Protein 8HAR (pdb70)

Structure (mmCIF, N/CA/C/O backbone):
data_8HAR
#
_entry.id   8HAR
#
_cell.length_a   74.980
_cell.length_b   91.840
_cell.length_c   125.350
_cell.angle_alpha   90.000
_cell.angle_beta   90.000
_cell.angle_gamma   90.000
#
_symmetry.space_group_name_H-M   'P 21 21 21'
#
loop_
_entity.id
_entity.type
_entity.pdbx_description
1 polymer Fur6
2 non-polymer S-ADENOSYL-L-HOMOCYSTEINE
3 non-polymer 2-AMINO-2-HYDROXYMETHYL-PROPANE-1,3-DIOL
4 water water
#
loop_
_atom_site.group_PDB
_atom_site.id
_atom_site.type_symbol
_atom_site.label_atom_id
_atom_site.label_alt_id
_atom_site.label_comp_id
_atom_site.label_asym_id
_atom_site.label_entity_id
_atom_site.label_seq_id
_atom_site.pdbx_PDB_ins_code
_atom_site.Cartn_x
_atom_site.Cartn_y
_atom_site.Cartn_z
_atom_site.occupancy
_atom_site.B_iso_or_equiv
_atom_site.auth_seq_id
_atom_site.auth_comp_id
_atom_site.auth_asym_id
_atom_site.auth_atom_id
_atom_site.pdbx_PDB_model_num
ATOM 1 N N . MET A 1 1 ? -23.179 15.684 -15.549 1.000 67.827 1 MET A N 1
ATOM 2 C CA . MET A 1 1 ? -23.348 14.560 -16.517 1.000 67.156 1 MET A CA 1
ATOM 3 C C . MET A 1 1 ? -24.233 15.015 -17.687 1.000 62.954 1 MET A C 1
ATOM 4 O O . MET A 1 1 ? -25.301 15.612 -17.436 1.000 58.414 1 MET A O 1
ATOM 9 N N . THR A 1 2 ? -23.801 14.713 -18.915 1.000 59.286 2 THR A N 1
ATOM 10 C CA . THR A 1 2 ? -24.365 15.240 -20.187 1.000 59.010 2 THR A CA 1
ATOM 11 C C . THR A 1 2 ? -25.699 14.555 -20.514 1.000 55.745 2 THR A C 1
ATOM 12 O O . THR A 1 2 ? -25.962 13.452 -19.982 1.000 49.280 2 THR A O 1
ATOM 16 N N . SER A 1 3 ? -26.506 15.190 -21.367 1.000 51.325 3 SER A N 1
ATOM 17 C CA . SER A 1 3 ? -27.767 14.631 -21.914 1.000 53.565 3 SER A CA 1
ATOM 18 C C . SER A 1 3 ? -27.435 13.497 -22.893 1.000 50.431 3 SER A C 1
ATOM 19 O O . SER A 1 3 ? -28.172 12.504 -22.905 1.000 50.852 3 SER A O 1
ATOM 22 N N . GLU A 1 4 ? -26.356 13.633 -23.666 1.000 49.113 4 GLU A N 1
ATOM 23 C CA . GLU A 1 4 ? -25.949 12.649 -24.705 1.000 52.228 4 GLU A CA 1
ATOM 24 C C . GLU A 1 4 ? -25.295 11.428 -24.037 1.000 46.620 4 GLU A C 1
ATOM 25 O O . GLU A 1 4 ? -25.483 10.308 -24.551 1.000 42.081 4 GLU A O 1
ATOM 31 N N . ALA A 1 5 ? -24.571 11.618 -22.929 1.000 43.157 5 ALA A N 1
ATOM 32 C CA . ALA A 1 5 ? -24.038 10.511 -22.096 1.000 41.257 5 ALA A CA 1
ATOM 33 C C . ALA A 1 5 ? -25.206 9.759 -21.433 1.000 37.086 5 ALA A C 1
ATOM 34 O O . ALA A 1 5 ? -25.142 8.530 -21.338 1.000 33.800 5 ALA A O 1
ATOM 36 N N . THR A 1 6 ? -26.258 10.466 -21.020 1.000 35.371 6 THR A N 1
ATOM 37 C CA . THR A 1 6 ? -27.461 9.858 -20.395 1.000 36.573 6 THR A CA 1
ATOM 38 C C . THR A 1 6 ? -28.145 8.965 -21.432 1.000 36.485 6 THR A C 1
ATOM 39 O O . THR A 1 6 ? -28.424 7.810 -21.097 1.000 36.547 6 THR A O 1
ATOM 43 N N . LEU A 1 7 ? -28.362 9.467 -22.651 1.000 37.713 7 LEU A N 1
ATOM 44 C CA . LEU A 1 7 ? -29.062 8.719 -23.727 1.000 37.548 7 LEU A CA 1
ATOM 45 C C . LEU A 1 7 ? -28.216 7.508 -24.148 1.000 36.072 7 LEU A C 1
ATOM 46 O O . LEU A 1 7 ? -28.820 6.450 -24.410 1.000 35.219 7 LEU A O 1
ATOM 51 N N . ALA A 1 8 ? -26.884 7.636 -24.157 1.000 34.270 8 ALA A N 1
ATOM 52 C CA . ALA A 1 8 ? -25.923 6.535 -24.420 1.000 34.742 8 ALA A CA 1
ATOM 53 C C . ALA A 1 8 ? -26.082 5.430 -23.362 1.000 35.455 8 ALA A C 1
ATOM 54 O O . ALA A 1 8 ? -26.138 4.244 -23.750 1.000 33.101 8 ALA A O 1
ATOM 56 N N . ARG A 1 9 ? -26.176 5.800 -22.080 1.000 34.501 9 ARG A N 1
ATOM 57 C CA . ARG A 1 9 ? -26.315 4.837 -20.956 1.000 36.072 9 ARG A CA 1
ATOM 58 C C . ARG A 1 9 ? -27.676 4.125 -21.046 1.000 35.294 9 ARG A C 1
ATOM 59 O O . ARG A 1 9 ? -27.741 2.951 -20.653 1.000 33.970 9 ARG A O 1
ATOM 67 N N . PHE A 1 10 ? -28.720 4.796 -21.537 1.000 34.925 10 PHE A N 1
ATOM 68 C CA . PHE A 1 10 ? -30.059 4.194 -21.784 1.000 37.692 10 PHE A CA 1
ATOM 69 C C . PHE A 1 10 ? -29.934 3.004 -22.748 1.000 37.352 10 PHE A C 1
ATOM 70 O O . PHE A 1 10 ? -30.562 1.953 -22.513 1.000 38.037 10 PHE A O 1
ATOM 78 N N . ARG A 1 11 ? -29.134 3.156 -23.807 1.000 36.076 11 ARG A N 1
ATOM 79 C CA . ARG A 1 11 ? -28.927 2.098 -24.829 1.000 36.469 11 ARG A CA 1
ATOM 80 C C . ARG A 1 11 ? -28.254 0.888 -24.173 1.000 34.373 11 ARG A C 1
ATOM 81 O O . ARG A 1 11 ? -28.687 -0.242 -24.460 1.000 32.246 11 ARG A O 1
ATOM 89 N N . GLU A 1 12 ? -27.222 1.115 -23.350 1.000 35.025 12 GLU A N 1
ATOM 90 C CA . GLU A 1 12 ? -26.545 0.050 -22.558 1.000 35.282 12 GLU A CA 1
ATOM 91 C C . GLU A 1 12 ? -27.601 -0.706 -21.734 1.000 34.629 12 GLU A C 1
ATOM 92 O O . GLU A 1 12 ? -27.550 -1.947 -21.700 1.000 32.712 12 GLU A O 1
ATOM 98 N N . TYR A 1 13 ? -28.536 0.022 -21.114 1.000 32.584 13 TYR A N 1
ATOM 99 C CA . TYR A 1 13 ? -29.643 -0.543 -20.292 1.000 32.456 13 TYR A CA 1
ATOM 100 C C . TYR A 1 13 ? -30.584 -1.368 -21.172 1.000 30.459 13 TYR A C 1
ATOM 101 O O . TYR A 1 13 ? -31.017 -2.432 -20.715 1.000 32.287 13 TYR A O 1
ATOM 110 N N . MET A 1 14 ? -30.893 -0.888 -22.379 1.000 33.793 14 MET A N 1
ATOM 111 C CA . MET A 1 14 ? -31.904 -1.500 -23.288 1.000 34.830 14 MET A CA 1
ATOM 112 C C . MET A 1 14 ? -31.469 -2.899 -23.742 1.000 33.462 14 MET A C 1
ATOM 113 O O . MET A 1 14 ? -32.355 -3.740 -23.953 1.000 30.801 14 MET A O 1
ATOM 118 N N . VAL A 1 15 ? -30.166 -3.140 -23.910 1.000 31.905 15 VAL A N 1
ATOM 119 C CA . VAL A 1 15 ? -29.641 -4.443 -24.427 1.000 30.793 15 VAL A CA 1
ATOM 120 C C . VAL A 1 15 ? -29.364 -5.422 -23.275 1.000 28.895 15 VAL A C 1
ATOM 121 O O . VAL A 1 15 ? -28.854 -6.509 -23.556 1.000 28.099 15 VAL A O 1
ATOM 125 N N . GLY A 1 16 ? -29.688 -5.070 -22.026 1.000 29.485 16 GLY A N 1
ATOM 126 C CA . GLY A 1 16 ? -29.488 -5.953 -20.859 1.000 31.179 16 GLY A CA 1
ATOM 127 C C . GLY A 1 16 ? -30.188 -7.303 -21.021 1.000 30.552 16 GLY A C 1
ATOM 128 O O . GLY A 1 16 ? -29.553 -8.353 -20.913 1.000 30.194 16 GLY A O 1
ATOM 129 N N . PRO A 1 17 ? -31.525 -7.332 -21.242 1.000 29.644 17 PRO A N 1
ATOM 130 C CA . PRO A 1 17 ? -32.245 -8.597 -21.426 1.000 29.676 17 PRO A CA 1
ATOM 131 C C . PRO A 1 17 ? -31.649 -9.478 -22.533 1.000 28.710 17 PRO A C 1
ATOM 132 O O . PRO A 1 17 ? -31.300 -10.613 -22.247 1.000 29.002 17 PRO A O 1
ATOM 136 N N . SER A 1 18 ? -31.498 -8.941 -23.743 1.000 30.375 18 SER A N 1
ATOM 137 C CA . SER A 1 18 ? -31.002 -9.698 -24.923 1.000 29.973 18 SER A CA 1
ATOM 138 C C . SER A 1 18 ? -29.564 -10.191 -24.679 1.000 31.569 18 SER A C 1
ATOM 139 O O . SER A 1 18 ? -29.274 -11.358 -25.037 1.000 32.184 18 SER A O 1
ATOM 142 N N . ARG A 1 19 ? -28.687 -9.376 -24.083 1.000 30.242 19 ARG A N 1
ATOM 143 C CA . ARG A 1 19 ? -27.295 -9.808 -23.752 1.000 28.789 19 ARG A CA 1
ATOM 144 C C . ARG A 1 19 ? -27.348 -11.002 -22.791 1.000 29.180 19 ARG A C 1
ATOM 145 O O . ARG A 1 19 ? -26.622 -12.008 -23.018 1.000 28.074 19 ARG A O 1
ATOM 153 N N . PHE A 1 20 ? -28.157 -10.888 -21.734 1.000 29.558 20 PHE A N 1
ATOM 154 C CA . PHE A 1 20 ? -28.204 -11.859 -20.613 1.000 29.485 20 PHE A CA 1
ATOM 155 C C . PHE A 1 20 ? -28.589 -13.232 -21.173 1.000 29.331 20 PHE A C 1
ATOM 156 O O . PHE A 1 20 ? -27.851 -14.209 -20.943 1.000 27.064 20 PHE A O 1
ATOM 164 N N . MET A 1 21 ? -29.680 -13.291 -21.938 1.000 29.044 21 MET A N 1
ATOM 165 C CA . MET A 1 21 ? -30.203 -14.571 -22.485 1.000 29.465 21 MET A CA 1
ATOM 166 C C . MET A 1 21 ? -29.376 -15.028 -23.698 1.000 29.102 21 MET A C 1
ATOM 167 O O . MET A 1 21 ? -29.257 -16.251 -23.871 1.000 31.982 21 MET A O 1
ATOM 172 N N . THR A 1 22 ? -28.785 -14.138 -24.497 1.000 27.276 22 THR A N 1
ATOM 173 C CA . THR A 1 22 ? -27.907 -14.599 -25.609 1.000 29.816 22 THR A CA 1
ATOM 174 C C . THR A 1 22 ? -26.778 -15.435 -24.988 1.000 28.354 22 THR A C 1
ATOM 175 O O . THR A 1 22 ? -26.555 -16.553 -25.459 1.000 28.744 22 THR A O 1
ATOM 179 N N . LEU A 1 23 ? -26.137 -14.940 -23.934 1.000 29.334 23 LEU A N 1
ATOM 180 C CA . LEU A 1 23 ? -25.001 -15.643 -23.281 1.000 30.493 23 LEU A CA 1
ATOM 181 C C . LEU A 1 23 ? -25.514 -16.927 -22.614 1.000 30.701 23 LEU A C 1
ATOM 182 O O . LEU A 1 23 ? -24.883 -17.985 -22.823 1.000 28.814 23 LEU A O 1
ATOM 187 N N . LEU A 1 24 ? -26.602 -16.856 -21.838 1.000 31.263 24 LEU A N 1
ATOM 188 C CA . LEU A 1 24 ? -27.093 -18.027 -21.060 1.000 31.042 24 LEU A CA 1
ATOM 189 C C . LEU A 1 24 ? -27.543 -19.121 -22.037 1.000 31.630 24 LEU A C 1
ATOM 190 O O . LEU A 1 24 ? -27.230 -20.292 -21.774 1.000 30.034 24 LEU A O 1
ATOM 195 N N . SER A 1 25 ? -28.233 -18.763 -23.127 1.000 33.749 25 SER A N 1
ATOM 196 C CA . SER A 1 25 ? -28.753 -19.741 -24.124 1.000 34.530 25 SER A CA 1
ATOM 197 C C . SER A 1 25 ? -27.583 -20.455 -24.817 1.000 35.090 25 SER A C 1
ATOM 198 O O . SER A 1 25 ? -27.705 -21.657 -25.068 1.000 34.010 25 SER A O 1
ATOM 201 N N . CYS A 1 26 ? -26.467 -19.765 -25.060 1.000 33.028 26 CYS A N 1
ATOM 202 C CA . CYS A 1 26 ? -25.231 -20.384 -25.618 1.000 34.303 26 CYS A CA 1
ATOM 203 C C . CYS A 1 26 ? -24.705 -21.487 -24.691 1.000 35.438 26 CYS A C 1
ATOM 204 O O . CYS A 1 26 ? -24.144 -22.459 -25.212 1.000 40.339 26 CYS A O 1
ATOM 207 N N . PHE A 1 27 ? -24.867 -21.352 -23.371 1.000 35.711 27 PHE A N 1
ATOM 208 C CA . PHE A 1 27 ? -24.527 -22.418 -22.394 1.000 33.974 27 PHE A CA 1
ATOM 209 C C . PHE A 1 27 ? -25.642 -23.474 -22.381 1.000 34.916 27 PHE A C 1
ATOM 210 O O . PHE A 1 27 ? -25.307 -24.668 -22.473 1.000 35.159 27 PHE A O 1
ATOM 218 N N . GLU A 1 28 ? -26.911 -23.057 -22.300 1.000 34.705 28 GLU A N 1
ATOM 219 C CA . GLU A 1 28 ? -28.083 -23.979 -22.221 1.000 37.622 28 GLU A CA 1
ATOM 220 C C . GLU A 1 28 ? -28.160 -24.861 -23.479 1.000 37.628 28 GLU A C 1
ATOM 221 O O . GLU A 1 28 ? -28.513 -26.045 -23.339 1.000 37.020 28 GLU A O 1
ATOM 227 N N . LEU A 1 29 ? -27.866 -24.294 -24.658 1.000 37.740 29 LEU A N 1
ATOM 228 C CA . LEU A 1 29 ? -27.920 -24.986 -25.976 1.000 36.741 29 LEU A CA 1
ATOM 229 C C . LEU A 1 29 ? -26.820 -26.051 -26.071 1.000 36.671 29 LEU A C 1
ATOM 230 O O . LEU A 1 29 ? -26.966 -26.960 -26.905 1.000 34.777 29 LEU A O 1
ATOM 235 N N . GLY A 1 30 ? -25.747 -25.908 -25.286 1.000 37.048 30 GLY A N 1
ATOM 236 C CA . GLY A 1 30 ? -24.597 -26.831 -25.274 1.000 36.931 30 GLY A CA 1
ATOM 237 C C . GLY A 1 30 ? -23.495 -26.375 -26.215 1.000 37.383 30 GLY A C 1
ATOM 238 O O . GLY A 1 30 ? -22.548 -27.161 -26.438 1.000 39.438 30 GLY A O 1
ATOM 239 N N . LEU A 1 31 ? -23.595 -25.154 -26.751 1.000 35.752 31 LEU A N 1
ATOM 240 C CA . LEU A 1 31 ? -22.641 -24.636 -27.766 1.000 34.901 31 LEU A CA 1
ATOM 241 C C . LEU A 1 31 ? -21.250 -24.508 -27.136 1.000 36.449 31 LEU A C 1
ATOM 242 O O . LEU A 1 31 ? -20.278 -24.923 -27.786 1.000 35.029 31 LEU A O 1
ATOM 247 N N . VAL A 1 32 ? -21.159 -23.956 -25.926 1.000 35.948 32 VAL A N 1
ATOM 248 C CA . VAL A 1 32 ? -19.856 -23.691 -25.247 1.000 38.926 32 VAL A CA 1
ATOM 249 C C . VAL A 1 32 ? -19.156 -25.024 -24.964 1.000 41.758 32 VAL A C 1
ATOM 250 O O . VAL A 1 32 ? -17.923 -25.094 -25.169 1.000 41.441 32 VAL A O 1
ATOM 254 N N . ASP A 1 33 ? -19.912 -26.020 -24.497 1.000 44.034 33 ASP A N 1
ATOM 255 C CA . ASP A 1 33 ? -19.407 -27.385 -24.192 1.000 46.597 33 ASP A CA 1
ATOM 256 C C . ASP A 1 33 ? -18.846 -27.998 -25.480 1.000 46.067 33 ASP A C 1
ATOM 257 O O . ASP A 1 33 ? -17.670 -28.400 -25.468 1.000 42.959 33 ASP A O 1
ATOM 262 N N . GLN A 1 34 ? -19.652 -28.023 -26.548 1.000 45.960 34 GLN A N 1
ATOM 263 C CA . GLN A 1 34 ? -19.260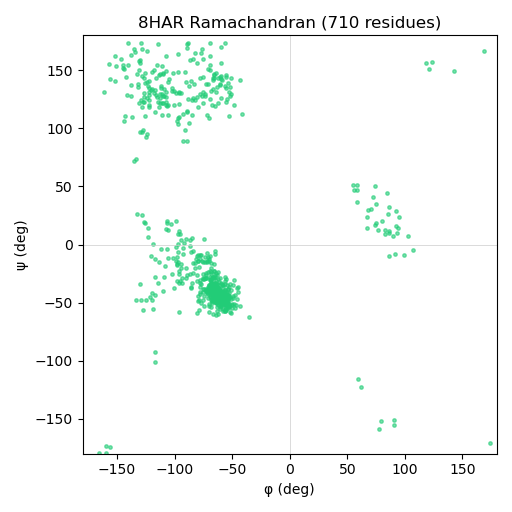 -28.502 -27.904 1.000 44.472 34 GLN A CA 1
ATOM 264 C C . GLN A 1 34 ? -17.965 -27.817 -28.367 1.000 44.296 34 GLN A C 1
ATOM 265 O O . GLN A 1 34 ? -17.076 -28.536 -28.867 1.000 43.493 34 GLN A O 1
ATOM 271 N N . ILE A 1 35 ? -17.860 -26.489 -28.225 1.000 41.815 35 ILE A N 1
ATOM 272 C CA . ILE A 1 35 ? -16.687 -25.696 -28.705 1.000 41.239 35 ILE A CA 1
ATOM 273 C C . ILE A 1 35 ? -15.459 -26.020 -27.842 1.000 43.467 35 ILE A C 1
ATOM 274 O O . ILE A 1 35 ? -14.345 -26.101 -28.414 1.000 43.245 35 ILE A O 1
ATOM 279 N N . ARG A 1 36 ? -15.642 -26.177 -26.526 1.000 43.444 36 ARG A N 1
ATOM 280 C CA . ARG A 1 36 ? -14.553 -26.549 -25.582 1.000 45.580 36 ARG A CA 1
ATOM 281 C C . ARG A 1 36 ? -14.071 -27.966 -25.903 1.000 45.951 36 ARG A C 1
ATOM 282 O O . ARG A 1 36 ? -12.847 -28.165 -25.993 1.000 44.611 36 ARG A O 1
ATOM 290 N N . ASP A 1 37 ? -15.013 -28.901 -26.054 1.000 46.413 37 ASP A N 1
ATOM 291 C CA . ASP A 1 37 ? -14.745 -30.357 -26.198 1.000 47.045 37 ASP A CA 1
ATOM 292 C C . ASP A 1 37 ? -14.219 -30.663 -27.607 1.000 47.496 37 ASP A C 1
ATOM 293 O O . ASP A 1 37 ? -13.476 -31.644 -27.736 1.000 50.013 37 ASP A O 1
ATOM 298 N N . ASN A 1 38 ? -14.606 -29.880 -28.622 1.000 48.898 38 ASN A N 1
ATOM 299 C CA . ASN A 1 38 ? -14.254 -30.128 -30.049 1.000 51.380 38 ASN A CA 1
ATOM 300 C C . ASN A 1 38 ? -13.783 -28.827 -30.694 1.000 50.644 38 ASN A C 1
ATOM 301 O O . ASN A 1 38 ? -14.494 -28.246 -31.511 1.000 47.302 38 ASN A O 1
ATOM 306 N N . PRO A 1 39 ? -12.561 -28.342 -30.377 1.000 50.154 39 PRO A N 1
ATOM 307 C CA . PRO A 1 39 ? -12.073 -27.092 -30.951 1.000 49.941 39 PRO A CA 1
ATOM 308 C C . PRO A 1 39 ? -12.115 -27.130 -32.489 1.000 49.983 39 PRO A C 1
ATOM 309 O O . PRO A 1 39 ? -11.723 -28.128 -33.050 1.000 49.582 39 PRO A O 1
ATOM 313 N N . GLY A 1 40 ? -12.616 -26.060 -33.118 1.000 49.341 40 GLY A N 1
ATOM 314 C CA . GLY A 1 40 ? -12.461 -25.787 -34.562 1.000 48.062 40 GLY A CA 1
ATOM 315 C C . GLY A 1 40 ? -13.628 -26.283 -35.403 1.000 48.432 40 GLY A C 1
ATOM 316 O O . GLY A 1 40 ? -13.421 -26.481 -36.615 1.000 48.784 40 GLY A O 1
ATOM 317 N N . LEU A 1 41 ? -14.817 -26.447 -34.814 1.000 45.082 41 LEU A N 1
ATOM 318 C CA . LEU A 1 41 ? -16.054 -26.811 -35.561 1.000 45.428 41 LEU A CA 1
ATOM 319 C C . LEU A 1 41 ? -16.642 -25.557 -36.222 1.000 43.308 41 LEU A C 1
ATOM 320 O O . LEU A 1 41 ? -16.376 -24.444 -35.741 1.000 44.432 41 LEU A O 1
ATOM 325 N N . THR A 1 42 ? -17.416 -25.750 -37.291 1.000 41.643 42 THR A N 1
ATOM 326 C CA . THR A 1 42 ? -18.189 -24.699 -38.000 1.000 41.145 42 THR A CA 1
ATOM 327 C C . THR A 1 42 ? -19.577 -24.592 -37.361 1.000 38.900 42 THR A C 1
ATOM 328 O O . THR A 1 42 ? -19.911 -25.459 -36.539 1.000 39.035 42 THR A O 1
ATOM 332 N N . ALA A 1 43 ? -20.357 -23.590 -37.768 1.000 37.111 43 ALA A N 1
ATOM 333 C CA . ALA A 1 43 ? -21.767 -23.379 -37.362 1.000 38.546 43 ALA A CA 1
ATOM 334 C C . ALA A 1 43 ? -22.610 -24.591 -37.782 1.000 39.164 43 ALA A C 1
ATOM 335 O O . ALA A 1 43 ? -23.480 -25.012 -36.990 1.000 36.712 43 ALA A O 1
ATOM 337 N N . ALA A 1 44 ? -22.346 -25.137 -38.976 1.000 39.799 44 ALA A N 1
ATOM 338 C CA . ALA A 1 44 ? -23.012 -26.341 -39.535 1.000 42.506 44 ALA A CA 1
ATOM 339 C C . ALA A 1 44 ? -22.779 -27.546 -38.614 1.000 41.110 44 ALA A C 1
ATOM 340 O O . ALA A 1 44 ? -23.774 -28.215 -38.252 1.000 40.292 44 ALA A O 1
ATOM 342 N N . GLU A 1 45 ? -21.518 -27.800 -38.249 1.000 41.532 45 GLU A N 1
ATOM 343 C CA . GLU A 1 45 ? -21.096 -28.919 -37.357 1.000 42.521 45 GLU A CA 1
ATOM 344 C C . GLU A 1 45 ? -21.706 -28.709 -35.959 1.000 42.523 45 GLU A C 1
ATOM 345 O O . GLU A 1 45 ? -22.297 -29.661 -35.421 1.000 43.996 45 GLU A O 1
ATOM 351 N N . LEU A 1 46 ? -21.598 -27.504 -35.395 1.000 40.669 46 LEU A N 1
ATOM 352 C CA . LEU A 1 46 ? -22.187 -27.177 -34.071 1.000 39.539 46 LEU A CA 1
ATOM 353 C C . LEU A 1 46 ? -23.713 -27.326 -34.144 1.000 38.210 46 LEU A C 1
ATOM 354 O O . LEU A 1 46 ? -24.291 -27.922 -33.218 1.000 37.840 46 LEU A O 1
ATOM 359 N N . GLY A 1 47 ? -24.335 -26.827 -35.213 1.000 40.391 47 GLY A N 1
ATOM 360 C CA . GLY A 1 47 ? -25.797 -26.882 -35.421 1.000 42.113 47 GLY A CA 1
ATOM 361 C C . GLY A 1 47 ? -26.318 -28.311 -35.401 1.000 43.482 47 GLY A C 1
ATOM 362 O O . GLY A 1 47 ? -27.364 -28.547 -34.767 1.000 43.023 47 GLY A O 1
ATOM 363 N N . GLU A 1 48 ? -25.623 -29.227 -36.085 1.000 45.096 48 GLU A N 1
ATOM 364 C CA . GLU A 1 48 ? -25.983 -30.669 -36.182 1.000 48.215 48 GLU A CA 1
ATOM 365 C C . GLU A 1 48 ? -25.847 -31.314 -34.796 1.000 47.300 48 GLU A C 1
ATOM 366 O O . GLU A 1 48 ? -26.737 -32.099 -34.426 1.000 50.298 48 GLU A O 1
ATOM 368 N N . ALA A 1 49 ? -24.791 -30.958 -34.056 1.000 45.535 49 ALA A N 1
ATOM 369 C CA . ALA A 1 49 ? -24.445 -31.490 -32.715 1.000 44.866 49 ALA A CA 1
ATOM 370 C C . ALA A 1 49 ? -25.501 -31.112 -31.659 1.000 43.581 49 ALA A C 1
ATOM 371 O O . ALA A 1 49 ? -25.797 -31.974 -30.818 1.000 45.031 49 ALA A O 1
ATOM 373 N N . ILE A 1 50 ? -26.056 -29.892 -31.689 1.000 43.234 50 ILE A N 1
ATOM 374 C CA . ILE A 1 50 ? -26.949 -29.356 -30.610 1.000 43.165 50 ILE A CA 1
ATOM 375 C C . ILE A 1 50 ? -28.417 -29.326 -31.069 1.000 44.565 50 ILE A C 1
ATOM 376 O O . ILE A 1 50 ? -29.268 -28.932 -30.251 1.000 45.656 50 ILE A O 1
ATOM 381 N N . GLY A 1 51 ? -28.707 -29.688 -32.325 1.000 43.863 51 GLY A N 1
ATOM 382 C CA . GLY A 1 51 ? -30.078 -29.761 -32.870 1.000 42.682 51 GLY A CA 1
ATOM 383 C C . GLY A 1 51 ? -30.667 -28.386 -33.132 1.000 44.631 51 GLY A C 1
ATOM 384 O O . GLY A 1 51 ? -31.800 -28.127 -32.679 1.000 41.879 51 GLY A O 1
ATOM 385 N N . ALA A 1 52 ? -29.927 -27.528 -33.838 1.000 45.751 52 ALA A N 1
ATOM 386 C CA . ALA A 1 52 ? -30.348 -26.155 -34.211 1.000 44.191 52 ALA A CA 1
ATOM 387 C C . ALA A 1 52 ? -29.799 -25.813 -35.598 1.000 42.011 52 ALA A C 1
ATOM 388 O O . ALA A 1 52 ? -28.732 -26.340 -35.959 1.000 39.591 52 ALA A O 1
ATOM 390 N N . LYS A 1 53 ? -30.495 -24.943 -36.331 1.000 43.188 53 LYS A N 1
ATOM 391 C CA . LYS A 1 53 ? -30.051 -24.457 -37.664 1.000 45.019 53 LYS A CA 1
ATOM 392 C C . LYS A 1 53 ? -28.699 -23.744 -37.490 1.000 43.461 53 LYS A C 1
ATOM 393 O O . LYS A 1 53 ? -28.544 -23.002 -36.499 1.000 39.674 53 LYS A O 1
ATOM 399 N N . ALA A 1 54 ? -27.752 -23.994 -38.401 1.000 41.174 54 ALA A N 1
ATOM 400 C CA . ALA A 1 54 ? -26.392 -23.401 -38.424 1.000 41.198 54 ALA A CA 1
ATOM 401 C C . ALA A 1 54 ? -26.493 -21.873 -38.351 1.000 38.436 54 ALA A C 1
ATOM 402 O O . ALA A 1 54 ? -25.627 -21.243 -37.714 1.000 34.804 54 ALA A O 1
ATOM 404 N N . ASP A 1 55 ? -27.521 -21.316 -38.994 1.000 39.317 55 ASP A N 1
ATOM 405 C CA . ASP A 1 55 ? -27.739 -19.856 -39.156 1.000 39.430 55 ASP A CA 1
ATOM 406 C C . ASP A 1 55 ? -28.090 -19.260 -37.784 1.000 38.486 55 ASP A C 1
ATOM 407 O O . ASP A 1 55 ? -27.604 -18.150 -37.486 1.000 35.899 55 ASP A O 1
ATOM 412 N N . ALA A 1 56 ? -28.904 -19.968 -36.988 1.000 35.511 56 ALA A N 1
ATOM 413 C CA . ALA A 1 56 ? -29.240 -19.626 -35.584 1.000 32.831 56 ALA A CA 1
ATOM 414 C C . ALA A 1 56 ? -27.968 -19.649 -34.731 1.000 31.186 56 ALA A C 1
ATOM 415 O O . ALA A 1 56 ? -27.762 -18.692 -33.979 1.000 29.256 56 ALA A O 1
ATOM 417 N N . VAL A 1 57 ? -27.147 -20.693 -34.867 1.000 31.874 57 VAL A N 1
ATOM 418 C CA . VAL A 1 57 ? -25.872 -20.875 -34.109 1.000 33.593 57 VAL A CA 1
ATOM 419 C C . VAL A 1 57 ? -24.935 -19.698 -34.414 1.000 35.190 57 VAL A C 1
ATOM 420 O O . VAL A 1 57 ? -24.405 -19.086 -33.454 1.000 34.094 57 VAL A O 1
ATOM 424 N N . GLU A 1 58 ? -24.737 -19.405 -35.700 1.000 37.061 58 GLU A N 1
ATOM 425 C CA . GLU A 1 58 ? -23.885 -18.292 -36.193 1.000 39.069 58 GLU A CA 1
ATOM 426 C C . GLU A 1 58 ? -24.270 -17.001 -35.457 1.000 36.041 58 GLU A C 1
ATOM 427 O O . GLU A 1 58 ? -23.370 -16.373 -34.866 1.000 34.239 58 GLU A O 1
ATOM 433 N N . GLN A 1 59 ? -25.557 -16.634 -35.487 1.000 33.267 59 GLN A N 1
ATOM 434 C CA . GLN A 1 59 ? -26.084 -15.352 -34.941 1.000 32.284 59 GLN A CA 1
ATOM 435 C C . GLN A 1 59 ? -25.810 -15.250 -33.439 1.000 32.525 59 GLN A C 1
ATOM 436 O O . GLN A 1 59 ? -25.318 -14.199 -32.997 1.000 30.866 59 GLN A O 1
ATOM 442 N N . LEU A 1 60 ? -26.156 -16.293 -32.686 1.000 31.964 60 LEU A N 1
ATOM 443 C CA . LEU A 1 60 ? -26.092 -16.296 -31.206 1.000 32.235 60 LEU A CA 1
ATOM 444 C C . LEU A 1 60 ? -24.633 -16.251 -30.738 1.000 31.652 60 LEU A C 1
ATOM 445 O O . LEU A 1 60 ? -24.365 -15.696 -29.653 1.000 30.590 60 LEU A O 1
ATOM 450 N N . LEU A 1 61 ? -23.717 -16.816 -31.513 1.000 31.295 61 LEU A N 1
ATOM 451 C CA . LEU A 1 61 ? -22.280 -16.858 -31.135 1.000 31.917 61 LEU A CA 1
ATOM 452 C C . LEU A 1 61 ? -21.617 -15.507 -31.439 1.000 31.955 61 LEU A C 1
ATOM 453 O O . LEU A 1 61 ? -20.514 -15.282 -30.906 1.000 32.069 61 LEU A O 1
ATOM 458 N N . LEU A 1 62 ? -22.260 -14.632 -32.229 1.000 31.345 62 LEU A N 1
ATOM 459 C CA . LEU A 1 62 ? -21.662 -13.339 -32.671 1.000 33.436 62 LEU A CA 1
ATOM 460 C C . LEU A 1 62 ? -21.318 -12.496 -31.441 1.000 31.385 62 LEU A C 1
ATOM 461 O O . LEU A 1 62 ? -20.206 -11.954 -31.393 1.000 30.325 62 LEU A O 1
ATOM 466 N N . LEU A 1 63 ? -22.236 -12.398 -30.481 1.000 30.608 63 LEU A N 1
ATOM 467 C CA . LEU A 1 63 ? -22.030 -11.583 -29.262 1.000 30.855 63 LEU A CA 1
ATOM 468 C C . LEU A 1 63 ? -20.839 -12.146 -28.476 1.000 30.549 63 LEU A C 1
ATOM 469 O O . LEU A 1 63 ? -20.062 -11.333 -27.950 1.000 31.030 63 LEU A O 1
ATOM 474 N N . LEU A 1 64 ? -20.689 -13.472 -28.401 1.000 31.246 64 LEU A N 1
ATOM 475 C CA . LEU A 1 64 ? -19.578 -14.104 -27.636 1.000 32.935 64 LEU A CA 1
ATOM 476 C C . LEU A 1 64 ? -18.241 -13.804 -28.338 1.000 32.488 64 LEU A C 1
ATOM 477 O O . LEU A 1 64 ? -17.240 -13.659 -27.624 1.000 31.663 64 LEU A O 1
ATOM 482 N N . VAL A 1 65 ? -18.222 -13.695 -29.674 1.000 32.362 65 VAL A N 1
ATOM 483 C CA . VAL A 1 65 ? -17.013 -13.269 -30.444 1.000 33.513 65 VAL A CA 1
ATOM 484 C C . VAL A 1 65 ? -16.756 -11.782 -30.161 1.000 33.098 65 VAL A C 1
ATOM 485 O O . VAL A 1 65 ? -15.598 -11.425 -29.887 1.000 32.311 65 VAL A O 1
ATOM 489 N N . LYS A 1 66 ? -17.797 -10.947 -30.188 1.000 32.214 66 LYS A N 1
ATOM 490 C CA . LYS A 1 66 ? -17.677 -9.486 -29.940 1.000 33.312 66 LYS A CA 1
ATOM 491 C C . LYS A 1 66 ? -17.010 -9.236 -28.580 1.000 36.535 66 LYS A C 1
ATOM 492 O O . LYS A 1 66 ? -16.158 -8.329 -28.509 1.000 36.232 66 LYS A O 1
ATOM 498 N N . GLU A 1 67 ? -17.399 -10.003 -27.554 1.000 34.715 67 GLU A N 1
ATOM 499 C CA . GLU A 1 67 ? -16.935 -9.853 -26.147 1.000 34.499 67 GLU A CA 1
ATOM 500 C C . GLU A 1 67 ? -15.566 -10.516 -25.937 1.000 34.836 67 GLU A C 1
ATOM 501 O O . GLU A 1 67 ? -14.977 -10.292 -24.867 1.000 34.518 67 GLU A O 1
ATOM 507 N N . GLY A 1 68 ? -15.099 -11.331 -26.887 1.000 36.277 68 GLY A N 1
ATOM 508 C CA . GLY A 1 68 ? -13.794 -12.016 -26.816 1.000 36.823 68 GLY A CA 1
ATOM 509 C C . GLY A 1 68 ? -13.845 -13.296 -25.989 1.000 38.276 68 GLY A C 1
ATOM 510 O O . GLY A 1 68 ? -12.764 -13.826 -25.678 1.000 39.722 68 GLY A O 1
ATOM 511 N N . PHE A 1 69 ? -15.042 -13.800 -25.654 1.000 36.017 69 PHE A N 1
ATOM 512 C CA . PHE A 1 69 ? -15.233 -15.108 -24.971 1.000 35.321 69 PHE A CA 1
ATOM 513 C C . PHE A 1 69 ? -14.899 -16.244 -25.937 1.000 34.686 69 PHE A C 1
ATOM 514 O O . PHE A 1 69 ? -14.413 -17.283 -25.486 1.000 34.795 69 PHE A O 1
ATOM 522 N N . VAL A 1 70 ? -15.212 -16.055 -27.223 1.000 38.199 70 VAL A N 1
ATOM 523 C CA . VAL A 1 70 ? -15.060 -17.074 -28.304 1.000 37.673 70 VAL A CA 1
ATOM 524 C C . VAL A 1 70 ? -14.363 -16.403 -29.489 1.000 37.827 70 VAL A C 1
ATOM 525 O O . VAL A 1 70 ? -14.582 -15.196 -29.693 1.000 37.131 70 VAL A O 1
ATOM 529 N N . ALA A 1 71 ? -13.543 -17.163 -30.222 1.000 38.881 71 ALA A N 1
ATOM 530 C CA . ALA A 1 71 ? -12.843 -16.722 -31.451 1.000 38.027 71 ALA A CA 1
ATOM 531 C C . ALA A 1 71 ? -13.399 -17.495 -32.655 1.000 39.713 71 ALA A C 1
ATOM 532 O O . ALA A 1 71 ? -13.785 -18.671 -32.507 1.000 36.653 71 ALA A O 1
ATOM 534 N N . HIS A 1 72 ? -13.447 -16.820 -33.801 1.000 41.324 72 HIS A N 1
ATOM 535 C CA . HIS A 1 72 ? -14.001 -17.311 -35.087 1.000 44.128 72 HIS A CA 1
ATOM 536 C C . HIS A 1 72 ? -12.928 -17.100 -36.151 1.000 43.337 72 HIS A C 1
ATOM 537 O O . HIS A 1 72 ? -12.460 -15.959 -36.270 1.000 39.548 72 HIS A O 1
ATOM 544 N N . ASP A 1 73 ? -12.517 -18.163 -36.841 1.000 47.526 73 ASP A N 1
ATOM 545 C CA . ASP A 1 73 ? -11.549 -18.073 -37.964 1.000 49.916 73 ASP A CA 1
ATOM 546 C C . ASP A 1 73 ? -12.336 -17.738 -39.236 1.000 50.567 73 ASP A C 1
ATOM 547 O O . ASP A 1 73 ? -13.109 -18.599 -39.696 1.000 48.388 73 ASP A O 1
ATOM 552 N N . GLU A 1 74 ? -12.143 -16.522 -39.759 1.000 56.337 74 GLU A N 1
ATOM 553 C CA . GLU A 1 74 ? -12.843 -15.967 -40.950 1.000 59.583 74 GLU A CA 1
ATOM 554 C C . GLU A 1 74 ? -12.700 -16.933 -42.136 1.000 58.161 74 GLU A C 1
ATOM 555 O O . GLU A 1 74 ? -13.714 -17.177 -42.820 1.000 57.433 74 GLU A O 1
ATOM 561 N N . ALA A 1 75 ? -11.495 -17.467 -42.355 1.000 56.613 75 ALA A N 1
ATOM 562 C CA . ALA A 1 75 ? -11.154 -18.358 -43.491 1.000 58.029 75 ALA A CA 1
ATOM 563 C C . ALA A 1 75 ? -11.959 -19.665 -43.413 1.000 55.859 75 ALA A C 1
ATOM 564 O O . ALA A 1 75 ? -12.675 -19.971 -44.380 1.000 54.494 75 ALA A O 1
ATOM 566 N N . SER A 1 76 ? -11.844 -20.407 -42.308 1.000 52.926 76 SER A N 1
ATOM 567 C CA . SER A 1 76 ? -12.366 -21.794 -42.163 1.000 52.098 76 SER A CA 1
ATOM 568 C C . SER A 1 76 ? -13.812 -21.804 -41.641 1.000 49.438 76 SER A C 1
ATOM 569 O O . SER A 1 76 ? -14.514 -22.784 -41.915 1.000 49.238 76 SER A O 1
ATOM 572 N N . GLY A 1 77 ? -14.232 -20.771 -40.902 1.000 49.118 77 GLY A N 1
ATOM 573 C CA . GLY A 1 77 ? -15.535 -20.723 -40.204 1.000 47.021 77 GLY A CA 1
ATOM 574 C C . GLY A 1 77 ? -15.467 -21.368 -38.824 1.000 44.324 77 GLY A C 1
ATOM 575 O O . GLY A 1 77 ? -16.537 -21.543 -38.198 1.000 45.422 77 GLY A O 1
ATOM 576 N N . ALA A 1 78 ? -14.254 -21.659 -38.345 1.000 40.420 78 ALA A N 1
ATOM 577 C CA . ALA A 1 78 ? -13.967 -22.485 -37.149 1.000 40.382 78 ALA A CA 1
ATOM 578 C C . ALA A 1 78 ? -14.080 -21.648 -35.866 1.000 38.198 78 ALA A C 1
ATOM 579 O O . ALA A 1 78 ? -13.600 -20.513 -35.853 1.000 38.563 78 ALA A O 1
ATOM 581 N N . TYR A 1 79 ? -14.686 -22.209 -34.819 1.000 39.829 79 TYR A N 1
ATOM 582 C CA . TYR A 1 79 ? -14.851 -21.563 -33.490 1.000 40.369 79 TYR A CA 1
ATOM 583 C C . TYR A 1 79 ? -13.938 -22.257 -32.475 1.000 39.371 79 TYR A C 1
ATOM 584 O O . TYR A 1 79 ? -13.902 -23.488 -32.449 1.000 40.027 79 TYR A O 1
ATOM 593 N N . VAL A 1 80 ? -13.220 -21.477 -31.668 1.000 41.903 80 VAL A N 1
ATOM 594 C CA . VAL A 1 80 ? -12.480 -21.965 -30.465 1.000 41.140 80 VAL A CA 1
ATOM 595 C C . VAL A 1 80 ? -12.866 -21.058 -29.295 1.000 40.378 80 VAL A C 1
ATOM 596 O O . VAL A 1 80 ? -13.251 -19.897 -29.550 1.000 38.132 80 VAL A O 1
ATOM 600 N N . LEU A 1 81 ? -12.746 -21.551 -28.062 1.000 41.391 81 LEU A N 1
ATOM 601 C CA . LEU A 1 81 ? -12.856 -20.703 -26.846 1.000 42.554 81 LEU A CA 1
ATOM 602 C C . LEU A 1 81 ? -11.667 -19.738 -26.810 1.000 44.385 81 LEU A C 1
ATOM 603 O O . LEU A 1 81 ? -10.561 -20.154 -27.200 1.000 46.080 81 LEU A O 1
ATOM 608 N N . ASP A 1 82 ? -11.906 -18.492 -26.385 1.000 45.260 82 ASP A N 1
ATOM 609 C CA . ASP A 1 82 ? -10.880 -17.427 -26.240 1.000 45.430 82 ASP A CA 1
ATOM 610 C C . ASP A 1 82 ? -10.815 -17.046 -24.751 1.000 44.686 82 ASP A C 1
ATOM 611 O O . ASP A 1 82 ? -10.091 -17.728 -24.005 1.000 42.159 82 ASP A O 1
ATOM 616 N N . GLY A 1 83 ? -11.574 -16.035 -24.318 1.000 43.330 83 GLY A N 1
ATOM 617 C CA . GLY A 1 83 ? -11.690 -15.662 -22.894 1.000 42.636 83 GLY A CA 1
ATOM 618 C C . GLY A 1 83 ? -12.093 -16.839 -22.018 1.000 40.917 83 GLY A C 1
ATOM 619 O O . GLY A 1 83 ? -11.491 -16.994 -20.951 1.000 46.396 83 GLY A O 1
ATOM 620 N N . LEU A 1 84 ? -13.072 -17.641 -22.452 1.000 38.484 84 LEU A N 1
ATOM 621 C CA . LEU A 1 84 ? -13.643 -18.778 -21.677 1.000 38.305 84 LEU A CA 1
ATOM 622 C C . LEU A 1 84 ? -12.644 -19.938 -21.556 1.000 42.798 84 LEU A C 1
ATOM 623 O O . LEU A 1 84 ? -12.915 -20.838 -20.737 1.000 42.091 84 LEU A O 1
ATOM 628 N N . ALA A 1 85 ? -11.565 -19.943 -22.352 1.000 44.125 85 ALA A N 1
ATOM 629 C CA . ALA A 1 85 ? -10.518 -20.996 -22.366 1.000 46.178 85 ALA A CA 1
ATOM 630 C C . ALA A 1 85 ? -9.979 -21.239 -20.951 1.000 44.472 85 ALA A C 1
ATOM 631 O O . ALA A 1 85 ? -9.976 -22.399 -20.520 1.000 42.093 85 ALA A O 1
ATOM 633 N N . ASP A 1 86 ? -9.546 -20.176 -20.268 1.000 45.436 86 ASP A N 1
ATOM 634 C CA . ASP A 1 86 ? -8.796 -20.246 -18.983 1.000 48.362 86 ASP A CA 1
ATOM 635 C C . ASP A 1 86 ? -9.739 -20.054 -17.784 1.000 47.265 86 ASP A C 1
ATOM 636 O O . ASP A 1 86 ? -9.220 -19.929 -16.658 1.000 48.816 86 ASP A O 1
ATOM 638 N N . VAL A 1 87 ? -11.060 -20.047 -17.987 1.000 46.084 87 VAL A N 1
ATOM 639 C CA . VAL A 1 87 ? -12.041 -20.011 -16.860 1.000 44.078 87 VAL A CA 1
ATOM 640 C C . VAL A 1 87 ? -12.162 -21.434 -16.306 1.000 42.603 87 VAL A C 1
ATOM 641 O O . VAL A 1 87 ? -12.577 -22.335 -17.065 1.000 40.887 87 VAL A O 1
ATOM 645 N N . ALA A 1 88 ? -11.803 -21.625 -15.035 1.000 44.037 88 ALA A N 1
ATOM 646 C CA . ALA A 1 88 ? -11.911 -22.918 -14.318 1.000 44.137 88 ALA A CA 1
ATOM 647 C C . ALA A 1 88 ? -13.380 -23.354 -14.305 1.000 45.048 88 ALA A C 1
ATOM 648 O O . ALA A 1 88 ? -14.276 -22.461 -14.231 1.000 40.754 88 ALA A O 1
ATOM 650 N N . ALA A 1 89 ? -13.607 -24.669 -14.390 1.000 42.704 89 ALA A N 1
ATOM 651 C CA . ALA A 1 89 ? -14.941 -25.314 -14.405 1.000 44.744 89 ALA A CA 1
ATOM 652 C C . ALA A 1 89 ? -15.727 -24.900 -13.153 1.000 43.921 89 ALA A C 1
ATOM 653 O O . ALA A 1 89 ? -16.947 -24.659 -13.275 1.000 42.300 89 ALA A O 1
ATOM 655 N N . GLY A 1 90 ? -15.048 -24.804 -12.002 1.000 43.843 90 GLY A N 1
ATOM 656 C CA . GLY A 1 90 ? -15.638 -24.370 -10.720 1.000 42.439 90 GLY A CA 1
ATOM 657 C C . GLY A 1 90 ? -16.179 -22.951 -10.801 1.000 42.074 90 GLY A C 1
ATOM 658 O O . GLY A 1 90 ? -17.326 -22.723 -10.351 1.000 38.477 90 GLY A O 1
ATOM 659 N N . ASP A 1 91 ? -15.391 -22.026 -11.358 1.000 37.700 91 ASP A N 1
ATOM 660 C CA . ASP A 1 91 ? -15.770 -20.594 -11.510 1.000 38.839 91 ASP A CA 1
ATOM 661 C C . ASP A 1 91 ? -16.991 -20.476 -12.439 1.000 39.538 91 ASP A C 1
ATOM 662 O O . ASP A 1 91 ? -17.882 -19.660 -12.153 1.000 37.583 91 ASP A O 1
ATOM 667 N N . LEU A 1 92 ? -17.035 -21.269 -13.510 1.000 39.060 92 LEU A N 1
ATOM 668 C CA . LEU A 1 92 ? -18.095 -21.200 -14.551 1.000 41.127 92 LEU A CA 1
ATOM 669 C C . LEU A 1 92 ? -19.408 -21.761 -13.981 1.000 39.477 92 LEU A C 1
ATOM 670 O O . LEU A 1 92 ? -20.473 -21.154 -14.227 1.000 36.780 92 LEU A O 1
ATOM 675 N N . LYS A 1 93 ? -19.333 -22.862 -13.228 1.000 40.584 93 LYS A N 1
ATOM 676 C CA . LYS A 1 93 ? -20.480 -23.484 -12.508 1.000 42.460 93 LYS A CA 1
ATOM 677 C C . LYS A 1 93 ? -21.099 -22.482 -11.519 1.000 39.774 93 LYS A C 1
ATOM 678 O O . LYS A 1 93 ? -22.340 -22.422 -11.438 1.000 36.115 93 LYS A O 1
ATOM 684 N N . ARG A 1 94 ? -20.271 -21.747 -10.768 1.000 38.623 94 ARG A N 1
ATOM 685 C CA . ARG A 1 94 ? -20.723 -20.692 -9.822 1.000 38.376 94 ARG A CA 1
ATOM 686 C C . ARG A 1 94 ? -21.535 -19.637 -10.588 1.000 36.646 94 ARG A C 1
ATOM 687 O O . ARG A 1 94 ? -22.686 -19.360 -10.190 1.000 35.319 94 ARG A O 1
ATOM 695 N N . ALA A 1 95 ? -20.948 -19.059 -11.638 1.000 33.997 95 ALA A N 1
ATOM 696 C CA . ALA A 1 95 ? -21.555 -17.980 -12.449 1.000 34.610 95 ALA A CA 1
ATOM 697 C C . ALA A 1 95 ? -22.859 -18.477 -13.091 1.000 33.567 95 ALA A C 1
ATOM 698 O O . ALA A 1 95 ? -23.859 -17.753 -13.006 1.000 30.854 95 ALA A O 1
ATOM 700 N N . LEU A 1 96 ? -22.846 -19.670 -13.695 1.000 33.082 96 LEU A N 1
ATOM 701 C CA . LEU A 1 96 ? -24.021 -20.238 -14.407 1.000 35.904 96 LEU A CA 1
ATOM 702 C C . LEU A 1 96 ? -25.154 -20.528 -13.416 1.000 36.233 96 LEU A C 1
ATOM 703 O O . LEU A 1 96 ? -26.331 -20.330 -13.807 1.000 31.865 96 LEU A O 1
ATOM 708 N N . ALA A 1 97 ? -24.822 -20.925 -12.182 1.000 34.904 97 ALA A N 1
ATOM 709 C CA . ALA A 1 97 ? -25.808 -21.180 -11.107 1.000 36.344 97 ALA A CA 1
ATOM 710 C C . ALA A 1 97 ? -26.516 -19.869 -10.736 1.000 36.813 97 ALA A C 1
ATOM 711 O O . ALA A 1 97 ? -27.754 -19.922 -10.541 1.000 34.129 97 ALA A O 1
ATOM 713 N N . TYR A 1 98 ? -25.783 -18.745 -10.664 1.000 32.800 98 TYR A N 1
ATOM 714 C CA . TYR A 1 98 ? -26.357 -17.399 -10.382 1.000 32.117 98 TYR A CA 1
ATOM 715 C C . TYR A 1 98 ? -27.222 -16.967 -11.577 1.000 32.249 98 TYR A C 1
ATOM 716 O O . TYR A 1 98 ? -28.381 -16.524 -11.356 1.000 32.704 98 TYR A O 1
ATOM 725 N N . MET A 1 99 ? -26.703 -17.101 -12.802 1.000 30.017 99 MET A N 1
ATOM 726 C CA . MET A 1 99 ? -27.437 -16.735 -14.040 1.000 33.118 99 MET A CA 1
ATOM 727 C C . MET A 1 99 ? -28.731 -17.557 -14.131 1.000 33.342 99 MET A C 1
ATOM 728 O O . MET A 1 99 ? -29.773 -16.999 -14.532 1.000 28.704 99 MET A O 1
ATOM 733 N N . ASN A 1 100 ? -28.672 -18.843 -13.786 1.000 31.084 100 ASN A N 1
ATOM 734 C CA . ASN A 1 100 ? -29.865 -19.722 -13.856 1.000 30.127 100 ASN A CA 1
ATOM 735 C C . ASN A 1 100 ? -30.907 -19.208 -12.853 1.000 30.599 100 ASN A C 1
ATOM 736 O O . ASN A 1 100 ? -32.115 -19.187 -13.195 1.000 29.546 100 ASN A O 1
ATOM 741 N N . MET A 1 101 ? -30.457 -18.801 -11.666 1.000 31.620 101 MET A N 1
ATOM 742 C CA . MET A 1 101 ? -31.331 -18.303 -10.576 1.000 30.800 101 MET A CA 1
ATOM 743 C C . MET A 1 101 ? -32.030 -17.032 -11.056 1.000 29.928 101 MET A C 1
ATOM 744 O O . MET A 1 101 ? -33.253 -16.920 -10.856 1.000 27.877 101 MET A O 1
ATOM 749 N N . ILE A 1 102 ? -31.296 -16.118 -11.689 1.000 28.508 102 ILE A N 1
ATOM 750 C CA . ILE A 1 102 ? -31.890 -14.859 -12.226 1.000 28.441 102 ILE A CA 1
ATOM 751 C C . ILE A 1 102 ? -32.939 -15.210 -13.288 1.000 29.139 102 ILE A C 1
ATOM 752 O O . ILE A 1 102 ? -34.008 -14.577 -13.268 1.000 28.158 102 ILE A O 1
ATOM 757 N N . LYS A 1 103 ? -32.628 -16.131 -14.207 1.000 29.130 103 LYS A N 1
ATOM 758 C CA . LYS A 1 103 ? -33.547 -16.514 -15.311 1.000 30.564 103 LYS A CA 1
ATOM 759 C C . LYS A 1 103 ? -34.884 -16.977 -14.718 1.000 30.236 103 LYS A C 1
ATOM 760 O O . LYS A 1 103 ? -35.930 -16.505 -15.182 1.000 28.729 103 LYS A O 1
ATOM 766 N N . VAL A 1 104 ? -34.827 -17.869 -13.727 1.000 32.145 104 VAL A N 1
ATOM 767 C CA . VAL A 1 104 ? -36.006 -18.567 -13.134 1.000 33.390 104 VAL A CA 1
ATOM 768 C C . VAL A 1 104 ? -36.725 -17.642 -12.142 1.000 32.608 104 VAL A C 1
ATOM 769 O O . VAL A 1 104 ? -37.962 -17.570 -12.220 1.000 29.548 104 VAL A O 1
ATOM 773 N N . VAL A 1 105 ? -35.997 -16.933 -11.273 1.000 32.176 105 VAL A N 1
ATOM 774 C CA . VAL A 1 105 ? -36.590 -16.158 -10.133 1.000 33.806 105 VAL A CA 1
ATOM 775 C C . VAL A 1 105 ? -36.928 -14.713 -10.545 1.000 33.626 105 VAL A C 1
ATOM 776 O O . VAL A 1 105 ? -37.889 -14.149 -9.955 1.000 30.370 105 VAL A O 1
ATOM 780 N N . ALA A 1 106 ? -36.208 -14.115 -11.503 1.000 32.623 106 ALA A N 1
ATOM 781 C CA . ALA A 1 106 ? -36.298 -12.657 -11.773 1.000 32.370 106 ALA A CA 1
ATOM 782 C C . ALA A 1 106 ? -36.768 -12.329 -13.200 1.000 30.921 106 ALA A C 1
ATOM 783 O O . ALA A 1 106 ? -37.631 -11.440 -13.309 1.000 32.183 106 ALA A O 1
ATOM 785 N N . LEU A 1 107 ? -36.210 -12.953 -14.245 1.000 30.087 107 LEU A N 1
ATOM 786 C CA . LEU A 1 107 ? -36.305 -12.432 -15.645 1.000 29.849 107 LEU A CA 1
ATOM 787 C C . LEU A 1 107 ? -37.768 -12.115 -16.018 1.000 30.547 107 LEU A C 1
ATOM 788 O O . LEU A 1 107 ? -38.049 -10.952 -16.388 1.000 28.926 107 LEU A O 1
ATOM 793 N N . ARG A 1 108 ? -38.674 -13.097 -15.968 1.000 29.190 108 ARG A N 1
ATOM 794 C CA . ARG A 1 108 ? -40.084 -12.885 -16.412 1.000 31.419 108 ARG A CA 1
ATOM 795 C C . ARG A 1 108 ? -40.815 -12.012 -15.381 1.000 30.407 108 ARG A C 1
ATOM 796 O O . ARG A 1 108 ? -41.562 -11.116 -15.797 1.000 30.000 108 ARG A O 1
ATOM 804 N N . GLN A 1 109 ? -40.560 -12.243 -14.091 1.000 29.815 109 GLN A N 1
ATOM 805 C CA . GLN A 1 109 ? -41.246 -11.584 -12.946 1.000 30.196 109 GLN A CA 1
ATOM 806 C C . GLN A 1 109 ? -41.009 -10.070 -12.985 1.000 30.638 109 GLN A C 1
ATOM 807 O O . GLN A 1 109 ? -41.928 -9.330 -12.576 1.000 28.146 109 GLN A O 1
ATOM 813 N N . LEU A 1 110 ? -39.840 -9.635 -13.482 1.000 29.819 110 LEU A N 1
ATOM 814 C CA . LEU A 1 110 ? -39.398 -8.211 -13.516 1.000 30.008 110 LEU A CA 1
ATOM 815 C C . LEU A 1 110 ? -40.325 -7.387 -14.405 1.000 28.496 110 LEU A C 1
ATOM 816 O O . LEU A 1 110 ? -40.379 -6.165 -14.201 1.000 29.569 110 LEU A O 1
ATOM 821 N N . PHE A 1 111 ? -41.009 -8.022 -15.359 1.000 29.658 111 PHE A N 1
ATOM 822 C CA . PHE A 1 111 ? -42.039 -7.383 -16.224 1.000 29.443 111 PHE A CA 1
ATOM 823 C C . PHE A 1 111 ? -43.033 -6.592 -15.366 1.000 30.242 111 PHE A C 1
ATOM 824 O O . PHE A 1 111 ? -43.506 -5.532 -15.805 1.000 30.034 111 PHE A O 1
ATOM 832 N N . HIS A 1 112 ? -43.330 -7.094 -14.167 1.000 30.688 112 HIS A N 1
ATOM 833 C CA . HIS A 1 112 ? -44.410 -6.578 -13.292 1.000 32.306 112 HIS A CA 1
ATOM 834 C C . HIS A 1 112 ? -43.830 -5.802 -12.095 1.000 33.513 112 HIS A C 1
ATOM 835 O O . HIS A 1 112 ? -44.589 -5.581 -11.128 1.000 34.872 112 HIS A O 1
ATOM 842 N N . LEU A 1 113 ? -42.567 -5.356 -12.162 1.000 32.854 113 LEU A N 1
ATOM 843 C CA . LEU A 1 113 ? -41.909 -4.579 -11.069 1.000 32.299 113 LEU A CA 1
ATOM 844 C C . LEU A 1 113 ? -42.791 -3.383 -10.687 1.000 31.751 113 LEU A C 1
ATOM 845 O O . LEU A 1 113 ? -42.954 -3.133 -9.484 1.000 29.143 113 LEU A O 1
ATOM 850 N N . THR A 1 114 ? -43.309 -2.651 -11.674 1.000 32.413 114 THR A N 1
ATOM 851 C CA . THR A 1 114 ? -44.111 -1.419 -11.440 1.000 33.353 114 THR A CA 1
ATOM 852 C C . THR A 1 114 ? -45.293 -1.773 -10.534 1.000 34.355 114 THR A C 1
ATOM 853 O O . THR A 1 114 ? -45.462 -1.110 -9.494 1.000 37.621 114 THR A O 1
ATOM 857 N N . GLU A 1 115 ? -46.051 -2.797 -10.919 1.000 34.721 115 GLU A N 1
ATOM 858 C CA . GLU A 1 115 ? -47.301 -3.227 -10.244 1.000 37.165 115 GLU A CA 1
ATOM 859 C C . GLU A 1 115 ? -46.935 -3.767 -8.857 1.000 35.973 115 GLU A C 1
ATOM 860 O O . GLU A 1 115 ? -47.701 -3.533 -7.912 1.000 34.020 115 GLU A O 1
ATOM 866 N N . SER A 1 116 ? -45.788 -4.449 -8.743 1.000 34.777 116 SER A N 1
ATOM 867 C CA . SER A 1 116 ? -45.271 -4.995 -7.466 1.000 32.241 116 SER A CA 1
ATOM 868 C C . SER A 1 116 ? -44.969 -3.838 -6.509 1.000 33.195 116 SER A C 1
ATOM 869 O O . SER A 1 116 ? -45.400 -3.917 -5.346 1.000 31.224 116 SER A O 1
ATOM 872 N N . ALA A 1 117 ? -44.253 -2.814 -6.993 1.000 32.923 117 ALA A N 1
ATOM 873 C CA . ALA A 1 117 ? -43.889 -1.592 -6.236 1.000 35.052 117 ALA A CA 1
ATOM 874 C C . ALA A 1 117 ? -45.149 -0.810 -5.835 1.000 35.589 117 ALA A C 1
ATOM 875 O O . ALA A 1 117 ? -45.128 -0.200 -4.765 1.000 35.139 117 ALA A O 1
ATOM 877 N N . GLN A 1 118 ? -46.197 -0.822 -6.661 1.000 36.507 118 GLN A N 1
ATOM 878 C CA . GLN A 1 118 ? -47.474 -0.110 -6.382 1.000 39.494 118 GLN A CA 1
ATOM 879 C C . GLN A 1 118 ? -48.295 -0.834 -5.307 1.000 41.495 118 GLN A C 1
ATOM 880 O O . GLN A 1 118 ? -48.935 -0.126 -4.518 1.000 45.476 118 GLN A O 1
ATOM 886 N N . THR A 1 119 ? -48.318 -2.173 -5.296 1.000 40.728 119 THR A N 1
ATOM 887 C CA . THR A 1 119 ? -49.221 -2.984 -4.426 1.000 39.672 119 THR A CA 1
ATOM 888 C C . THR A 1 119 ? -48.493 -3.465 -3.160 1.000 39.781 119 THR A C 1
ATOM 889 O O . THR A 1 119 ? -49.187 -3.887 -2.222 1.000 38.949 119 THR A O 1
ATOM 893 N N . GLY A 1 120 ? -47.154 -3.439 -3.143 1.000 37.686 120 GLY A N 1
ATOM 894 C CA . GLY A 1 120 ? -46.341 -4.132 -2.122 1.000 37.990 120 GLY A CA 1
ATOM 895 C C . GLY A 1 120 ? -46.617 -5.630 -2.108 1.000 36.411 120 GLY A C 1
ATOM 896 O O . GLY A 1 120 ? -46.651 -6.210 -1.020 1.000 34.979 120 GLY A O 1
ATOM 897 N N . THR A 1 121 ? -46.855 -6.222 -3.283 1.000 36.588 121 THR A N 1
ATOM 898 C CA . THR A 1 121 ? -47.124 -7.668 -3.492 1.000 35.688 121 THR A CA 1
ATOM 899 C C . THR A 1 121 ? -46.351 -8.127 -4.727 1.000 35.600 121 THR A C 1
ATOM 900 O O . THR A 1 121 ? -45.998 -7.269 -5.538 1.000 33.069 121 THR A O 1
ATOM 904 N N . LEU A 1 122 ? -46.171 -9.440 -4.885 1.000 34.914 122 LEU A N 1
ATOM 905 C CA . LEU A 1 122 ? -45.407 -10.046 -6.000 1.000 34.602 122 LEU A CA 1
ATOM 906 C C . LEU A 1 122 ? -46.362 -10.387 -7.153 1.000 33.424 122 LEU A C 1
ATOM 907 O O . LEU A 1 122 ? -46.872 -11.505 -7.183 1.000 32.229 122 LEU A O 1
ATOM 912 N N . VAL A 1 123 ? -46.579 -9.444 -8.071 1.000 34.320 123 VAL A N 1
ATOM 913 C CA . VAL A 1 123 ? -47.465 -9.626 -9.262 1.000 36.337 123 VAL A CA 1
ATOM 914 C C . VAL A 1 123 ? -46.809 -10.628 -10.231 1.000 35.962 123 VAL A C 1
ATOM 915 O O . VAL A 1 123 ? -47.537 -11.446 -10.828 1.000 34.504 123 VAL A O 1
ATOM 919 N N . GLY A 1 124 ? -45.475 -10.634 -10.332 1.000 34.613 124 GLY A N 1
ATOM 920 C CA . GLY A 1 124 ? -44.740 -11.621 -11.143 1.000 34.750 124 GLY A CA 1
ATOM 921 C C . GLY A 1 124 ? -45.162 -13.040 -10.804 1.000 34.468 124 GLY A C 1
ATOM 922 O O . GLY A 1 124 ? -45.618 -13.763 -11.727 1.000 34.891 124 GLY A O 1
ATOM 923 N N . LEU A 1 125 ? -45.024 -13.425 -9.532 1.000 34.246 125 LEU A N 1
ATOM 924 C CA . LEU A 1 125 ? -45.395 -14.773 -9.022 1.000 38.238 125 LEU A CA 1
ATOM 925 C C . LEU A 1 125 ? -46.900 -15.010 -9.215 1.000 37.718 125 LEU A C 1
ATOM 926 O O . LEU A 1 125 ? -47.275 -16.153 -9.521 1.000 35.645 125 LEU A O 1
ATOM 931 N N . LYS A 1 126 ? -47.723 -13.979 -9.013 1.000 39.456 126 LYS A N 1
ATOM 932 C CA . LYS A 1 126 ? -49.200 -14.045 -9.202 1.000 42.374 126 LYS A CA 1
ATOM 933 C C . LYS A 1 126 ? -49.486 -14.505 -10.637 1.000 41.793 126 LYS A C 1
ATOM 934 O O . LYS A 1 126 ? -50.154 -15.542 -10.806 1.000 39.951 126 LYS A O 1
ATOM 940 N N . GLU A 1 127 ? -48.943 -13.791 -11.625 1.000 43.148 127 GLU A N 1
ATOM 941 C CA . GLU A 1 127 ? -49.248 -13.989 -13.068 1.000 46.133 127 GLU A CA 1
ATOM 942 C C . GLU A 1 127 ? -48.722 -15.356 -13.534 1.000 44.338 127 GLU A C 1
ATOM 943 O O . GLU A 1 127 ? -49.457 -16.042 -14.275 1.000 40.673 127 GLU A O 1
ATOM 949 N N . LEU A 1 128 ? -47.522 -15.757 -13.089 1.000 41.464 128 LEU A N 1
ATOM 950 C CA . LEU A 1 128 ? -46.806 -16.965 -13.590 1.000 40.907 128 LEU A CA 1
ATOM 951 C C . LEU A 1 128 ? -47.239 -18.233 -12.841 1.000 37.964 128 LEU A C 1
ATOM 952 O O . LEU A 1 128 ? -47.297 -19.291 -13.492 1.000 37.231 128 LEU A O 1
ATOM 957 N N . TYR A 1 129 ? -47.482 -18.153 -11.529 1.000 36.597 129 TYR A N 1
ATOM 958 C CA . TYR A 1 129 ? -47.674 -19.335 -10.645 1.000 38.731 129 TYR A CA 1
ATOM 959 C C . TYR A 1 129 ? -49.054 -19.330 -9.963 1.000 39.417 129 TYR A C 1
ATOM 960 O O . TYR A 1 129 ? -49.397 -20.361 -9.362 1.000 42.009 129 TYR A O 1
ATOM 969 N N . GLY A 1 130 ? -49.817 -18.236 -10.044 1.000 39.928 130 GLY A N 1
ATOM 970 C CA . GLY A 1 130 ? -51.131 -18.112 -9.379 1.000 41.919 130 GLY A CA 1
ATOM 971 C C . GLY A 1 130 ? -51.014 -18.070 -7.857 1.000 43.462 130 GLY A C 1
ATOM 972 O O . GLY A 1 130 ? -51.964 -18.527 -7.183 1.000 40.292 130 GLY A O 1
ATOM 973 N N . VAL A 1 131 ? -49.893 -17.555 -7.333 1.000 43.092 131 VAL A N 1
ATOM 974 C CA . VAL A 1 131 ? -49.689 -17.238 -5.886 1.000 43.592 131 VAL A CA 1
ATOM 975 C C . VAL A 1 131 ? -50.270 -15.839 -5.633 1.000 42.157 131 VAL A C 1
ATOM 976 O O . VAL A 1 131 ? -49.871 -14.888 -6.341 1.000 38.573 131 VAL A O 1
ATOM 978 N N . THR A 1 132 ? -51.190 -15.717 -4.673 1.000 41.558 132 THR A N 1
ATOM 979 C CA . THR A 1 132 ? -52.001 -14.491 -4.430 1.000 45.888 132 THR A CA 1
ATOM 980 C C . THR A 1 132 ? -51.528 -13.738 -3.177 1.000 44.466 132 THR A C 1
ATOM 981 O O . THR A 1 132 ? -51.981 -12.591 -2.992 1.000 44.473 132 THR A O 1
ATOM 985 N N . GLU A 1 133 ? -50.663 -14.339 -2.353 1.000 42.675 133 GLU A N 1
ATOM 986 C CA . GLU A 1 133 ? -50.230 -13.754 -1.052 1.000 42.424 133 GLU A CA 1
ATOM 987 C C . GLU A 1 133 ? -48.776 -14.143 -0.751 1.000 39.204 133 GLU A C 1
ATOM 988 O O . GLU A 1 133 ? -48.286 -15.130 -1.328 1.000 37.757 133 GLU A O 1
ATOM 990 N N . GLY A 1 134 ? -48.122 -13.385 0.130 1.000 37.686 134 GLY A N 1
ATOM 991 C CA . GLY A 1 134 ? -46.835 -13.758 0.750 1.000 38.586 134 GLY A CA 1
ATOM 992 C C . GLY A 1 134 ? -45.651 -13.557 -0.186 1.000 36.197 134 GLY A C 1
ATOM 993 O O . GLY A 1 134 ? -45.768 -12.779 -1.155 1.000 35.033 134 GLY A O 1
ATOM 994 N N . THR A 1 135 ? -44.550 -14.250 0.095 1.000 34.277 135 THR A N 1
ATOM 995 C CA . THR A 1 135 ? -43.205 -13.996 -0.487 1.000 33.090 135 THR A CA 1
ATOM 996 C C . THR A 1 135 ? -42.790 -15.184 -1.358 1.000 33.021 135 THR A C 1
ATOM 997 O O . THR A 1 135 ? -43.506 -16.203 -1.345 1.000 29.730 135 THR A O 1
ATOM 1001 N N . LEU A 1 136 ? -41.669 -15.078 -2.085 1.000 32.808 136 LEU A N 1
ATOM 1002 C CA . LEU A 1 136 ? -41.106 -16.242 -2.818 1.000 31.786 136 LEU A CA 1
ATOM 1003 C C . LEU A 1 136 ? -40.845 -17.352 -1.798 1.000 29.354 136 LEU A C 1
ATOM 1004 O O . LEU A 1 136 ? -41.087 -18.529 -2.121 1.000 27.488 136 LEU A O 1
ATOM 1009 N N . TYR A 1 137 ? -40.412 -16.977 -0.592 1.000 30.698 137 TYR A N 1
ATOM 1010 C CA . TYR A 1 137 ? -39.940 -17.918 0.456 1.000 32.298 137 TYR A CA 1
ATOM 1011 C C . TYR A 1 137 ? -41.144 -18.752 0.916 1.000 31.063 137 TYR A C 1
ATOM 1012 O O . TYR A 1 137 ? -40.970 -19.946 1.134 1.000 28.746 137 TYR A O 1
ATOM 1021 N N . GLY A 1 138 ? -42.336 -18.152 0.965 1.000 34.101 138 GLY A N 1
ATOM 1022 C CA . GLY A 1 138 ? -43.606 -18.837 1.291 1.000 38.196 138 GLY A CA 1
ATOM 1023 C C . GLY A 1 138 ? -44.065 -19.804 0.202 1.000 39.608 138 GLY A C 1
ATOM 1024 O O . GLY A 1 138 ? -44.734 -20.796 0.547 1.000 41.356 138 GLY A O 1
ATOM 1025 N N . ALA A 1 139 ? -43.705 -19.554 -1.065 1.000 39.911 139 ALA A N 1
ATOM 1026 C CA . ALA A 1 139 ? -44.240 -20.257 -2.257 1.000 37.683 139 ALA A CA 1
ATOM 1027 C C . ALA A 1 139 ? -43.353 -21.433 -2.697 1.000 38.799 139 ALA A C 1
ATOM 1028 O O . ALA A 1 139 ? -43.875 -22.285 -3.432 1.000 36.415 139 ALA A O 1
ATOM 1030 N N . VAL A 1 140 ? -42.070 -21.491 -2.304 1.000 34.864 140 VAL A N 1
ATOM 1031 C CA . VAL A 1 140 ? -41.107 -22.501 -2.846 1.000 36.263 140 VAL A CA 1
ATOM 1032 C C . VAL A 1 140 ? -41.471 -23.913 -2.355 1.000 38.467 140 VAL A C 1
ATOM 1033 O O . VAL A 1 140 ? -41.063 -24.885 -3.016 1.000 37.614 140 VAL A O 1
ATOM 1037 N N . ALA A 1 141 ? -42.194 -24.032 -1.242 1.000 40.275 141 ALA A N 1
ATOM 1038 C CA . ALA A 1 141 ? -42.720 -25.318 -0.727 1.000 46.115 141 ALA A CA 1
ATOM 1039 C C . ALA A 1 141 ? -43.531 -26.010 -1.832 1.000 46.741 141 ALA A C 1
ATOM 1040 O O . ALA A 1 141 ? -43.336 -27.223 -2.019 1.000 46.621 141 ALA A O 1
ATOM 1042 N N . GLU A 1 142 ? -44.348 -25.243 -2.569 1.000 48.572 142 GLU A N 1
ATOM 1043 C CA . GLU A 1 142 ? -45.327 -25.750 -3.574 1.000 51.272 142 GLU A CA 1
ATOM 1044 C C . GLU A 1 142 ? -44.734 -25.756 -4.992 1.000 49.245 142 GLU A C 1
ATOM 1045 O O . GLU A 1 142 ? -45.314 -26.437 -5.847 1.000 45.991 142 GLU A O 1
ATOM 1051 N N . HIS A 1 143 ? -43.635 -25.040 -5.255 1.000 47.790 143 HIS A N 1
ATOM 1052 C CA . HIS A 1 143 ? -43.145 -24.787 -6.639 1.000 44.550 143 HIS A CA 1
ATOM 1053 C C . HIS A 1 143 ? -41.691 -25.249 -6.803 1.000 42.433 143 HIS A C 1
ATOM 1054 O O . HIS A 1 143 ? -40.771 -24.457 -6.512 1.000 42.337 143 HIS A O 1
ATOM 1061 N N . ARG A 1 144 ? -41.529 -26.478 -7.303 1.000 41.133 144 ARG A N 1
ATOM 1062 C CA . ARG A 1 144 ? -40.256 -27.234 -7.462 1.000 42.964 144 ARG A CA 1
ATOM 1063 C C . ARG A 1 144 ? -39.221 -26.432 -8.263 1.000 43.286 144 ARG A C 1
ATOM 1064 O O . ARG A 1 144 ? -38.051 -26.386 -7.833 1.000 47.202 144 ARG A O 1
ATOM 1066 N N . ASP A 1 145 ? -39.627 -25.863 -9.400 1.000 42.669 145 ASP A N 1
ATOM 1067 C CA . ASP A 1 145 ? -38.736 -25.106 -10.319 1.000 42.545 145 ASP A CA 1
ATOM 1068 C C . ASP A 1 145 ? -38.163 -23.895 -9.568 1.000 39.877 145 ASP A C 1
ATOM 1069 O O . ASP A 1 145 ? -36.924 -23.680 -9.653 1.000 37.191 145 ASP A O 1
ATOM 1074 N N . LEU A 1 146 ? -39.007 -23.157 -8.835 1.000 37.785 146 LEU A N 1
ATOM 1075 C CA . LEU A 1 146 ? -38.578 -21.960 -8.062 1.000 38.589 146 LEU A CA 1
ATOM 1076 C C . LEU A 1 146 ? -37.621 -22.397 -6.954 1.000 38.400 146 LEU A C 1
ATOM 1077 O O . LEU A 1 146 ? -36.526 -21.799 -6.867 1.000 37.877 146 LEU A O 1
ATOM 1082 N N . ARG A 1 147 ? -38.002 -23.413 -6.172 1.000 37.273 147 ARG A N 1
ATOM 1083 C CA . ARG A 1 147 ? -37.243 -23.875 -4.979 1.000 38.528 147 ARG A CA 1
ATOM 1084 C C . ARG A 1 147 ? -35.819 -24.287 -5.386 1.000 38.584 147 ARG A C 1
ATOM 1085 O O . ARG A 1 147 ? -34.864 -23.829 -4.723 1.000 34.359 147 ARG A O 1
ATOM 1093 N N . ASP A 1 148 ? -35.676 -25.113 -6.427 1.000 38.829 148 ASP A N 1
ATOM 1094 C CA . ASP A 1 148 ? -34.367 -25.658 -6.884 1.000 41.817 148 ASP A CA 1
ATOM 1095 C C . ASP A 1 148 ? -33.480 -24.501 -7.377 1.000 40.537 148 ASP A C 1
ATOM 1096 O O . ASP A 1 148 ? -32.325 -24.409 -6.916 1.000 41.531 148 ASP A O 1
ATOM 1101 N N . ALA A 1 149 ? -33.994 -23.626 -8.244 1.000 37.046 149 ALA A N 1
ATOM 1102 C CA . ALA A 1 149 ? -33.230 -22.479 -8.797 1.000 38.602 149 ALA A CA 1
ATOM 1103 C C . ALA A 1 149 ? -32.722 -21.588 -7.654 1.000 35.895 149 ALA A C 1
ATOM 1104 O O . ALA A 1 149 ? -31.520 -21.265 -7.647 1.000 35.888 149 ALA A O 1
ATOM 1106 N N . TRP A 1 150 ? -33.586 -21.232 -6.702 1.000 35.696 150 TRP A N 1
ATOM 1107 C CA . TRP A 1 150 ? -33.242 -20.301 -5.592 1.000 38.384 150 TRP A CA 1
ATOM 1108 C C . TRP A 1 150 ? -32.376 -21.001 -4.533 1.000 38.020 150 TRP A C 1
ATOM 1109 O O . TRP A 1 150 ? -31.357 -20.397 -4.133 1.000 35.823 150 TRP A O 1
ATOM 1120 N N . SER A 1 151 ? -32.778 -22.202 -4.098 1.000 36.044 151 SER A N 1
ATOM 1121 C CA . SER A 1 151 ? -32.177 -22.981 -2.982 1.000 39.034 151 SER A CA 1
ATOM 1122 C C . SER A 1 151 ? -30.724 -23.354 -3.294 1.000 41.327 151 SER A C 1
ATOM 1123 O O . SER A 1 151 ? -29.878 -23.167 -2.393 1.000 42.210 151 SER A O 1
ATOM 1125 N N . ASN A 1 152 ? -30.477 -23.922 -4.481 1.000 40.898 152 ASN A N 1
ATOM 1126 C CA . ASN A 1 152 ? -29.137 -24.362 -4.962 1.000 44.661 152 ASN A CA 1
ATOM 1127 C C . ASN A 1 152 ? -28.195 -23.160 -4.930 1.000 42.961 152 ASN A C 1
ATOM 1128 O O . ASN A 1 152 ? -27.046 -23.329 -4.499 1.000 41.996 152 ASN A O 1
ATOM 1133 N N . LEU A 1 153 ? -28.662 -21.999 -5.393 1.000 41.050 153 LEU A N 1
ATOM 1134 C CA . LEU A 1 153 ? -27.821 -20.781 -5.443 1.000 40.227 153 LEU A CA 1
ATOM 1135 C C . LEU A 1 153 ? -27.495 -20.345 -4.014 1.000 39.979 153 LEU A C 1
ATOM 1136 O O . LEU A 1 153 ? -26.298 -20.278 -3.691 1.000 41.493 153 LEU A O 1
ATOM 1141 N N . MET A 1 154 ? -28.527 -20.050 -3.216 1.000 37.850 154 MET A N 1
ATOM 1142 C CA . MET A 1 154 ? -28.383 -19.534 -1.830 1.000 40.012 154 MET A CA 1
ATOM 1143 C C . MET A 1 154 ? -27.365 -20.410 -1.091 1.000 39.864 154 MET A C 1
ATOM 1144 O O . MET A 1 154 ? -26.494 -19.845 -0.412 1.000 38.271 154 MET A O 1
ATOM 1149 N N . ASN A 1 155 ? -27.460 -21.731 -1.262 1.000 39.364 155 ASN A N 1
ATOM 1150 C CA . ASN A 1 155 ? -26.546 -22.723 -0.635 1.000 43.143 155 ASN A CA 1
ATOM 1151 C C . ASN A 1 155 ? -25.129 -22.638 -1.233 1.000 42.627 155 ASN A C 1
ATOM 1152 O O . ASN A 1 155 ? -24.181 -22.944 -0.489 1.000 48.848 155 ASN A O 1
ATOM 1157 N N . THR A 1 156 ? -24.959 -22.268 -2.504 1.000 42.346 156 THR A N 1
ATOM 1158 C CA . THR A 1 156 ? -23.613 -22.082 -3.118 1.000 42.297 156 THR A CA 1
ATOM 1159 C C . THR A 1 156 ? -23.024 -20.772 -2.588 1.000 43.186 156 THR A C 1
ATOM 1160 O O . THR A 1 156 ? -21.831 -20.762 -2.218 1.000 45.748 156 THR A O 1
ATOM 1164 N N . VAL A 1 157 ? -23.838 -19.714 -2.543 1.000 42.159 157 VAL A N 1
ATOM 1165 C CA . VAL A 1 157 ? -23.417 -18.375 -2.035 1.000 44.843 157 VAL A CA 1
ATOM 1166 C C . VAL A 1 157 ? -22.926 -18.559 -0.597 1.000 43.677 157 VAL A C 1
ATOM 1167 O O . VAL A 1 157 ? -21.843 -18.045 -0.278 1.000 41.670 157 VAL A O 1
ATOM 1171 N N . THR A 1 158 ? -23.668 -19.326 0.207 1.000 42.001 158 THR A N 1
ATOM 1172 C CA . THR A 1 158 ? -23.415 -19.538 1.655 1.000 42.149 158 THR A CA 1
ATOM 1173 C C . THR A 1 158 ? -22.165 -20.402 1.866 1.000 42.273 158 THR A C 1
ATOM 1174 O O . THR A 1 158 ? -21.399 -20.073 2.788 1.000 40.716 158 THR A O 1
ATOM 1178 N N . ALA A 1 159 ? -21.979 -21.470 1.079 1.000 40.609 159 ALA A N 1
ATOM 1179 C CA . ALA A 1 159 ? -20.802 -22.370 1.158 1.000 42.513 159 ALA A CA 1
ATOM 1180 C C . ALA A 1 159 ? -19.515 -21.569 0.914 1.000 42.219 159 ALA A C 1
ATOM 1181 O O . ALA A 1 159 ? -18.497 -21.887 1.552 1.000 40.273 159 ALA A O 1
ATOM 1183 N N . ASN A 1 160 ? -19.580 -20.547 0.055 1.000 43.291 160 ASN A N 1
ATOM 1184 C CA . ASN A 1 160 ? -18.410 -19.763 -0.416 1.000 47.047 160 ASN A CA 1
ATOM 1185 C C . ASN A 1 160 ? -18.071 -18.642 0.573 1.000 46.272 160 ASN A C 1
ATOM 1186 O O . ASN A 1 160 ? -16.872 -18.321 0.679 1.000 41.451 160 ASN A O 1
ATOM 1191 N N . ILE A 1 161 ? -19.067 -18.061 1.253 1.000 43.343 161 ILE A N 1
ATOM 1192 C CA . ILE A 1 161 ? -18.855 -16.844 2.095 1.000 42.427 161 ILE A CA 1
ATOM 1193 C C . ILE A 1 161 ? -18.646 -17.234 3.567 1.000 41.476 161 ILE A C 1
ATOM 1194 O O . ILE A 1 161 ? -17.963 -16.462 4.267 1.000 38.880 161 ILE A O 1
ATOM 1199 N N . ASP A 1 162 ? -19.155 -18.388 4.023 1.000 39.111 162 ASP A N 1
ATOM 1200 C CA . ASP A 1 162 ? -19.215 -18.715 5.474 1.000 37.083 162 ASP A CA 1
ATOM 1201 C C . ASP A 1 162 ? -17.817 -18.934 6.072 1.000 37.519 162 ASP A C 1
ATOM 1202 O O . ASP A 1 162 ? -17.617 -18.622 7.239 1.000 35.356 162 ASP A O 1
ATOM 1207 N N . PRO A 1 163 ? -16.803 -19.493 5.369 1.000 38.103 163 PRO A N 1
ATOM 1208 C CA . PRO A 1 163 ? -15.447 -19.530 5.930 1.000 38.022 163 PRO A CA 1
ATOM 1209 C C . PRO A 1 163 ? -15.004 -18.145 6.436 1.000 35.306 163 PRO A C 1
ATOM 1210 O O . PRO A 1 163 ? -14.622 -18.037 7.582 1.000 37.302 163 PRO A O 1
ATOM 1214 N N . TRP A 1 164 ? -15.134 -17.113 5.604 1.000 33.948 164 TRP A N 1
ATOM 1215 C CA . TRP A 1 164 ? -14.907 -15.693 5.984 1.000 34.450 164 TRP A CA 1
ATOM 1216 C C . TRP A 1 164 ? -15.743 -15.322 7.218 1.000 36.499 164 TRP A C 1
ATOM 1217 O O . TRP A 1 164 ? -15.178 -14.704 8.152 1.000 39.435 164 TRP A O 1
ATOM 1228 N N . PHE A 1 165 ? -17.029 -15.687 7.241 1.000 34.398 165 PHE A N 1
ATOM 1229 C CA . PHE A 1 165 ? -17.972 -15.344 8.338 1.000 33.314 165 PHE A CA 1
ATOM 1230 C C . PHE A 1 165 ? -17.439 -15.888 9.669 1.000 33.276 165 PHE A C 1
ATOM 1231 O O . PHE A 1 165 ? -17.230 -15.095 10.597 1.000 32.531 165 PHE A O 1
ATOM 1239 N N . PHE A 1 166 ? -17.206 -17.198 9.748 1.000 33.554 166 PHE A N 1
ATOM 1240 C CA . PHE A 1 166 ? -16.823 -17.912 10.996 1.000 35.663 166 PHE A CA 1
ATOM 1241 C C . PHE A 1 166 ? -15.389 -17.548 11.415 1.000 38.195 166 PHE A C 1
ATOM 1242 O O . PHE A 1 166 ? -15.090 -17.650 12.617 1.000 40.966 166 PHE A O 1
ATOM 1250 N N . GLY A 1 167 ? -14.554 -17.102 10.476 1.000 41.399 167 GLY A N 1
ATOM 1251 C CA . GLY A 1 167 ? -13.210 -16.565 10.757 1.000 44.431 167 GLY A CA 1
ATOM 1252 C C . GLY A 1 167 ? -13.278 -15.197 11.423 1.000 46.234 167 GLY A C 1
ATOM 1253 O O . GLY A 1 167 ? -12.243 -14.758 11.951 1.000 44.098 167 GLY A O 1
ATOM 1254 N N . ASN A 1 168 ? -14.440 -14.528 11.397 1.000 43.442 168 ASN A N 1
ATOM 1255 C CA . ASN A 1 168 ? -14.590 -13.134 11.900 1.000 42.198 168 ASN A CA 1
ATOM 1256 C C . ASN A 1 168 ? -15.669 -13.053 12.982 1.000 40.488 168 ASN A C 1
ATOM 1257 O O . ASN A 1 168 ? -16.079 -11.933 13.301 1.000 44.345 168 ASN A O 1
ATOM 1262 N N . VAL A 1 169 ? -16.105 -14.186 13.528 1.000 40.768 169 VAL A N 1
ATOM 1263 C CA . VAL A 1 169 ? -17.193 -14.250 14.545 1.000 42.881 169 VAL A CA 1
ATOM 1264 C C . VAL A 1 169 ? -16.722 -15.139 15.699 1.000 42.564 169 VAL A C 1
ATOM 1265 O O . VAL A 1 169 ? -16.138 -16.200 15.425 1.000 41.416 169 VAL A O 1
ATOM 1269 N N . ASP A 1 170 ? -16.996 -14.731 16.943 1.000 43.518 170 ASP A N 1
ATOM 1270 C CA . ASP A 1 170 ? -16.569 -15.477 18.154 1.000 45.197 170 ASP A CA 1
ATOM 1271 C C . ASP A 1 170 ? -17.719 -16.365 18.631 1.000 45.354 170 ASP A C 1
ATOM 1272 O O . ASP A 1 170 ? -18.832 -15.848 18.897 1.000 44.999 170 ASP A O 1
ATOM 1277 N N . VAL A 1 171 ? -17.456 -17.668 18.682 1.000 42.660 171 VAL A N 1
ATOM 1278 C CA . VAL A 1 171 ? -18.380 -18.699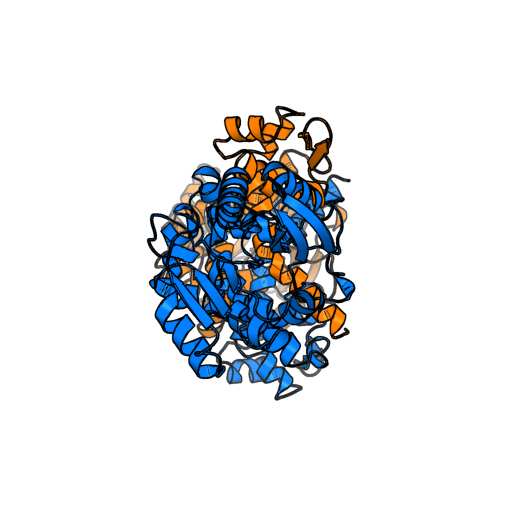 19.231 1.000 46.107 171 VAL A CA 1
ATOM 1279 C C . VAL A 1 171 ? -17.571 -19.501 20.242 1.000 46.808 171 VAL A C 1
ATOM 1280 O O . VAL A 1 171 ? -16.823 -20.396 19.857 1.000 44.139 171 VAL A O 1
ATOM 1284 N N . PRO A 1 172 ? -17.668 -19.180 21.552 1.000 50.056 172 PRO A N 1
ATOM 1285 C CA . PRO A 1 172 ? -16.897 -19.885 22.573 1.000 52.088 172 PRO A CA 1
ATOM 1286 C C . PRO A 1 172 ? -17.459 -21.276 22.897 1.000 52.793 172 PRO A C 1
ATOM 1287 O O . PRO A 1 172 ? -18.577 -21.595 22.485 1.000 49.992 172 PRO A O 1
ATOM 1291 N N . ALA A 1 173 ? -16.666 -22.053 23.640 1.000 49.693 173 ALA A N 1
ATOM 1292 C CA . ALA A 1 173 ? -16.940 -23.451 24.037 1.000 47.809 173 ALA A CA 1
ATOM 1293 C C . ALA A 1 173 ? -18.322 -23.535 24.692 1.000 44.690 173 ALA A C 1
ATOM 1294 O O . ALA A 1 173 ? -18.614 -22.698 25.555 1.000 45.104 173 ALA A O 1
ATOM 1296 N N . GLY A 1 174 ? -19.145 -24.491 24.253 1.000 43.861 174 GLY A N 1
ATOM 1297 C CA . GLY A 1 174 ? -20.438 -24.838 24.875 1.000 45.032 174 GLY A CA 1
ATOM 1298 C C . GLY A 1 174 ? -21.538 -23.820 24.609 1.000 42.196 174 GLY A C 1
ATOM 1299 O O . GLY A 1 174 ? -22.556 -23.871 25.318 1.000 43.623 174 GLY A O 1
ATOM 1300 N N . ALA A 1 175 ? -21.376 -22.942 23.618 1.000 41.441 175 ALA A N 1
ATOM 1301 C CA . ALA A 1 175 ? -22.365 -21.886 23.286 1.000 40.908 175 ALA A CA 1
ATOM 1302 C C . ALA A 1 175 ? -23.669 -22.523 22.784 1.000 39.171 175 ALA A C 1
ATOM 1303 O O . ALA A 1 175 ? -23.614 -23.592 22.146 1.000 35.215 175 ALA A O 1
ATOM 1305 N N . ARG A 1 176 ? -24.804 -21.887 23.078 1.000 42.166 176 ARG A N 1
ATOM 1306 C CA . ARG A 1 176 ? -26.117 -22.167 22.443 1.000 40.775 176 ARG A CA 1
ATOM 1307 C C . ARG A 1 176 ? -26.301 -21.147 21.311 1.000 37.877 176 ARG A C 1
ATOM 1308 O O . ARG A 1 176 ? -26.459 -19.944 21.617 1.000 36.974 176 ARG A O 1
ATOM 1316 N N . VAL A 1 177 ? -26.244 -21.602 20.057 1.000 35.034 177 VAL A N 1
ATOM 1317 C CA . VAL A 1 177 ? -26.244 -20.729 18.848 1.000 35.122 177 VAL A CA 1
ATOM 1318 C C . VAL A 1 177 ? -27.554 -20.956 18.086 1.000 34.397 177 VAL A C 1
ATOM 1319 O O . VAL A 1 177 ? -27.900 -22.115 17.852 1.000 34.168 177 VAL A O 1
ATOM 1323 N N . LEU A 1 178 ? -28.252 -19.876 17.739 1.000 33.419 178 LEU A N 1
ATOM 1324 C CA . LEU A 1 178 ? -29.460 -19.894 16.877 1.000 32.546 178 LEU A CA 1
ATOM 1325 C C . LEU A 1 178 ? -29.079 -19.315 15.513 1.000 32.283 178 LEU A C 1
ATOM 1326 O O . LEU A 1 178 ? -28.658 -18.153 15.476 1.000 34.870 178 LEU A O 1
ATOM 1331 N N . ASP A 1 179 ? -29.221 -20.093 14.439 1.000 30.491 179 ASP A N 1
ATOM 1332 C CA . ASP A 1 179 ? -29.122 -19.585 13.048 1.000 31.911 179 ASP A CA 1
ATOM 1333 C C . ASP A 1 179 ? -30.531 -19.185 12.594 1.000 32.331 179 ASP A C 1
ATOM 1334 O O . ASP A 1 179 ? -31.314 -20.082 12.191 1.000 31.954 179 ASP A O 1
ATOM 1339 N N . LEU A 1 180 ? -30.839 -17.889 12.674 1.000 31.258 180 LEU A N 1
ATOM 1340 C CA . LEU A 1 180 ? -32.164 -17.318 12.319 1.000 33.271 180 LEU A CA 1
ATOM 1341 C C . LEU A 1 180 ? -32.310 -17.280 10.792 1.000 33.984 180 LEU A C 1
ATOM 1342 O O . LEU A 1 180 ? -31.387 -16.778 10.115 1.000 32.159 180 LEU A O 1
ATOM 1347 N N . ALA A 1 181 ? -33.444 -17.767 10.271 1.000 32.634 181 ALA A N 1
ATOM 1348 C CA . ALA A 1 181 ? -33.703 -17.936 8.824 1.000 32.395 181 ALA A CA 1
ATOM 1349 C C . ALA A 1 181 ? -32.576 -18.781 8.220 1.000 31.789 181 ALA A C 1
ATOM 1350 O O . ALA A 1 181 ? -32.000 -18.359 7.211 1.000 34.051 181 ALA A O 1
ATOM 1352 N N . GLY A 1 182 ? -32.297 -19.937 8.831 1.000 31.342 182 GLY A N 1
ATOM 1353 C CA . GLY A 1 182 ? -31.167 -20.821 8.488 1.000 33.184 182 GLY A CA 1
ATOM 1354 C C . GLY A 1 182 ? -31.481 -21.785 7.352 1.000 34.671 182 GLY A C 1
ATOM 1355 O O . GLY A 1 182 ? -30.619 -22.633 7.062 1.000 32.830 182 GLY A O 1
ATOM 1356 N N . ASN A 1 183 ? -32.661 -21.674 6.722 1.000 32.938 183 ASN A N 1
ATOM 1357 C CA . ASN A 1 183 ? -33.033 -22.457 5.512 1.000 32.177 183 ASN A CA 1
ATOM 1358 C C . ASN A 1 183 ? -33.034 -23.946 5.893 1.000 31.242 183 ASN A C 1
ATOM 1359 O O . ASN A 1 183 ? -33.754 -24.297 6.856 1.000 33.079 183 ASN A O 1
ATOM 1364 N N . THR A 1 184 ? -32.251 -24.789 5.211 1.000 30.994 184 THR A N 1
ATOM 1365 C CA . THR A 1 184 ? -32.251 -26.269 5.404 1.000 33.648 184 THR A CA 1
ATOM 1366 C C . THR A 1 184 ? -31.024 -26.702 6.220 1.000 33.621 184 THR A C 1
ATOM 1367 O O . THR A 1 184 ? -30.698 -27.901 6.178 1.000 35.080 184 THR A O 1
ATOM 1371 N N . GLY A 1 185 ? -30.366 -25.769 6.920 1.000 34.284 185 GLY A N 1
ATOM 1372 C CA . GLY A 1 185 ? -29.428 -26.075 8.015 1.000 34.618 185 GLY A CA 1
ATOM 1373 C C . GLY A 1 185 ? -27.953 -25.965 7.645 1.000 35.245 185 GLY A C 1
ATOM 1374 O O . GLY A 1 185 ? -27.134 -26.310 8.506 1.000 37.168 185 GLY A O 1
ATOM 1375 N N . LEU A 1 186 ? -27.590 -25.475 6.457 1.000 35.685 186 LEU A N 1
ATOM 1376 C CA . LEU A 1 186 ? -26.160 -25.416 6.047 1.000 35.968 186 LEU A CA 1
ATOM 1377 C C . LEU A 1 186 ? -25.390 -24.441 6.958 1.000 38.241 186 LEU A C 1
ATOM 1378 O O . LEU A 1 186 ? -24.204 -24.715 7.249 1.000 37.809 186 LEU A O 1
ATOM 1383 N N . GLY A 1 187 ? -26.031 -23.353 7.397 1.000 35.622 187 GLY A N 1
ATOM 1384 C CA . GLY A 1 187 ? -25.467 -22.385 8.357 1.000 36.589 187 GLY A CA 1
ATOM 1385 C C . GLY A 1 187 ? -25.136 -23.022 9.699 1.000 36.720 187 GLY A C 1
ATOM 1386 O O . GLY A 1 187 ? -24.039 -22.760 10.223 1.000 37.002 187 GLY A O 1
ATOM 1387 N N . ALA A 1 188 ? -26.039 -23.843 10.239 1.000 35.995 188 ALA A N 1
ATOM 1388 C CA . ALA A 1 188 ? -25.833 -24.604 11.494 1.000 35.247 188 ALA A CA 1
ATOM 1389 C C . ALA A 1 188 ? -24.673 -25.601 11.321 1.000 37.541 188 ALA A C 1
ATOM 1390 O O . ALA A 1 188 ? -23.825 -25.699 12.237 1.000 35.238 188 ALA A O 1
ATOM 1392 N N . ILE A 1 189 ? -24.646 -26.321 10.195 1.000 36.004 189 ILE A N 1
ATOM 1393 C CA . ILE A 1 189 ? -23.614 -27.345 9.851 1.000 39.396 189 ILE A CA 1
ATOM 1394 C C . ILE A 1 189 ? -22.232 -26.672 9.834 1.000 38.239 189 ILE A C 1
ATOM 1395 O O . ILE A 1 189 ? -21.313 -27.218 10.445 1.000 39.078 189 ILE A O 1
ATOM 1400 N N . HIS A 1 190 ? -22.123 -25.518 9.166 1.000 39.988 190 HIS A N 1
ATOM 1401 C CA . HIS A 1 190 ? -20.906 -24.669 9.085 1.000 39.246 190 HIS A CA 1
ATOM 1402 C C . HIS A 1 190 ? -20.456 -24.231 10.480 1.000 41.075 190 HIS A C 1
ATOM 1403 O O . HIS A 1 190 ? -19.226 -24.206 10.710 1.000 42.734 190 HIS A O 1
ATOM 1410 N N . THR A 1 191 ? -21.404 -23.871 11.355 1.000 38.909 191 THR A N 1
ATOM 1411 C CA . THR A 1 191 ? -21.132 -23.488 12.764 1.000 37.818 191 THR A CA 1
ATOM 1412 C C . THR A 1 191 ? -20.424 -24.656 13.462 1.000 39.513 191 THR A C 1
ATOM 1413 O O . THR A 1 191 ? -19.381 -24.406 14.098 1.000 37.539 191 THR A O 1
ATOM 1417 N N . VAL A 1 192 ? -20.970 -25.872 13.356 1.000 40.444 192 VAL A N 1
ATOM 1418 C CA . VAL A 1 192 ? -20.411 -27.101 14.001 1.000 41.388 192 VAL A CA 1
ATOM 1419 C C . VAL A 1 192 ? -19.021 -27.396 13.422 1.000 43.430 192 VAL A C 1
ATOM 1420 O O . VAL A 1 192 ? -18.123 -27.704 14.213 1.000 45.978 192 VAL A O 1
ATOM 1424 N N . ALA A 1 193 ? -18.858 -27.312 12.100 1.000 42.159 193 ALA A N 1
ATOM 1425 C CA . ALA A 1 193 ? -17.585 -27.575 11.389 1.000 45.031 193 ALA A CA 1
ATOM 1426 C C . ALA A 1 193 ? -16.478 -26.667 11.943 1.000 47.172 193 ALA A C 1
ATOM 1427 O O . ALA A 1 193 ? -15.402 -27.192 12.297 1.000 47.147 193 ALA A O 1
ATOM 1429 N N . HIS A 1 194 ? -16.740 -25.359 12.019 1.000 47.878 194 HIS A N 1
ATOM 1430 C CA . HIS A 1 194 ? -15.731 -24.313 12.339 1.000 49.187 194 HIS A CA 1
ATOM 1431 C C . HIS A 1 194 ? -15.568 -24.110 13.852 1.000 47.925 194 HIS A C 1
ATOM 1432 O O . HIS A 1 194 ? -14.480 -23.652 14.239 1.000 48.080 194 HIS A O 1
ATOM 1439 N N . LYS A 1 195 ? -16.582 -24.424 14.670 1.000 45.735 195 LYS A N 1
ATOM 1440 C CA . LYS A 1 195 ? -16.603 -24.077 16.121 1.000 45.500 195 LYS A CA 1
ATOM 1441 C C . LYS A 1 195 ? -16.839 -25.320 16.987 1.000 48.343 195 LYS A C 1
ATOM 1442 O O . LYS A 1 195 ? -17.186 -25.150 18.180 1.000 47.687 195 LYS A O 1
ATOM 1448 N N . ALA A 1 196 ? -16.625 -26.520 16.442 1.000 50.476 196 ALA A N 1
ATOM 1449 C CA . ALA A 1 196 ? -16.762 -27.800 17.181 1.000 55.979 196 ALA A CA 1
ATOM 1450 C C . ALA A 1 196 ? -16.168 -27.646 18.594 1.000 57.639 196 ALA A C 1
ATOM 1451 O O . ALA A 1 196 ? -14.937 -27.463 18.707 1.000 57.352 196 ALA A O 1
ATOM 1453 N N . SER A 1 197 ? -17.028 -27.685 19.618 1.000 58.325 197 SER A N 1
ATOM 1454 C CA . SER A 1 197 ? -16.685 -27.616 21.064 1.000 59.757 197 SER A CA 1
ATOM 1455 C C . SER A 1 197 ? -17.629 -28.527 21.837 1.000 62.472 197 SER A C 1
ATOM 1456 O O . SER A 1 197 ? -18.770 -28.720 21.422 1.000 64.458 197 SER A O 1
ATOM 1459 N N . PRO A 1 198 ? -17.204 -29.099 22.987 1.000 62.877 198 PRO A N 1
ATOM 1460 C CA . PRO A 1 198 ? -18.086 -29.956 23.778 1.000 61.862 198 PRO A CA 1
ATOM 1461 C C . PRO A 1 198 ? -19.218 -29.132 24.408 1.000 58.671 198 PRO A C 1
ATOM 1462 O O . PRO A 1 198 ? -18.950 -28.080 24.956 1.000 57.514 198 PRO A O 1
ATOM 1466 N N . GLY A 1 199 ? -20.455 -29.615 24.273 1.000 57.404 199 GLY A N 1
ATOM 1467 C CA . GLY A 1 199 ? -21.673 -28.907 24.708 1.000 54.922 199 GLY A CA 1
ATOM 1468 C C . GLY A 1 199 ? -22.208 -27.938 23.658 1.000 50.957 199 GLY A C 1
ATOM 1469 O O . GLY A 1 199 ? -23.322 -27.424 23.886 1.000 50.056 199 GLY A O 1
ATOM 1470 N N . LEU A 1 200 ? -21.468 -27.668 22.569 1.000 48.407 200 LEU A N 1
ATOM 1471 C CA . LEU A 1 200 ? -21.930 -26.765 21.472 1.000 48.965 200 LEU A CA 1
ATOM 1472 C C . LEU A 1 200 ? -23.275 -27.281 20.954 1.000 47.918 200 LEU A C 1
ATOM 1473 O O . LEU A 1 200 ? -23.328 -28.459 20.543 1.000 48.370 200 LEU A O 1
ATOM 1478 N N . GLN A 1 201 ? -24.309 -26.434 20.999 1.000 45.410 201 GLN A N 1
ATOM 1479 C CA . GLN A 1 201 ? -25.669 -26.714 20.461 1.000 44.625 201 GLN A CA 1
ATOM 1480 C C . GLN A 1 201 ? -26.019 -25.607 19.459 1.000 40.691 201 GLN A C 1
ATOM 1481 O O . GLN A 1 201 ? -25.889 -24.425 19.832 1.000 40.965 201 GLN A O 1
ATOM 1484 N N . VAL A 1 202 ? -26.399 -25.970 18.230 1.000 35.767 202 VAL A N 1
ATOM 1485 C CA . VAL A 1 202 ? -26.815 -25.008 17.166 1.000 36.197 202 VAL A CA 1
ATOM 1486 C C . VAL A 1 202 ? -28.239 -25.375 16.722 1.000 37.550 202 VAL A C 1
ATOM 1487 O O . VAL A 1 202 ? -28.514 -26.578 16.539 1.000 37.573 202 VAL A O 1
ATOM 1491 N N . THR A 1 203 ? -29.123 -24.385 16.582 1.000 35.522 203 THR A N 1
ATOM 1492 C CA . THR A 1 203 ? -30.517 -24.589 16.102 1.000 35.197 203 THR A CA 1
ATOM 1493 C C . THR A 1 203 ? -30.766 -23.729 14.860 1.000 34.670 203 THR A C 1
ATOM 1494 O O . THR A 1 203 ? -30.471 -22.520 14.893 1.000 32.973 203 THR A O 1
ATOM 1498 N N . THR A 1 204 ? -31.276 -24.352 13.798 1.000 33.922 204 THR A N 1
ATOM 1499 C CA . THR A 1 204 ? -31.810 -23.666 12.596 1.000 33.798 204 THR A CA 1
ATOM 1500 C C . THR A 1 204 ? -33.256 -23.227 12.878 1.000 32.765 204 THR A C 1
ATOM 1501 O O . THR A 1 204 ? -34.068 -24.086 13.243 1.000 34.238 204 THR A O 1
ATOM 1505 N N . PHE A 1 205 ? -33.561 -21.935 12.731 1.000 32.661 205 PHE A N 1
ATOM 1506 C CA . PHE A 1 205 ? -34.945 -21.384 12.719 1.000 32.745 205 PHE A CA 1
ATOM 1507 C C . PHE A 1 205 ? -35.314 -20.965 11.296 1.000 33.336 205 PHE A C 1
ATOM 1508 O O . PHE A 1 205 ? -34.608 -20.111 10.713 1.000 30.684 205 PHE A O 1
ATOM 1516 N N . ASP A 1 206 ? -36.397 -21.533 10.760 1.000 31.077 206 ASP A N 1
ATOM 1517 C CA . ASP A 1 206 ? -36.942 -21.159 9.428 1.000 33.647 206 ASP A CA 1
ATOM 1518 C C . ASP A 1 206 ? -38.407 -21.598 9.338 1.000 34.362 206 ASP A C 1
ATOM 1519 O O . ASP A 1 206 ? -38.930 -22.051 10.364 1.000 35.669 206 ASP A O 1
ATOM 1524 N N . LEU A 1 207 ? -39.020 -21.470 8.153 1.000 35.696 207 LEU A N 1
ATOM 1525 C CA . LEU A 1 207 ? -40.442 -21.833 7.881 1.000 37.570 207 LEU A CA 1
ATOM 1526 C C . LEU A 1 207 ? -40.625 -23.324 8.166 1.000 36.387 207 LEU A C 1
ATOM 1527 O O . LEU A 1 207 ? -39.755 -24.116 7.803 1.000 33.817 207 LEU A O 1
ATOM 1532 N N . PRO A 1 208 ? -41.739 -23.750 8.821 1.000 35.953 208 PRO A N 1
ATOM 1533 C CA . PRO A 1 208 ? -41.927 -25.148 9.230 1.000 36.966 208 PRO A CA 1
ATOM 1534 C C . PRO A 1 208 ? -41.655 -26.206 8.143 1.000 36.190 208 PRO A C 1
ATOM 1535 O O . PRO A 1 208 ? -41.218 -27.302 8.481 1.000 35.447 208 PRO A O 1
ATOM 1539 N N . GLU A 1 209 ? -41.894 -25.847 6.880 1.000 35.227 209 GLU A N 1
ATOM 1540 C CA . GLU A 1 209 ? -41.792 -26.735 5.694 1.000 40.428 209 GLU A CA 1
ATOM 1541 C C . GLU A 1 209 ? -40.339 -27.185 5.452 1.000 39.708 209 GLU A C 1
ATOM 1542 O O . GLU A 1 209 ? -40.173 -28.182 4.713 1.000 38.129 209 GLU A O 1
ATOM 1548 N N . LYS A 1 210 ? -39.335 -26.514 6.044 1.000 35.373 210 LYS A N 1
ATOM 1549 C CA . LYS A 1 210 ? -37.887 -26.807 5.807 1.000 37.621 210 LYS A CA 1
ATOM 1550 C C . LYS A 1 210 ? -37.383 -27.955 6.690 1.000 38.431 210 LYS A C 1
ATOM 1551 O O . LYS A 1 210 ? -36.197 -28.339 6.522 1.000 36.777 210 LYS A O 1
ATOM 1557 N N . GLU A 1 211 ? -38.215 -28.459 7.608 1.000 39.436 211 GLU A N 1
ATOM 1558 C CA . GLU A 1 211 ? -37.794 -29.345 8.731 1.000 42.328 211 GLU A CA 1
ATOM 1559 C C . GLU A 1 211 ? -37.167 -30.645 8.199 1.000 43.604 211 GLU A C 1
ATOM 1560 O O . GLU A 1 211 ? -36.022 -30.948 8.591 1.000 42.391 211 GLU A O 1
ATOM 1566 N N . GLN A 1 212 ? -37.886 -31.384 7.349 1.000 41.428 212 GLN A N 1
ATOM 1567 C CA . GLN A 1 212 ? -37.476 -32.726 6.857 1.000 43.441 212 GLN A CA 1
ATOM 1568 C C . GLN A 1 212 ? -36.134 -32.613 6.120 1.000 41.043 212 GLN A C 1
ATOM 1569 O O . GLN A 1 212 ? -35.301 -33.517 6.301 1.000 38.155 212 GLN A O 1
ATOM 1571 N N . GLU A 1 213 ? -35.944 -31.544 5.335 1.000 38.739 213 GLU A N 1
ATOM 1572 C CA . GLU A 1 213 ? -34.720 -31.292 4.530 1.000 41.034 213 GLU A CA 1
ATOM 1573 C C . GLU A 1 213 ? -33.572 -30.910 5.476 1.000 39.727 213 GLU A C 1
ATOM 1574 O O . GLU A 1 213 ? -32.441 -31.374 5.252 1.000 39.009 213 GLU A O 1
ATOM 1580 N N . ALA A 1 214 ? -33.865 -30.102 6.496 1.000 39.260 214 ALA A N 1
ATOM 1581 C CA . ALA A 1 214 ? -32.911 -29.682 7.551 1.000 40.840 214 ALA A CA 1
ATOM 1582 C C . ALA A 1 214 ? -32.385 -30.921 8.292 1.000 40.655 214 ALA A C 1
ATOM 1583 O O . ALA A 1 214 ? -31.140 -31.097 8.347 1.000 39.407 214 ALA A O 1
ATOM 1585 N N . LEU A 1 215 ? -33.287 -31.770 8.795 1.000 39.459 215 LEU A N 1
ATOM 1586 C CA . LEU A 1 215 ? -32.918 -32.986 9.573 1.000 42.365 215 LEU A CA 1
ATOM 1587 C C . LEU A 1 215 ? -32.053 -33.902 8.701 1.000 42.135 215 LEU A C 1
ATOM 1588 O O . LEU A 1 215 ? -31.026 -34.376 9.214 1.000 39.818 215 LEU A O 1
ATOM 1593 N N . ALA A 1 216 ? -32.416 -34.103 7.426 1.000 41.651 216 ALA A N 1
ATOM 1594 C CA . ALA A 1 216 ? -31.652 -34.947 6.475 1.000 41.163 216 ALA A CA 1
ATOM 1595 C C . ALA A 1 216 ? -30.271 -34.319 6.213 1.000 40.470 216 ALA A C 1
ATOM 1596 O O . ALA A 1 216 ? -29.286 -35.073 6.048 1.000 40.742 216 ALA A O 1
ATOM 1598 N N . ASN A 1 217 ? -30.191 -32.986 6.175 1.000 37.384 217 ASN A N 1
ATOM 1599 C CA . ASN A 1 217 ? -28.914 -32.252 5.976 1.000 38.207 217 ASN A CA 1
ATOM 1600 C C . ASN A 1 217 ? -27.991 -32.569 7.163 1.000 39.485 217 ASN A C 1
ATOM 1601 O O . ASN A 1 217 ? -26.790 -32.852 6.919 1.000 41.189 217 ASN A O 1
ATOM 1606 N N . PHE A 1 218 ? -28.531 -32.566 8.388 1.000 39.158 218 PHE A N 1
ATOM 1607 C CA . PHE A 1 218 ? -27.760 -32.802 9.640 1.000 40.386 218 PHE A CA 1
ATOM 1608 C C . PHE A 1 218 ? -27.206 -34.234 9.598 1.000 43.973 218 PHE A C 1
ATOM 1609 O O . PHE A 1 218 ? -25.984 -34.409 9.795 1.000 40.425 218 PHE A O 1
ATOM 1617 N N . LYS A 1 219 ? -28.068 -35.208 9.281 1.000 43.626 219 LYS A N 1
ATOM 1618 C CA . LYS A 1 219 ? -27.724 -36.652 9.147 1.000 44.028 219 LYS A CA 1
ATOM 1619 C C . LYS A 1 219 ? -26.576 -36.834 8.142 1.000 44.205 219 LYS A C 1
ATOM 1620 O O . LYS A 1 219 ? -25.612 -37.538 8.481 1.000 44.231 219 LYS A O 1
ATOM 1622 N N . ALA A 1 220 ? -26.674 -36.211 6.962 1.000 47.251 220 ALA A N 1
ATOM 1623 C CA . ALA A 1 220 ? -25.725 -36.347 5.829 1.000 46.827 220 ALA A CA 1
ATOM 1624 C C . ALA A 1 220 ? -24.351 -35.748 6.174 1.000 48.880 220 ALA A C 1
ATOM 1625 O O . ALA A 1 220 ? -23.345 -36.217 5.607 1.000 47.428 220 ALA A O 1
ATOM 1627 N N . HIS A 1 221 ? -24.302 -34.748 7.058 1.000 50.273 221 HIS A N 1
ATOM 1628 C CA . HIS A 1 221 ? -23.049 -34.061 7.474 1.000 49.868 221 HIS A CA 1
ATOM 1629 C C . HIS A 1 221 ? -22.521 -34.657 8.787 1.000 48.558 221 HIS A C 1
ATOM 1630 O O . HIS A 1 221 ? -21.405 -34.283 9.188 1.000 45.326 221 HIS A O 1
ATOM 1637 N N . GLY A 1 222 ? -23.284 -35.557 9.415 1.000 49.097 222 GLY A N 1
ATOM 1638 C CA . GLY A 1 222 ? -22.886 -36.287 10.636 1.000 50.722 222 GLY A CA 1
ATOM 1639 C C . GLY A 1 222 ? -22.874 -35.388 11.862 1.000 53.198 222 GLY A C 1
ATOM 1640 O O . GLY A 1 222 ? -21.965 -35.549 12.703 1.000 51.307 222 GLY A O 1
ATOM 1641 N N . VAL A 1 223 ? -23.869 -34.501 11.982 1.000 50.970 223 VAL A N 1
ATOM 1642 C CA . VAL A 1 223 ? -23.946 -33.460 13.048 1.000 48.620 223 VAL A CA 1
ATOM 1643 C C . VAL A 1 223 ? -25.346 -33.461 13.677 1.000 45.564 223 VAL A C 1
ATOM 1644 O O . VAL A 1 223 ? -25.736 -32.416 14.210 1.000 42.266 223 VAL A O 1
ATOM 1646 N N . ALA A 1 224 ? -26.062 -34.590 13.647 1.000 44.123 224 ALA A N 1
ATOM 1647 C CA . ALA A 1 224 ? -27.466 -34.710 14.122 1.000 45.950 224 ALA A CA 1
ATOM 1648 C C . ALA A 1 224 ? -27.557 -34.566 15.651 1.000 47.146 224 ALA A C 1
ATOM 1649 O O . ALA A 1 224 ? -28.639 -34.164 16.142 1.000 42.496 224 ALA A O 1
ATOM 1651 N N . GLU A 1 225 ? -26.476 -34.875 16.382 1.000 49.718 225 GLU A N 1
ATOM 1652 C CA . GLU A 1 225 ? -26.407 -34.789 17.871 1.000 51.019 225 GLU A CA 1
ATOM 1653 C C . GLU A 1 225 ? -26.278 -33.329 18.344 1.000 51.655 225 GLU A C 1
ATOM 1654 O O . GLU A 1 225 ? -26.730 -33.043 19.476 1.000 51.875 225 GLU A O 1
ATOM 1656 N N . SER A 1 226 ? -25.674 -32.444 17.542 1.000 51.143 226 SER A N 1
ATOM 1657 C CA . SER A 1 226 ? -25.310 -31.058 17.946 1.000 52.354 226 SER A CA 1
ATOM 1658 C C . SER A 1 226 ? -26.147 -30.002 17.202 1.000 52.243 226 SER A C 1
ATOM 1659 O O . SER A 1 226 ? -26.001 -28.809 17.532 1.000 48.953 226 SER A O 1
ATOM 1662 N N . CYS A 1 227 ? -27.006 -30.408 16.260 1.000 50.334 227 CYS A N 1
ATOM 1663 C CA . CYS A 1 227 ? -27.854 -29.499 15.440 1.000 47.231 227 CYS A CA 1
ATOM 1664 C C . CYS A 1 227 ? -29.328 -29.901 15.535 1.000 46.834 227 CYS A C 1
ATOM 1665 O O . CYS A 1 227 ? -29.624 -31.112 15.470 1.000 45.873 227 CYS A O 1
ATOM 1668 N N . SER A 1 228 ? -30.219 -28.915 15.642 1.000 44.205 228 SER A N 1
ATOM 1669 C CA . SER A 1 228 ? -31.690 -29.119 15.687 1.000 42.707 228 SER A CA 1
ATOM 1670 C C . SER A 1 228 ? -32.400 -28.030 14.873 1.000 40.848 228 SER A C 1
ATOM 1671 O O . SER A 1 228 ? -31.717 -27.111 14.368 1.000 35.409 228 SER A O 1
ATOM 1674 N N . PHE A 1 229 ? -33.718 -28.174 14.713 1.000 39.263 229 PHE A N 1
ATOM 1675 C CA . PHE A 1 229 ? -34.582 -27.297 13.889 1.000 39.559 229 PHE A CA 1
ATOM 1676 C C . PHE A 1 229 ? -35.811 -26.887 14.698 1.000 39.895 229 PHE A C 1
ATOM 1677 O O . PHE A 1 229 ? -36.394 -27.738 15.390 1.000 42.123 229 PHE A O 1
ATOM 1685 N N . ILE A 1 230 ? -36.159 -25.603 14.625 1.000 40.061 230 ILE A N 1
ATOM 1686 C CA . ILE A 1 230 ? -37.455 -25.035 15.094 1.000 40.387 230 ILE A CA 1
ATOM 1687 C C . ILE A 1 230 ? -38.099 -24.344 13.890 1.000 40.708 230 ILE A C 1
ATOM 1688 O O . ILE A 1 230 ? -37.456 -23.459 13.308 1.000 38.342 230 ILE A O 1
ATOM 1693 N N . GLY A 1 231 ? -39.295 -24.791 13.505 1.000 39.350 231 GLY A N 1
ATOM 1694 C CA . GLY A 1 231 ? -40.106 -24.171 12.447 1.000 39.126 231 GLY A CA 1
ATOM 1695 C C . GLY A 1 231 ? -40.934 -23.041 13.017 1.000 37.490 231 GLY A C 1
ATOM 1696 O O . GLY A 1 231 ? -41.419 -23.183 14.143 1.000 38.801 231 GLY A O 1
ATOM 1697 N N . GLY A 1 232 ? -41.070 -21.945 12.280 1.000 38.023 232 GLY A N 1
ATOM 1698 C CA . GLY A 1 232 ? -41.946 -20.831 12.678 1.000 39.946 232 GLY A CA 1
ATOM 1699 C C . GLY A 1 232 ? -41.823 -19.646 11.743 1.000 40.483 232 GLY A C 1
ATOM 1700 O O . GLY A 1 232 ? -41.194 -19.781 10.678 1.000 41.826 232 GLY A O 1
ATOM 1701 N N . ASP A 1 233 ? -42.432 -18.535 12.150 1.000 42.246 233 ASP A N 1
ATOM 1702 C CA . ASP A 1 233 ? -42.395 -17.211 11.484 1.000 42.320 233 ASP A CA 1
ATOM 1703 C C . ASP A 1 233 ? -41.690 -16.266 12.455 1.000 39.580 233 ASP A C 1
ATOM 1704 O O . ASP A 1 233 ? -42.117 -16.234 13.622 1.000 38.091 233 ASP A O 1
ATOM 1709 N N . VAL A 1 234 ? -40.641 -15.558 12.011 1.000 37.299 234 VAL A N 1
ATOM 1710 C CA . VAL A 1 234 ? -39.831 -14.659 12.892 1.000 36.858 234 VAL A CA 1
ATOM 1711 C C . VAL A 1 234 ? -40.750 -13.615 13.550 1.000 34.756 234 VAL A C 1
ATOM 1712 O O . VAL A 1 234 ? -40.434 -13.184 14.672 1.000 32.051 234 VAL A O 1
ATOM 1716 N N . PHE A 1 235 ? -41.829 -13.209 12.877 1.000 34.341 235 PHE A N 1
ATOM 1717 C CA . PHE A 1 235 ? -42.735 -12.115 13.324 1.000 38.979 235 PHE A CA 1
ATOM 1718 C C . PHE A 1 235 ? -43.647 -12.599 14.460 1.000 40.127 235 PHE A C 1
ATOM 1719 O O . PHE A 1 235 ? -44.241 -11.741 15.138 1.000 42.452 235 PHE A O 1
ATOM 1727 N N . ASP A 1 236 ? -43.732 -13.915 14.678 1.000 43.828 236 ASP A N 1
ATOM 1728 C CA . ASP A 1 236 ? -44.483 -14.529 15.808 1.000 46.378 236 ASP A CA 1
ATOM 1729 C C . ASP A 1 236 ? -43.596 -14.548 17.059 1.000 47.911 236 ASP A C 1
ATOM 1730 O O . ASP A 1 236 ? -44.160 -14.538 18.173 1.000 49.684 236 ASP A O 1
ATOM 1735 N N . GLY A 1 237 ? -42.268 -14.538 16.889 1.000 45.369 237 GLY A N 1
ATOM 1736 C CA . GLY A 1 237 ? -41.299 -14.462 18.001 1.000 44.282 237 GLY A CA 1
ATOM 1737 C C . GLY A 1 237 ? -40.059 -15.304 17.746 1.000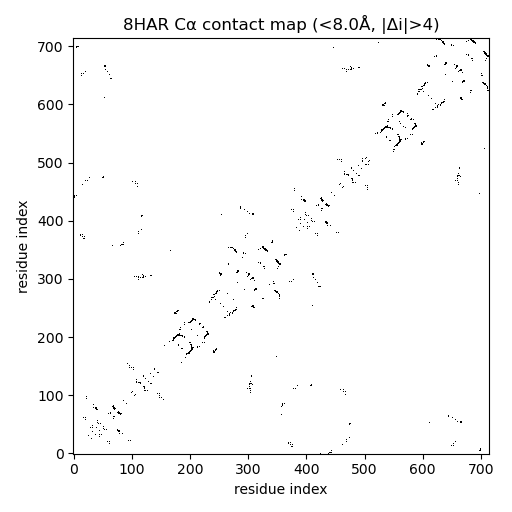 41.973 237 GLY A C 1
ATOM 1738 O O . GLY A 1 237 ? -40.177 -16.345 17.083 1.000 40.267 237 GLY A O 1
ATOM 1739 N N . VAL A 1 238 ? -38.917 -14.866 18.279 1.000 40.569 238 VAL A N 1
ATOM 1740 C CA . VAL A 1 238 ? -37.596 -15.552 18.185 1.000 39.505 238 VAL A CA 1
ATOM 1741 C C . VAL A 1 238 ? -37.474 -16.522 19.354 1.000 40.899 238 VAL A C 1
ATOM 1742 O O . VAL A 1 238 ? -37.618 -16.127 20.508 1.000 39.445 238 VAL A O 1
ATOM 1746 N N . PRO A 1 239 ? -37.202 -17.822 19.101 1.000 42.556 239 PRO A N 1
ATOM 1747 C CA . PRO A 1 239 ? -36.922 -18.775 20.175 1.000 43.072 239 PRO A CA 1
ATOM 1748 C C . PRO A 1 239 ? -35.988 -18.201 21.252 1.000 44.651 239 PRO A C 1
ATOM 1749 O O . PRO A 1 239 ? -35.046 -17.499 20.902 1.000 41.826 239 PRO A O 1
ATOM 1753 N N . LYS A 1 240 ? -36.244 -18.535 22.521 1.000 43.727 240 LYS A N 1
ATOM 1754 C CA . LYS A 1 240 ? -35.466 -18.029 23.683 1.000 45.642 240 LYS A CA 1
ATOM 1755 C C . LYS A 1 240 ? -34.405 -19.056 24.092 1.000 42.740 240 LYS A C 1
ATOM 1756 O O . LYS A 1 240 ? -34.511 -20.219 23.667 1.000 41.568 240 LYS A O 1
ATOM 1762 N N . GLY A 1 241 ? -33.420 -18.619 24.887 1.000 41.002 241 GLY A N 1
ATOM 1763 C CA . GLY A 1 241 ? -32.451 -19.489 25.581 1.000 39.645 241 GLY A CA 1
ATOM 1764 C C . GLY A 1 241 ? -31.184 -19.714 24.778 1.000 40.155 241 GLY A C 1
ATOM 1765 O O . GLY A 1 241 ? -30.558 -20.785 24.956 1.000 42.917 241 GLY A O 1
ATOM 1766 N N . PHE A 1 242 ? -30.794 -18.749 23.938 1.000 37.084 242 PHE A N 1
ATOM 1767 C CA . PHE A 1 242 ? -29.521 -18.787 23.174 1.000 36.680 242 PHE A CA 1
ATOM 1768 C C . PHE A 1 242 ? -28.565 -17.714 23.694 1.000 35.795 242 PHE A C 1
ATOM 1769 O O . PHE A 1 242 ? -29.013 -16.697 24.248 1.000 35.891 242 PHE A O 1
ATOM 1777 N N . ASP A 1 243 ? -27.270 -17.975 23.503 1.000 37.090 243 ASP A N 1
ATOM 1778 C CA . ASP A 1 243 ? -26.132 -17.083 23.851 1.000 38.949 243 ASP A CA 1
ATOM 1779 C C . ASP A 1 243 ? -25.760 -16.237 22.631 1.000 36.168 243 ASP A C 1
ATOM 1780 O O . ASP A 1 243 ? -25.313 -15.093 22.828 1.000 39.509 243 ASP A O 1
ATOM 1785 N N . ILE A 1 244 ? -25.919 -16.792 21.424 1.000 34.959 244 ILE A N 1
ATOM 1786 C CA . ILE A 1 244 ? -25.464 -16.182 20.141 1.000 33.013 244 ILE A CA 1
ATOM 1787 C C . ILE A 1 244 ? -26.506 -16.444 19.047 1.000 32.214 244 ILE A C 1
ATOM 1788 O O . ILE A 1 244 ? -26.928 -17.603 18.871 1.000 32.774 244 ILE A O 1
ATOM 1793 N N . VAL A 1 245 ? -26.923 -15.391 18.349 1.000 30.462 245 VAL A N 1
ATOM 1794 C CA . VAL A 1 245 ? -27.823 -15.490 17.167 1.000 30.812 245 VAL A CA 1
ATOM 1795 C C . VAL A 1 245 ? -27.050 -15.078 15.905 1.000 32.140 245 VAL A C 1
ATOM 1796 O O . VAL A 1 245 ? -26.472 -13.961 15.875 1.000 32.756 245 VAL A O 1
ATOM 1800 N 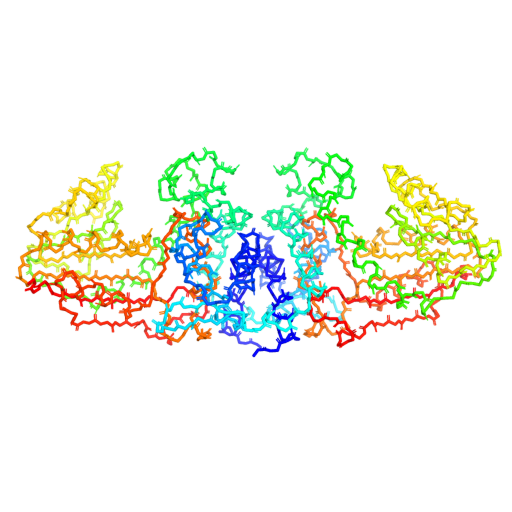N . LEU A 1 246 ? -27.063 -15.951 14.898 1.000 29.636 246 LEU A N 1
ATOM 1801 C CA . LEU A 1 246 ? -26.551 -15.676 13.533 1.000 29.895 246 LEU A CA 1
ATOM 1802 C C . LEU A 1 246 ? -27.726 -15.252 12.646 1.000 30.542 246 LEU A C 1
ATOM 1803 O O . LEU A 1 246 ? -28.773 -15.960 12.664 1.000 29.422 246 LEU A O 1
ATOM 1808 N N . ILE A 1 247 ? -27.580 -14.139 11.918 1.000 29.148 247 ILE A N 1
ATOM 1809 C CA . ILE A 1 247 ? -28.570 -13.679 10.897 1.000 29.426 247 ILE A CA 1
ATOM 1810 C C . ILE A 1 247 ? -27.846 -13.433 9.568 1.000 29.717 247 ILE A C 1
ATOM 1811 O O . ILE A 1 247 ? -27.266 -12.339 9.378 1.000 31.218 247 ILE A O 1
ATOM 1816 N N . LYS A 1 248 ? -27.908 -14.411 8.670 1.000 29.592 248 LYS A N 1
ATOM 1817 C CA . LYS A 1 248 ? -27.154 -14.412 7.394 1.000 31.680 248 LYS A CA 1
ATOM 1818 C C . LYS A 1 248 ? -28.141 -14.294 6.238 1.000 30.891 248 LYS A C 1
ATOM 1819 O O . LYS A 1 248 ? -29.043 -15.152 6.150 1.000 30.926 248 LYS A O 1
ATOM 1825 N N . HIS A 1 249 ? -27.988 -13.256 5.415 1.000 30.352 249 HIS A N 1
ATOM 1826 C CA . HIS A 1 249 ? -28.757 -13.047 4.159 1.000 33.531 249 HIS A CA 1
ATOM 1827 C C . HIS A 1 249 ? -30.257 -13.002 4.487 1.000 33.375 249 HIS A C 1
ATOM 1828 O O . HIS A 1 249 ? -31.018 -13.761 3.868 1.000 31.726 249 HIS A O 1
ATOM 1835 N N . PHE A 1 250 ? -30.659 -12.176 5.457 1.000 31.976 250 PHE A N 1
ATOM 1836 C CA . PHE A 1 250 ? -32.068 -12.100 5.927 1.000 31.071 250 PHE A CA 1
ATOM 1837 C C . PHE A 1 250 ? -32.537 -10.648 6.041 1.000 30.037 250 PHE A C 1
ATOM 1838 O O . PHE A 1 250 ? -33.630 -10.369 5.542 1.000 33.184 250 PHE A O 1
ATOM 1846 N N . LEU A 1 251 ? -31.769 -9.755 6.666 1.000 30.216 251 LEU A N 1
ATOM 1847 C CA . LEU A 1 251 ? -32.241 -8.379 6.980 1.000 31.308 251 LEU A CA 1
ATOM 1848 C C . LEU A 1 251 ? -32.482 -7.570 5.703 1.000 30.514 251 LEU A C 1
ATOM 1849 O O . LEU A 1 251 ? -33.347 -6.664 5.749 1.000 32.480 251 LEU A O 1
ATOM 1854 N N . ASP A 1 252 ? -31.760 -7.858 4.613 1.000 30.933 252 ASP A N 1
ATOM 1855 C CA . ASP A 1 252 ? -31.885 -7.095 3.338 1.000 31.961 252 ASP A CA 1
ATOM 1856 C C . ASP A 1 252 ? -33.223 -7.411 2.652 1.000 31.000 252 ASP A C 1
ATOM 1857 O O . ASP A 1 252 ? -33.586 -6.675 1.723 1.000 29.760 252 ASP A O 1
ATOM 1862 N N . MET A 1 253 ? -33.962 -8.421 3.115 1.000 31.178 253 MET A N 1
ATOM 1863 C CA . MET A 1 253 ? -35.277 -8.791 2.531 1.000 31.258 253 MET A CA 1
ATOM 1864 C C . MET A 1 253 ? -36.372 -7.818 3.002 1.000 31.157 253 MET A C 1
ATOM 1865 O O . MET A 1 253 ? -37.478 -7.851 2.416 1.000 27.743 253 MET A O 1
ATOM 1870 N N . PHE A 1 254 ? -36.098 -6.982 4.014 1.000 30.995 254 PHE A N 1
ATOM 1871 C CA . PHE A 1 254 ? -37.141 -6.232 4.767 1.000 30.769 254 PHE A CA 1
ATOM 1872 C C . PHE A 1 254 ? -36.861 -4.728 4.805 1.000 31.520 254 PHE A C 1
ATOM 1873 O O . PHE A 1 254 ? -35.694 -4.307 4.910 1.000 31.006 254 PHE A O 1
ATOM 1881 N N . ASP A 1 255 ? -37.947 -3.954 4.728 1.000 32.700 255 ASP A N 1
ATOM 1882 C CA . ASP A 1 255 ? -38.037 -2.522 5.114 1.000 35.168 255 ASP A CA 1
ATOM 1883 C C . ASP A 1 255 ? -37.693 -2.360 6.604 1.000 34.247 255 ASP A C 1
ATOM 1884 O O . ASP A 1 255 ? -37.844 -3.326 7.361 1.000 36.914 255 ASP A O 1
ATOM 1889 N N . LYS A 1 256 ? -37.256 -1.160 6.989 1.000 35.588 256 LYS A N 1
ATOM 1890 C CA . LYS A 1 256 ? -36.852 -0.766 8.366 1.000 37.003 256 LYS A CA 1
ATOM 1891 C C . LYS A 1 256 ? -37.853 -1.319 9.389 1.000 36.723 256 LYS A C 1
ATOM 1892 O O . LYS A 1 256 ? -37.408 -2.013 10.343 1.000 34.209 256 LYS A O 1
ATOM 1898 N N . ASP A 1 257 ? -39.152 -1.053 9.200 1.000 36.945 257 ASP A N 1
ATOM 1899 C CA . ASP A 1 257 ? -40.196 -1.408 10.201 1.000 38.692 257 ASP A CA 1
ATOM 1900 C C . ASP A 1 257 ? -40.042 -2.889 10.563 1.000 37.426 257 ASP A C 1
ATOM 1901 O O . ASP A 1 257 ? -40.030 -3.191 11.766 1.000 39.361 257 ASP A O 1
ATOM 1906 N N . ASP A 1 258 ? -39.862 -3.766 9.573 1.000 34.230 258 ASP A N 1
ATOM 1907 C CA . ASP A 1 258 ? -39.751 -5.232 9.793 1.000 34.491 258 ASP A CA 1
ATOM 1908 C C . ASP A 1 258 ? -38.347 -5.587 10.312 1.000 33.339 258 ASP A C 1
ATOM 1909 O O . ASP A 1 258 ? -38.247 -6.467 11.170 1.000 33.045 258 ASP A O 1
ATOM 1914 N N . VAL A 1 259 ? -37.293 -4.918 9.851 1.000 34.027 259 VAL A N 1
ATOM 1915 C CA . VAL A 1 259 ? -35.923 -5.137 10.404 1.000 33.073 259 VAL A CA 1
ATOM 1916 C C . VAL A 1 259 ? -35.967 -4.861 11.912 1.000 31.334 259 VAL A C 1
ATOM 1917 O O . VAL A 1 259 ? -35.397 -5.659 12.669 1.000 30.831 259 VAL A O 1
ATOM 1921 N N . ILE A 1 260 ? -36.621 -3.772 12.319 1.000 33.775 260 ILE A N 1
ATOM 1922 C CA . ILE A 1 260 ? -36.708 -3.316 13.741 1.000 35.954 260 ILE A CA 1
ATOM 1923 C C . ILE A 1 260 ? -37.437 -4.392 14.551 1.000 36.499 260 ILE A C 1
ATOM 1924 O O . ILE A 1 260 ? -36.936 -4.728 15.635 1.000 36.736 260 ILE A O 1
ATOM 1929 N N . ARG A 1 261 ? -38.539 -4.934 14.020 1.000 37.053 261 ARG A N 1
ATOM 1930 C CA . ARG A 1 261 ? -39.306 -6.042 14.654 1.000 37.923 261 ARG A CA 1
ATOM 1931 C C . ARG A 1 261 ? -38.400 -7.270 14.818 1.000 37.600 261 ARG A C 1
ATOM 1932 O O . ARG A 1 261 ? -38.429 -7.887 15.898 1.000 36.533 261 ARG A O 1
ATOM 1940 N N . ILE A 1 262 ? -37.603 -7.606 13.799 1.000 33.934 262 ILE A N 1
ATOM 1941 C CA . ILE A 1 262 ? -36.673 -8.769 13.855 1.000 33.121 262 ILE A CA 1
ATOM 1942 C C . ILE A 1 262 ? -35.659 -8.540 14.988 1.000 32.541 262 ILE A C 1
ATOM 1943 O O . ILE A 1 262 ? -35.491 -9.460 15.806 1.000 33.343 262 ILE A O 1
ATOM 1948 N N . LEU A 1 263 ? -35.034 -7.362 15.061 1.000 32.566 263 LEU A N 1
ATOM 1949 C CA . LEU A 1 263 ? -33.925 -7.076 16.019 1.000 32.868 263 LEU A CA 1
ATOM 1950 C C . LEU A 1 263 ? -34.485 -6.954 17.444 1.000 34.580 263 LEU A C 1
ATOM 1951 O O . LEU A 1 263 ? -33.812 -7.453 18.378 1.000 34.344 263 LEU A O 1
ATOM 1956 N N . GLN A 1 264 ? -35.666 -6.339 17.599 1.000 34.400 264 GLN A N 1
ATOM 1957 C CA . GLN A 1 264 ? -36.425 -6.280 18.881 1.000 37.540 264 GLN A CA 1
ATOM 1958 C C . GLN A 1 264 ? -36.768 -7.694 19.362 1.000 35.578 264 GLN A C 1
ATOM 1959 O O . GLN A 1 264 ? -36.565 -7.957 20.550 1.000 37.086 264 GLN A O 1
ATOM 1965 N N . GLY A 1 265 ? -37.263 -8.562 18.471 1.000 36.547 265 GLY A N 1
ATOM 1966 C CA . GLY A 1 265 ? -37.459 -10.002 18.732 1.000 34.479 265 GLY A CA 1
ATOM 1967 C C . GLY A 1 265 ? -36.166 -10.665 19.194 1.000 34.517 265 GLY A C 1
ATOM 1968 O O . GLY A 1 265 ? -36.197 -11.385 20.220 1.000 33.432 265 GLY A O 1
ATOM 1969 N N . VAL A 1 266 ? -35.056 -10.411 18.491 1.000 32.685 266 VAL A N 1
ATOM 1970 C CA . VAL A 1 266 ? -33.727 -11.037 18.769 1.000 32.238 266 VAL A CA 1
ATOM 1971 C C . VAL A 1 266 ? -33.268 -10.557 20.148 1.000 32.722 266 VAL A C 1
ATOM 1972 O O . VAL A 1 266 ? -32.711 -11.366 20.897 1.000 33.805 266 VAL A O 1
ATOM 1976 N N . ASN A 1 267 ? -33.487 -9.281 20.453 1.000 37.680 267 ASN A N 1
ATOM 1977 C CA . ASN A 1 267 ? -33.172 -8.682 21.774 1.000 41.176 267 ASN A CA 1
ATOM 1978 C C . ASN A 1 267 ? -33.908 -9.477 22.865 1.000 44.539 267 ASN A C 1
ATOM 1979 O O . ASN A 1 267 ? -33.216 -10.011 23.756 1.000 42.238 267 ASN A O 1
ATOM 1984 N N . GLN A 1 268 ? -35.244 -9.583 22.767 1.000 45.206 268 GLN A N 1
ATOM 1985 C CA . GLN A 1 268 ? -36.123 -10.267 23.762 1.000 48.203 268 GLN A CA 1
ATOM 1986 C C . GLN A 1 268 ? -35.667 -11.718 23.973 1.000 46.681 268 GLN A C 1
ATOM 1987 O O . GLN A 1 268 ? -35.874 -12.235 25.085 1.000 54.864 268 GLN A O 1
ATOM 1993 N N . ALA A 1 269 ? -35.050 -12.338 22.963 1.000 44.220 269 ALA A N 1
ATOM 1994 C CA . ALA A 1 269 ? -34.607 -13.752 22.964 1.000 44.382 269 ALA A CA 1
ATOM 1995 C C . ALA A 1 269 ? -33.212 -13.900 23.589 1.000 43.938 269 ALA A C 1
ATOM 1996 O O . ALA A 1 269 ? -32.762 -15.057 23.764 1.000 44.636 269 ALA A O 1
ATOM 1998 N N . LEU A 1 270 ? -32.548 -12.785 23.904 1.000 41.175 270 LEU A N 1
ATOM 1999 C CA . LEU A 1 270 ? -31.169 -12.769 24.459 1.000 39.033 270 LEU A CA 1
ATOM 2000 C C . LEU A 1 270 ? -31.174 -12.205 25.884 1.000 39.095 270 LEU A C 1
ATOM 2001 O O . LEU A 1 270 ? -32.089 -11.427 26.234 1.000 38.603 270 LEU A O 1
ATOM 2006 N N . GLU A 1 271 ? -30.171 -12.610 26.661 1.000 43.024 271 GLU A N 1
ATOM 2007 C CA . GLU A 1 271 ? -29.783 -12.015 27.963 1.000 44.937 271 GLU A CA 1
ATOM 2008 C C . GLU A 1 271 ? -28.824 -10.857 27.684 1.000 44.543 271 GLU A C 1
ATOM 2009 O O . GLU A 1 271 ? -28.206 -10.853 26.595 1.000 43.993 271 GLU A O 1
ATOM 2015 N N . VAL A 1 272 ? -28.699 -9.925 28.631 1.000 42.763 272 VAL A N 1
ATOM 2016 C CA . VAL A 1 272 ? -27.633 -8.878 28.633 1.000 43.537 272 VAL A CA 1
ATOM 2017 C C . VAL A 1 272 ? -26.291 -9.604 28.450 1.000 41.357 272 VAL A C 1
ATOM 2018 O O . VAL A 1 272 ? -26.077 -10.622 29.130 1.000 41.518 272 VAL A O 1
ATOM 2022 N N . GLY A 1 273 ? -25.462 -9.164 27.498 1.000 40.735 273 GLY A N 1
ATOM 2023 C CA . GLY A 1 273 ? -24.177 -9.817 27.176 1.000 40.256 273 GLY A CA 1
ATOM 2024 C C . GLY A 1 273 ? -24.311 -10.860 26.081 1.000 39.504 273 GLY A C 1
ATOM 2025 O O . GLY A 1 273 ? -23.266 -11.366 25.638 1.000 39.162 273 GLY A O 1
ATOM 2026 N N . GLY A 1 274 ? -25.542 -11.188 25.664 1.000 38.617 274 GLY A N 1
ATOM 2027 C CA . GLY A 1 274 ? -25.806 -12.071 24.513 1.000 38.866 274 GLY A CA 1
ATOM 2028 C C . GLY A 1 274 ? -25.454 -11.371 23.210 1.000 37.199 274 GLY A C 1
ATOM 2029 O O . GLY A 1 274 ? -25.566 -10.138 23.163 1.000 38.902 274 GLY A O 1
ATOM 2030 N N . GLN A 1 275 ? -25.069 -12.122 22.178 1.000 37.109 275 GLN A N 1
ATOM 2031 C CA . GLN A 1 275 ? -24.453 -11.554 20.951 1.000 37.347 275 GLN A CA 1
ATOM 2032 C C . GLN A 1 275 ? -25.297 -11.882 19.713 1.000 37.634 275 GLN A C 1
ATOM 2033 O O . GLN A 1 275 ? -25.941 -12.954 19.659 1.000 36.368 275 GLN A O 1
ATOM 2039 N N . VAL A 1 276 ? -25.275 -10.969 18.743 1.000 34.981 276 VAL A N 1
ATOM 2040 C CA . VAL A 1 276 ? -25.863 -11.163 17.391 1.000 34.427 276 VAL A CA 1
ATOM 2041 C C . VAL A 1 276 ? -24.745 -10.955 16.368 1.000 33.749 276 VAL A C 1
ATOM 2042 O O . VAL A 1 276 ? -23.995 -9.963 16.501 1.000 34.753 276 VAL A O 1
ATOM 2046 N N . ASN A 1 277 ? -24.613 -11.886 15.425 1.000 31.232 277 ASN A N 1
ATOM 2047 C CA . ASN A 1 277 ? -23.694 -11.777 14.263 1.000 30.720 277 ASN A CA 1
ATOM 2048 C C . ASN A 1 277 ? -24.535 -11.774 12.983 1.000 30.615 277 ASN A C 1
ATOM 2049 O O . ASN A 1 277 ? -25.195 -12.798 12.694 1.000 31.276 277 ASN A O 1
ATOM 2054 N N . ILE A 1 278 ? -24.513 -10.639 12.279 1.000 28.744 278 ILE A N 1
ATOM 2055 C CA . ILE A 1 278 ? -25.265 -10.343 11.031 1.000 28.316 278 ILE A CA 1
ATOM 2056 C C . ILE A 1 278 ? -24.286 -10.324 9.858 1.000 30.656 278 ILE A C 1
ATOM 2057 O O . ILE A 1 278 ? -23.260 -9.627 9.947 1.000 30.834 278 ILE A O 1
ATOM 2062 N N . MET A 1 279 ? -24.628 -11.022 8.780 1.000 30.036 279 MET A N 1
ATOM 2063 C CA . MET A 1 279 ? -23.968 -10.864 7.468 1.000 30.451 279 MET A CA 1
ATOM 2064 C C . MET A 1 279 ? -25.054 -10.486 6.468 1.000 32.505 279 MET A C 1
ATOM 2065 O O . MET A 1 279 ? -26.067 -11.215 6.388 1.000 34.231 279 MET A O 1
ATOM 2070 N N . VAL A 1 280 ? -24.860 -9.360 5.781 1.000 32.587 280 VAL A N 1
ATOM 2071 C CA . VAL A 1 280 ? -25.872 -8.747 4.879 1.000 32.075 280 VAL A CA 1
ATOM 2072 C C . VAL A 1 280 ? -25.155 -7.961 3.787 1.000 32.975 280 VAL A C 1
ATOM 2073 O O . VAL A 1 280 ? -24.139 -7.303 4.040 1.000 31.882 280 VAL A O 1
ATOM 2077 N N . PRO A 1 281 ? -25.657 -8.020 2.532 1.000 33.807 281 PRO A N 1
ATOM 2078 C CA . PRO A 1 281 ? -25.215 -7.091 1.501 1.000 33.088 281 PRO A CA 1
ATOM 2079 C C . PRO A 1 281 ? -25.444 -5.658 2.003 1.000 34.693 281 PRO A C 1
ATOM 2080 O O . PRO A 1 281 ? -26.508 -5.399 2.576 1.000 34.904 281 PRO A O 1
ATOM 2084 N N . VAL A 1 282 ? -24.465 -4.774 1.785 1.000 32.053 282 VAL A N 1
ATOM 2085 C CA . VAL A 1 282 ? -24.565 -3.324 2.119 1.000 32.312 282 VAL A CA 1
ATOM 2086 C C . VAL A 1 282 ? -24.284 -2.493 0.867 1.000 33.447 282 VAL A C 1
ATOM 2087 O O . VAL A 1 282 ? -23.364 -2.847 0.100 1.000 32.164 282 VAL A O 1
ATOM 2091 N N . TYR A 1 283 ? -25.050 -1.416 0.676 1.000 34.903 283 TYR A N 1
ATOM 2092 C CA . TYR A 1 283 ? -24.698 -0.299 -0.235 1.000 35.185 283 TYR A CA 1
ATOM 2093 C C . TYR A 1 283 ? -23.469 0.405 0.337 1.000 33.282 283 TYR A C 1
ATOM 2094 O O . TYR A 1 283 ? -23.347 0.524 1.547 1.000 34.470 283 TYR A O 1
ATOM 2103 N N . PRO A 1 284 ? -22.527 0.888 -0.502 1.000 35.191 284 PRO A N 1
ATOM 2104 C CA . PRO A 1 284 ? -21.402 1.691 -0.018 1.000 36.027 284 PRO A CA 1
ATOM 2105 C C . PRO A 1 284 ? -21.873 3.065 0.478 1.000 38.595 284 PRO A C 1
ATOM 2106 O O . PRO A 1 284 ? -22.974 3.460 0.131 1.000 35.503 284 PRO A O 1
ATOM 2110 N N . GLU A 1 285 ? -21.043 3.761 1.266 1.000 40.105 285 GLU A N 1
ATOM 2111 C CA . GLU A 1 285 ? -21.397 5.101 1.805 1.000 42.227 285 GLU A CA 1
ATOM 2112 C C . GLU A 1 285 ? -21.554 6.053 0.608 1.000 40.366 285 GLU A C 1
ATOM 2113 O O . GLU A 1 285 ? -22.509 6.843 0.623 1.000 41.191 285 GLU A O 1
ATOM 2119 N N . ASP A 1 286 ? -20.693 5.931 -0.412 1.000 40.042 286 ASP A N 1
ATOM 2120 C CA . ASP A 1 286 ? -20.794 6.640 -1.722 1.000 40.285 286 ASP A CA 1
ATOM 2121 C C . ASP A 1 286 ? -21.457 5.709 -2.758 1.000 38.651 286 ASP A C 1
ATOM 2122 O O . ASP A 1 286 ? -20.776 4.793 -3.272 1.000 37.781 286 ASP A O 1
ATOM 2127 N N . ILE A 1 287 ? -22.734 5.945 -3.071 1.000 35.421 287 ILE A N 1
ATOM 2128 C CA . ILE A 1 287 ? -23.575 5.047 -3.924 1.000 37.984 287 ILE A CA 1
ATOM 2129 C C . ILE A 1 287 ? -22.993 4.930 -5.350 1.000 38.827 287 ILE A C 1
ATOM 2130 O O . ILE A 1 287 ? -23.268 3.898 -6.012 1.000 37.982 287 ILE A O 1
ATOM 2135 N N . THR A 1 288 ? -22.198 5.904 -5.818 1.000 37.974 288 THR A N 1
ATOM 2136 C CA . THR A 1 288 ? -21.623 5.916 -7.197 1.000 37.776 288 THR A CA 1
ATOM 2137 C C . THR A 1 288 ? -20.512 4.868 -7.352 1.000 36.187 288 THR A C 1
ATOM 2138 O O . THR A 1 288 ? -20.142 4.604 -8.512 1.000 37.737 288 THR A O 1
ATOM 2142 N N . ASP A 1 289 ? -19.987 4.306 -6.255 1.000 36.218 289 ASP A N 1
ATOM 2143 C CA . ASP A 1 289 ? -18.877 3.309 -6.282 1.000 37.925 289 ASP A CA 1
ATOM 2144 C C . ASP A 1 289 ? -19.215 2.163 -7.245 1.000 40.371 289 ASP A C 1
ATOM 2145 O O . ASP A 1 289 ? -20.302 1.552 -7.087 1.000 36.547 289 ASP A O 1
ATOM 2150 N N . THR A 1 290 ? -18.293 1.872 -8.172 1.000 38.460 290 THR A N 1
ATOM 2151 C CA . THR A 1 290 ? -18.452 0.918 -9.300 1.000 38.963 290 THR A CA 1
ATOM 2152 C C . THR A 1 290 ? -17.942 -0.469 -8.896 1.000 39.230 290 THR A C 1
ATOM 2153 O O . THR A 1 290 ? -18.163 -1.409 -9.678 1.000 39.620 290 THR A O 1
ATOM 2157 N N . ASP A 1 291 ? -17.298 -0.600 -7.728 1.000 38.413 291 ASP A N 1
ATOM 2158 C CA . ASP A 1 291 ? -16.763 -1.897 -7.230 1.000 38.470 291 ASP A CA 1
ATOM 2159 C C . ASP A 1 291 ? -17.857 -2.670 -6.467 1.000 36.934 291 ASP A C 1
ATOM 2160 O O . ASP A 1 291 ? -17.530 -3.734 -5.919 1.000 38.022 291 ASP A O 1
ATOM 2165 N N . ASN A 1 292 ? -19.093 -2.160 -6.415 1.000 33.827 292 ASN A N 1
ATOM 2166 C CA . ASN A 1 292 ? -20.199 -2.728 -5.597 1.000 31.985 292 ASN A CA 1
ATOM 2167 C C . ASN A 1 292 ? -21.479 -2.730 -6.444 1.000 31.302 292 ASN A C 1
ATOM 2168 O O . ASN A 1 292 ? -22.011 -1.639 -6.734 1.000 29.709 292 ASN A O 1
ATOM 2173 N N . TYR A 1 293 ? -21.942 -3.912 -6.856 1.000 30.869 293 TYR A N 1
ATOM 2174 C CA . TYR A 1 293 ? -23.089 -4.063 -7.791 1.000 30.566 293 TYR A CA 1
ATOM 2175 C C . TYR A 1 293 ? -24.393 -4.316 -7.024 1.000 29.251 293 TYR A C 1
ATOM 2176 O O . TYR A 1 293 ? -25.392 -4.617 -7.696 1.000 30.247 293 TYR A O 1
ATOM 2185 N N . ASN A 1 294 ? -24.416 -4.139 -5.696 1.000 28.410 294 ASN A N 1
ATOM 2186 C CA . ASN A 1 294 ? -25.615 -4.434 -4.862 1.000 28.160 294 ASN A CA 1
ATOM 2187 C C . ASN A 1 294 ? -26.824 -3.655 -5.398 1.000 28.256 294 ASN A C 1
ATOM 2188 O O . ASN A 1 294 ? -27.907 -4.278 -5.554 1.000 30.243 294 ASN A O 1
ATOM 2193 N N . VAL A 1 295 ? -26.660 -2.365 -5.706 1.000 28.623 295 VAL A N 1
ATOM 2194 C CA . VAL A 1 295 ? -27.786 -1.460 -6.094 1.000 29.258 295 VAL A CA 1
ATOM 2195 C C . VAL A 1 295 ? -28.286 -1.786 -7.512 1.000 30.119 295 VAL A C 1
ATOM 2196 O O . VAL A 1 295 ? -29.482 -1.529 -7.795 1.000 28.925 295 VAL A O 1
ATOM 2200 N N . ASP A 1 296 ? -27.439 -2.355 -8.373 1.000 29.607 296 ASP A N 1
ATOM 2201 C CA . ASP A 1 296 ? -27.793 -2.703 -9.780 1.000 30.055 296 ASP A CA 1
ATOM 2202 C C . ASP A 1 296 ? -28.712 -3.936 -9.834 1.000 30.111 296 ASP A C 1
ATOM 2203 O O . ASP A 1 296 ? -29.221 -4.222 -10.948 1.000 29.305 296 ASP A O 1
ATOM 2208 N N . PHE A 1 297 ? -28.893 -4.653 -8.712 1.000 28.314 297 PHE A N 1
ATOM 2209 C CA . PHE A 1 297 ? -29.570 -5.974 -8.659 1.000 28.509 297 PHE A CA 1
ATOM 2210 C C . PHE A 1 297 ? -30.694 -6.022 -7.617 1.000 29.406 297 PHE A C 1
ATOM 2211 O O . PHE A 1 297 ? -31.832 -6.363 -7.995 1.000 30.823 297 PHE A O 1
ATOM 2219 N N . PHE A 1 298 ? -30.394 -5.726 -6.350 1.000 29.078 298 PHE A N 1
ATOM 2220 C CA . PHE A 1 298 ? -31.230 -6.122 -5.183 1.000 30.552 298 PHE A CA 1
ATOM 2221 C C . PHE A 1 298 ? -32.528 -5.325 -5.092 1.000 28.935 298 PHE A C 1
ATOM 2222 O O . PHE A 1 298 ? -33.556 -5.903 -4.756 1.000 30.731 298 PHE A O 1
ATOM 2230 N N . PRO A 1 299 ? -32.552 -3.999 -5.339 1.000 28.421 299 PRO A N 1
ATOM 2231 C CA . PRO A 1 299 ? -33.807 -3.252 -5.263 1.000 28.300 299 PRO A CA 1
ATOM 2232 C C . PRO A 1 299 ? -34.913 -3.936 -6.074 1.000 30.072 299 PRO A C 1
ATOM 2233 O O . PRO A 1 299 ? -35.967 -4.198 -5.511 1.000 30.898 299 PRO A O 1
ATOM 2237 N N . ALA A 1 300 ? -34.628 -4.242 -7.346 1.000 30.516 300 ALA A N 1
ATOM 2238 C CA . ALA A 1 300 ? -35.558 -4.891 -8.299 1.000 31.211 300 ALA A CA 1
ATOM 2239 C C . ALA A 1 300 ? -35.810 -6.347 -7.890 1.000 30.638 300 ALA A C 1
ATOM 2240 O O . ALA A 1 300 ? -36.979 -6.782 -7.983 1.000 28.126 300 ALA A O 1
ATOM 2242 N N . PHE A 1 301 ? -34.765 -7.057 -7.440 1.000 29.364 301 PHE A N 1
ATOM 2243 C CA . PHE A 1 301 ? -34.822 -8.473 -6.993 1.000 29.049 301 PHE A CA 1
ATOM 2244 C C . PHE A 1 301 ? -35.797 -8.629 -5.816 1.000 29.094 301 PHE A C 1
ATOM 2245 O O . PHE A 1 301 ? -36.622 -9.550 -5.867 1.000 28.208 301 PHE A O 1
ATOM 2253 N N . PHE A 1 302 ? -35.704 -7.785 -4.783 1.000 28.376 302 PHE A N 1
ATOM 2254 C CA . PHE A 1 302 ? -36.532 -7.907 -3.553 1.000 29.879 302 PHE A CA 1
ATOM 2255 C C . PHE A 1 302 ? -37.936 -7.334 -3.808 1.000 29.852 302 PHE A C 1
ATOM 2256 O O . PHE A 1 302 ? -38.932 -8.042 -3.520 1.000 28.661 302 PHE A O 1
ATOM 2264 N N . ILE A 1 303 ? -38.041 -6.129 -4.373 1.000 29.017 303 ILE A N 1
ATOM 2265 C CA . ILE A 1 303 ? -39.363 -5.456 -4.562 1.000 31.335 303 ILE A CA 1
ATOM 2266 C C . ILE A 1 303 ? -40.195 -6.247 -5.579 1.000 32.109 303 ILE A C 1
ATOM 2267 O O . ILE A 1 303 ? -41.380 -6.486 -5.292 1.000 30.949 303 ILE A O 1
ATOM 2272 N N . GLY A 1 304 ? -39.594 -6.681 -6.692 1.000 32.350 304 GLY A N 1
ATOM 2273 C CA . GLY A 1 304 ? -40.337 -7.265 -7.826 1.000 32.316 304 GLY A CA 1
ATOM 2274 C C . GLY A 1 304 ? -40.393 -8.787 -7.819 1.000 31.414 304 GLY A C 1
ATOM 2275 O O . GLY A 1 304 ? -41.281 -9.342 -8.503 1.000 31.728 304 GLY A O 1
ATOM 2276 N N . CYS A 1 305 ? -39.466 -9.475 -7.148 1.000 29.319 305 CYS A N 1
ATOM 2277 C CA . CYS A 1 305 ? -39.234 -10.918 -7.420 1.000 28.803 305 CYS A CA 1
ATOM 2278 C C . CYS A 1 305 ? -39.428 -11.779 -6.169 1.000 28.440 305 CYS A C 1
ATOM 2279 O O . CYS A 1 305 ? -40.083 -12.811 -6.312 1.000 27.434 305 CYS A O 1
ATOM 2282 N N . THR A 1 306 ? -38.900 -11.406 -4.996 1.000 29.666 306 THR A N 1
ATOM 2283 C CA . THR A 1 306 ? -38.866 -12.316 -3.818 1.000 28.800 306 THR A CA 1
ATOM 2284 C C . THR A 1 306 ? -39.742 -11.831 -2.658 1.000 28.402 306 THR A C 1
ATOM 2285 O O . THR A 1 306 ? -40.283 -12.720 -1.952 1.000 29.394 306 THR A O 1
ATOM 2289 N N . MET A 1 307 ? -39.902 -10.525 -2.439 1.000 29.573 307 MET A N 1
ATOM 2290 C CA . MET A 1 307 ? -40.500 -10.022 -1.169 1.000 30.020 307 MET A CA 1
ATOM 2291 C C . MET A 1 307 ? -41.717 -9.110 -1.398 1.000 30.996 307 MET A C 1
ATOM 2292 O O . MET A 1 307 ? -42.697 -9.303 -0.678 1.000 31.147 307 MET A O 1
ATOM 2297 N N . GLY A 1 308 ? -41.637 -8.127 -2.300 1.000 32.935 308 GLY A N 1
ATOM 2298 C CA . GLY A 1 308 ? -42.625 -7.034 -2.428 1.000 32.928 308 GLY A CA 1
ATOM 2299 C C . GLY A 1 308 ? -42.268 -5.846 -1.549 1.000 33.183 308 GLY A C 1
ATOM 2300 O O . GLY A 1 308 ? -43.093 -4.912 -1.445 1.000 33.855 308 GLY A O 1
ATOM 2301 N N . GLN A 1 309 ? -41.085 -5.887 -0.927 1.000 33.283 309 GLN A N 1
ATOM 2302 C CA . GLN A 1 309 ? -40.527 -4.836 -0.033 1.000 32.491 309 GLN A CA 1
ATOM 2303 C C . GLN A 1 309 ? -39.012 -5.036 0.047 1.000 31.486 309 GLN A C 1
ATOM 2304 O O . GLN A 1 309 ? -38.522 -5.988 -0.588 1.000 31.323 309 GLN A O 1
ATOM 2310 N N . GLY A 1 310 ? -38.320 -4.189 0.814 1.000 30.489 310 GLY A N 1
ATOM 2311 C CA . GLY A 1 310 ? -36.954 -4.443 1.307 1.000 28.962 310 GLY A CA 1
ATOM 2312 C C . GLY A 1 310 ? -35.864 -3.932 0.384 1.000 28.881 310 GLY A C 1
ATOM 2313 O O . GLY A 1 310 ? -36.114 -3.019 -0.416 1.000 29.222 310 GLY A O 1
ATOM 2314 N N . GLY A 1 311 ? -34.682 -4.535 0.485 1.000 29.296 311 GLY A N 1
ATOM 2315 C CA . GLY A 1 311 ? -33.459 -4.097 -0.201 1.000 29.590 311 GLY A CA 1
ATOM 2316 C C . GLY A 1 311 ? -32.375 -3.795 0.822 1.000 30.925 311 GLY A C 1
ATOM 2317 O O . GLY A 1 311 ? -32.689 -3.459 1.960 1.000 33.455 311 GLY A O 1
ATOM 2318 N N . PRO A 1 312 ? -31.078 -3.950 0.474 1.000 31.314 312 PRO A N 1
ATOM 2319 C CA . PRO A 1 312 ? -29.992 -3.630 1.398 1.000 31.557 312 PRO A CA 1
ATOM 2320 C C . PRO A 1 312 ? -30.048 -2.184 1.905 1.000 31.595 312 PRO A C 1
ATOM 2321 O O . PRO A 1 312 ? -30.874 -1.423 1.456 1.000 29.819 312 PRO A O 1
ATOM 2325 N N . GLN A 1 313 ? -29.169 -1.871 2.856 1.000 33.178 313 GLN A N 1
ATOM 2326 C CA . GLN A 1 313 ? -28.949 -0.518 3.424 1.000 32.931 313 GLN A CA 1
ATOM 2327 C C . GLN A 1 313 ? -27.438 -0.298 3.514 1.000 32.546 313 GLN A C 1
ATOM 2328 O O . GLN A 1 313 ? -26.709 -1.271 3.362 1.000 29.707 313 GLN A O 1
ATOM 2334 N N . LYS A 1 314 ? -26.998 0.931 3.776 1.000 35.062 314 LYS A N 1
ATOM 2335 C CA . LYS A 1 314 ? -25.592 1.233 4.148 1.000 34.994 314 LYS A CA 1
ATOM 2336 C C . LYS A 1 314 ? -25.307 0.590 5.511 1.000 34.086 314 LYS A C 1
ATOM 2337 O O . LYS A 1 314 ? -26.245 0.515 6.356 1.000 32.874 314 LYS A O 1
ATOM 2343 N N . LEU A 1 315 ? -24.073 0.122 5.716 1.000 31.691 315 LEU A N 1
ATOM 2344 C CA . LEU A 1 315 ? -23.596 -0.461 7.001 1.000 33.351 315 LEU A CA 1
ATOM 2345 C C . LEU A 1 315 ? -23.892 0.516 8.151 1.000 33.923 315 LEU A C 1
ATOM 2346 O O . LEU A 1 315 ? -24.225 0.025 9.247 1.000 35.142 315 LEU A O 1
ATOM 2351 N N . SER A 1 316 ? -23.821 1.834 7.910 1.000 34.604 316 SER A N 1
ATOM 2352 C CA . SER A 1 316 ? -24.112 2.899 8.911 1.000 36.070 316 SER A CA 1
ATOM 2353 C C . SER A 1 316 ? -25.588 2.844 9.341 1.000 37.514 316 SER A C 1
ATOM 2354 O O . SER A 1 316 ? -25.855 3.063 10.544 1.000 35.049 316 SER A O 1
ATOM 2357 N N . ALA A 1 317 ? -26.518 2.564 8.420 1.000 37.226 317 ALA A N 1
ATOM 2358 C CA . ALA A 1 317 ? -27.967 2.468 8.733 1.000 36.717 317 ALA A CA 1
ATOM 2359 C C . ALA A 1 317 ? -28.210 1.249 9.626 1.000 36.706 317 ALA A C 1
ATOM 2360 O O . ALA A 1 317 ? -28.932 1.394 10.634 1.000 36.501 317 ALA A O 1
ATOM 2362 N N . TYR A 1 318 ? -27.636 0.094 9.273 1.000 35.266 318 TYR A N 1
ATOM 2363 C CA . TYR A 1 318 ? -27.765 -1.155 10.070 1.000 33.801 318 TYR A CA 1
ATOM 2364 C C . TYR A 1 318 ? -27.158 -0.923 11.467 1.000 36.520 318 TYR A C 1
ATOM 2365 O O . TYR A 1 318 ? -27.785 -1.341 12.467 1.000 32.063 318 TYR A O 1
ATOM 2374 N N . GLN A 1 319 ? -25.995 -0.261 11.551 1.000 35.694 319 GLN A N 1
ATOM 2375 C CA . GLN A 1 319 ? -25.358 0.074 12.855 1.000 36.581 319 GLN A CA 1
ATOM 2376 C C . GLN A 1 319 ? -26.337 0.903 13.695 1.000 36.627 319 GLN A C 1
ATOM 2377 O O . GLN A 1 319 ? -26.534 0.556 14.881 1.000 34.517 319 GLN A O 1
ATOM 2383 N N . SER A 1 320 ? -26.929 1.945 13.104 1.000 39.588 320 SER A N 1
ATOM 2384 C CA . SER A 1 320 ? -27.933 2.829 13.752 1.000 41.235 320 SER A CA 1
ATOM 2385 C C . SER A 1 320 ? -29.112 2.003 14.276 1.000 39.217 320 SER A C 1
ATOM 2386 O O . SER A 1 320 ? -29.526 2.236 15.419 1.000 37.122 320 SER A O 1
ATOM 2389 N N . TRP A 1 321 ? -29.652 1.090 13.464 1.000 37.282 321 TRP A N 1
ATOM 2390 C CA . TRP A 1 321 ? -30.883 0.329 13.816 1.000 36.528 321 TRP A CA 1
ATOM 2391 C C . TRP A 1 321 ? -30.575 -0.645 14.960 1.000 34.101 321 TRP A C 1
ATOM 2392 O O . TRP A 1 321 ? -31.445 -0.832 15.819 1.000 32.626 321 TRP A O 1
ATOM 2403 N N . LEU A 1 322 ? -29.384 -1.251 14.965 1.000 33.319 322 LEU A N 1
ATOM 2404 C CA . LEU A 1 322 ? -28.933 -2.136 16.071 1.000 35.401 322 LEU A CA 1
ATOM 2405 C C . LEU A 1 322 ? -28.926 -1.338 17.387 1.000 35.698 322 LEU A C 1
ATOM 2406 O O . LEU A 1 322 ? -29.402 -1.871 18.414 1.000 32.678 322 LEU A O 1
ATOM 2411 N N . GLU A 1 323 ? -28.442 -0.096 17.341 1.000 38.085 323 GLU A N 1
ATOM 2412 C CA . GLU A 1 323 ? -28.314 0.813 18.515 1.000 40.898 323 GLU A CA 1
ATOM 2413 C C . GLU A 1 323 ? -29.701 1.232 19.026 1.000 41.000 323 GLU A C 1
ATOM 2414 O O . GLU A 1 323 ? -29.864 1.294 20.256 1.000 39.700 323 GLU A O 1
ATOM 2420 N N . GLU A 1 324 ? -30.666 1.467 18.128 1.000 43.159 324 GLU A N 1
ATOM 2421 C CA . GLU A 1 324 ? -32.079 1.797 18.473 1.000 42.610 324 GLU A CA 1
ATOM 2422 C C . GLU A 1 324 ? -32.761 0.608 19.171 1.000 42.963 324 GLU A C 1
ATOM 2423 O O . GLU A 1 324 ? -33.772 0.836 19.871 1.000 42.831 324 GLU A O 1
ATOM 2429 N N . CYS A 1 325 ? -32.258 -0.616 18.978 1.000 40.147 325 CYS A N 1
ATOM 2430 C CA . CYS A 1 325 ? -32.897 -1.873 19.457 1.000 39.721 325 CYS A CA 1
ATOM 2431 C C . CYS A 1 325 ? -32.143 -2.452 20.666 1.000 36.266 325 CYS A C 1
ATOM 2432 O O . CYS A 1 325 ? -32.415 -3.609 21.023 1.000 39.361 325 CYS A O 1
ATOM 2435 N N . GLY A 1 326 ? -31.238 -1.684 21.279 1.000 35.645 326 GLY A N 1
ATOM 2436 C CA . GLY A 1 326 ? -30.604 -2.027 22.571 1.000 35.331 326 GLY A CA 1
ATOM 2437 C C . GLY A 1 326 ? -29.375 -2.910 22.417 1.000 34.603 326 GLY A C 1
ATOM 2438 O O . GLY A 1 326 ? -29.112 -3.721 23.337 1.000 32.830 326 GLY A O 1
ATOM 2439 N N . PHE A 1 327 ? -28.629 -2.746 21.318 1.000 34.760 327 PHE A N 1
ATOM 2440 C CA . PHE A 1 327 ? -27.360 -3.467 21.035 1.000 34.847 327 PHE A CA 1
ATOM 2441 C C . PHE A 1 327 ? -26.201 -2.471 20.923 1.000 35.648 327 PHE A C 1
ATOM 2442 O O . PHE A 1 327 ? -26.417 -1.335 20.491 1.000 35.245 327 PHE A O 1
ATOM 2450 N N . LYS A 1 328 ? -25.000 -2.923 21.286 1.000 37.131 328 LYS A N 1
ATOM 2451 C CA . LYS A 1 328 ? -23.721 -2.179 21.148 1.000 37.588 328 LYS A CA 1
ATOM 2452 C C . LYS A 1 328 ? -22.849 -2.928 20.135 1.000 35.892 328 LYS A C 1
ATOM 2453 O O . LYS A 1 328 ? -22.571 -4.124 20.365 1.000 34.508 328 LYS A O 1
ATOM 2459 N N . VAL A 1 329 ? -22.433 -2.245 19.068 1.000 35.665 329 VAL A N 1
ATOM 2460 C CA . VAL A 1 329 ? -21.638 -2.812 17.938 1.000 35.309 329 VAL A CA 1
ATOM 2461 C C . VAL A 1 329 ? -20.183 -2.988 18.391 1.000 33.891 329 VAL A C 1
ATOM 2462 O O . VAL A 1 329 ? -19.617 -2.012 18.897 1.000 33.205 329 VAL A O 1
ATOM 2466 N N . THR A 1 330 ? -19.609 -4.183 18.212 1.000 35.255 330 THR A N 1
ATOM 2467 C CA . THR A 1 330 ? -18.191 -4.508 18.539 1.000 36.392 330 THR A CA 1
ATOM 2468 C C . THR A 1 330 ? -17.364 -4.708 17.259 1.000 35.371 330 THR A C 1
ATOM 2469 O O . THR A 1 330 ? -16.137 -4.497 17.316 1.000 33.739 330 THR A O 1
ATOM 2473 N N . LYS A 1 331 ? -17.995 -5.145 16.166 1.000 36.791 331 LYS A N 1
ATOM 2474 C CA . LYS A 1 331 ? -17.344 -5.393 14.850 1.000 38.204 331 LYS A CA 1
ATOM 2475 C C . LYS A 1 331 ? -18.239 -4.868 13.727 1.000 36.780 331 LYS A C 1
ATOM 2476 O O . LYS A 1 331 ? -19.477 -5.079 13.793 1.000 36.967 331 LYS A O 1
ATOM 2482 N N . ALA A 1 332 ? -17.631 -4.208 12.739 1.000 35.995 332 ALA A N 1
ATOM 2483 C CA . ALA A 1 332 ? -18.237 -3.864 11.431 1.000 34.643 332 ALA A CA 1
ATOM 2484 C C . ALA A 1 332 ? -17.158 -3.995 10.352 1.000 35.742 332 ALA A C 1
ATOM 2485 O O . ALA A 1 332 ? -16.220 -3.169 10.354 1.000 34.719 332 ALA A O 1
ATOM 2487 N N . ILE A 1 333 ? -17.296 -5.000 9.485 1.000 32.734 333 ILE A N 1
ATOM 2488 C CA . ILE A 1 333 ? -16.310 -5.388 8.435 1.000 34.081 333 ILE A CA 1
ATOM 2489 C C . ILE A 1 333 ? -17.058 -5.495 7.102 1.000 34.107 333 ILE A C 1
ATOM 2490 O O . ILE A 1 333 ? -18.050 -6.239 7.045 1.000 32.888 333 ILE A O 1
ATOM 2495 N N . THR A 1 334 ? -16.610 -4.755 6.088 1.000 33.384 334 THR A N 1
ATOM 2496 C CA . THR A 1 334 ? -17.101 -4.828 4.690 1.000 35.483 334 THR A CA 1
ATOM 2497 C C . THR A 1 334 ? -16.121 -5.689 3.892 1.000 38.041 334 THR A C 1
ATOM 2498 O O . THR A 1 334 ? -14.902 -5.438 3.999 1.000 35.568 334 THR A O 1
ATOM 2502 N N . LYS A 1 335 ? -16.645 -6.670 3.154 1.000 37.859 335 LYS A N 1
ATOM 2503 C CA . LYS A 1 335 ? -15.861 -7.577 2.280 1.000 41.483 335 LYS A CA 1
ATOM 2504 C C . LYS A 1 335 ? -15.207 -6.752 1.164 1.000 39.652 335 LYS A C 1
ATOM 2505 O O . LYS A 1 335 ? -15.896 -5.911 0.540 1.000 37.240 335 LYS A O 1
ATOM 2511 N N . ASN A 1 336 ? -13.910 -6.964 0.960 1.000 41.423 336 ASN A N 1
ATOM 2512 C CA . ASN A 1 336 ? -13.118 -6.378 -0.153 1.000 46.455 336 ASN A CA 1
ATOM 2513 C C . ASN A 1 336 ? -13.587 -7.043 -1.456 1.000 47.057 336 ASN A C 1
ATOM 2514 O O . ASN A 1 336 ? -13.312 -8.236 -1.630 1.000 45.672 336 ASN A O 1
ATOM 2519 N N . ALA A 1 337 ? -14.293 -6.301 -2.315 1.000 50.221 337 ALA A N 1
ATOM 2520 C CA . ALA A 1 337 ? -14.857 -6.754 -3.613 1.000 54.730 337 ALA A CA 1
ATOM 2521 C C . ALA A 1 337 ? -13.769 -7.343 -4.526 1.000 54.346 337 ALA A C 1
ATOM 2522 O O . ALA A 1 337 ? -14.102 -8.218 -5.339 1.000 53.600 337 ALA A O 1
ATOM 2524 N N . ALA A 1 338 ? -12.523 -6.877 -4.406 1.000 55.751 338 ALA A N 1
ATOM 2525 C CA . ALA A 1 338 ? -11.373 -7.324 -5.229 1.000 57.085 338 ALA A CA 1
ATOM 2526 C C . ALA A 1 338 ? -10.816 -8.653 -4.697 1.000 57.617 338 ALA A C 1
ATOM 2527 O O . ALA A 1 338 ? -9.955 -9.236 -5.391 1.000 59.005 338 ALA A O 1
ATOM 2529 N N . GLU A 1 339 ? -11.277 -9.100 -3.518 1.000 56.240 339 GLU A N 1
ATOM 2530 C CA . GLU A 1 339 ? -10.909 -10.394 -2.872 1.000 54.764 339 GLU A CA 1
ATOM 2531 C C . GLU A 1 339 ? -11.992 -11.448 -3.146 1.000 54.135 339 GLU A C 1
ATOM 2532 O O . GLU A 1 339 ? -11.822 -12.598 -2.691 1.000 57.754 339 GLU A O 1
ATOM 2534 N N . VAL A 1 340 ? -13.067 -11.063 -3.840 1.000 50.688 340 VAL A N 1
ATOM 2535 C CA . VAL A 1 340 ? -14.170 -11.962 -4.293 1.000 51.566 340 VAL A CA 1
ATOM 2536 C C . VAL A 1 340 ? -14.010 -12.191 -5.798 1.000 48.553 340 VAL A C 1
ATOM 2537 O O . VAL A 1 340 ? -13.615 -11.280 -6.522 1.000 48.374 340 VAL A O 1
ATOM 2541 N N . PRO A 1 341 ? -14.291 -13.405 -6.328 1.000 46.326 341 PRO A N 1
ATOM 2542 C CA . PRO A 1 341 ? -14.249 -13.629 -7.774 1.000 42.812 341 PRO A CA 1
ATOM 2543 C C . PRO A 1 341 ? -15.120 -12.617 -8.519 1.000 39.769 341 PRO A C 1
ATOM 2544 O O . PRO A 1 341 ? -16.217 -12.285 -8.069 1.000 34.390 341 PRO A O 1
ATOM 2548 N N . PRO A 1 342 ? -14.655 -12.078 -9.671 1.000 37.980 342 PRO A N 1
ATOM 2549 C CA . PRO A 1 342 ? -15.341 -10.969 -10.340 1.000 37.502 342 PRO A CA 1
ATOM 2550 C C . PRO A 1 342 ? -16.753 -11.235 -10.891 1.000 35.549 342 PRO A C 1
ATOM 2551 O O . PRO A 1 342 ? -17.367 -10.281 -11.340 1.000 38.733 342 PRO A O 1
ATOM 2555 N N . ASP A 1 343 ? -17.230 -12.482 -10.886 1.000 35.936 343 ASP A N 1
ATOM 2556 C CA . ASP A 1 343 ? -18.604 -12.822 -11.357 1.000 37.795 343 ASP A CA 1
ATOM 2557 C C . ASP A 1 343 ? -19.636 -12.571 -10.245 1.000 36.558 343 ASP A C 1
ATOM 2558 O O . ASP A 1 343 ? -20.843 -12.525 -10.567 1.000 36.745 343 ASP A O 1
ATOM 2563 N N . VAL A 1 344 ? -19.198 -12.418 -8.989 1.000 35.499 344 VAL A N 1
ATOM 2564 C CA . VAL A 1 344 ? -20.103 -12.434 -7.796 1.000 34.030 344 VAL A CA 1
ATOM 2565 C C . VAL A 1 344 ? -20.700 -11.038 -7.585 1.000 32.809 344 VAL A C 1
ATOM 2566 O O . VAL A 1 344 ? -19.928 -10.052 -7.520 1.000 29.346 344 VAL A O 1
ATOM 2570 N N . ILE A 1 345 ? -22.032 -10.959 -7.509 1.000 30.315 345 ILE A N 1
ATOM 2571 C CA . ILE A 1 345 ? -22.773 -9.672 -7.393 1.000 30.943 345 ILE A CA 1
ATOM 2572 C C . ILE A 1 345 ? -22.715 -9.177 -5.948 1.000 32.495 345 ILE A C 1
ATOM 2573 O O . ILE A 1 345 ? -22.290 -8.046 -5.726 1.000 35.654 345 ILE A O 1
ATOM 2578 N N . PRO A 1 346 ? -23.147 -9.961 -4.931 1.000 32.702 346 PRO A N 1
ATOM 2579 C CA . PRO A 1 346 ? -23.279 -9.437 -3.572 1.000 34.630 346 PRO A CA 1
ATOM 2580 C C . PRO A 1 346 ? -21.941 -9.065 -2.909 1.000 33.514 346 PRO A C 1
ATOM 2581 O O . PRO A 1 346 ? -21.004 -9.832 -2.963 1.000 37.187 346 PRO A O 1
ATOM 2585 N N . VAL A 1 347 ? -21.901 -7.888 -2.297 1.000 35.120 347 VAL A N 1
ATOM 2586 C CA . VAL A 1 347 ? -20.808 -7.427 -1.389 1.000 34.521 347 VAL A CA 1
ATOM 2587 C C . VAL A 1 347 ? -21.393 -7.378 0.024 1.000 31.954 347 VAL A C 1
ATOM 2588 O O . VAL A 1 347 ? -22.287 -6.542 0.274 1.000 30.019 347 VAL A O 1
ATOM 2592 N N . GLN A 1 348 ? -20.927 -8.269 0.900 1.000 33.223 348 GLN A N 1
ATOM 2593 C CA . GLN A 1 348 ? -21.495 -8.460 2.255 1.000 34.493 348 GLN A CA 1
ATOM 2594 C C . GLN A 1 348 ? -20.670 -7.675 3.275 1.000 35.769 348 GLN A C 1
ATOM 2595 O O . GLN A 1 348 ? -19.451 -7.510 3.060 1.000 34.107 348 GLN A O 1
ATOM 2601 N N . ALA A 1 349 ? -21.345 -7.201 4.322 1.000 34.605 349 ALA A N 1
ATOM 2602 C CA . ALA A 1 349 ? -20.751 -6.738 5.596 1.000 34.434 349 ALA A CA 1
ATOM 2603 C C . ALA A 1 349 ? -21.048 -7.773 6.682 1.000 34.468 349 ALA A C 1
ATOM 2604 O O . ALA A 1 349 ? -22.099 -8.461 6.582 1.000 33.492 349 ALA A O 1
ATOM 2606 N N . ILE A 1 350 ? -20.142 -7.893 7.655 1.000 34.045 350 ILE A N 1
ATOM 2607 C CA . ILE A 1 350 ? -20.379 -8.533 8.984 1.000 34.481 350 ILE A CA 1
ATOM 2608 C C . ILE A 1 350 ? -20.570 -7.408 10.007 1.000 36.678 350 ILE A C 1
ATOM 2609 O O . ILE A 1 350 ? -19.752 -6.452 10.003 1.000 35.692 350 ILE A O 1
ATOM 2614 N N . ILE A 1 351 ? -21.618 -7.509 10.828 1.000 34.585 351 ILE A N 1
ATOM 2615 C CA . ILE A 1 351 ? -21.866 -6.632 12.013 1.000 36.635 351 ILE A CA 1
ATOM 2616 C C . ILE A 1 351 ? -22.107 -7.540 13.221 1.000 36.903 351 ILE A C 1
ATOM 2617 O O . ILE A 1 351 ? -23.065 -8.351 13.175 1.000 36.197 351 ILE A O 1
ATOM 2622 N N . SER A 1 352 ? -21.246 -7.439 14.232 1.000 35.413 352 SER A N 1
ATOM 2623 C CA . SER A 1 352 ? -21.383 -8.114 15.545 1.000 36.261 352 SER A CA 1
ATOM 2624 C C . SER A 1 352 ? -21.794 -7.071 16.574 1.000 35.741 352 SER A C 1
ATOM 2625 O O . SER A 1 352 ? -21.272 -5.930 16.504 1.000 34.527 352 SER A O 1
ATOM 2628 N N . ALA A 1 353 ? -22.705 -7.438 17.472 1.000 34.130 353 ALA A N 1
ATOM 2629 C CA . ALA A 1 353 ? -23.226 -6.545 18.526 1.000 33.800 353 ALA A CA 1
ATOM 2630 C C . ALA A 1 353 ? -23.632 -7.359 19.756 1.000 34.637 353 ALA A C 1
ATOM 2631 O O . ALA A 1 353 ? -23.951 -8.560 19.614 1.000 33.897 353 ALA A O 1
ATOM 2633 N N . THR A 1 354 ? -23.582 -6.702 20.919 1.000 34.605 354 THR A N 1
ATOM 2634 C CA . THR A 1 354 ? -23.891 -7.247 22.260 1.000 34.098 354 THR A CA 1
ATOM 2635 C C . THR A 1 354 ? -25.167 -6.576 22.776 1.000 33.139 354 THR A C 1
ATOM 2636 O O . THR A 1 354 ? -25.268 -5.340 22.671 1.000 33.618 354 THR A O 1
ATOM 2640 N N . LYS A 1 355 ? -26.102 -7.350 23.325 1.000 33.738 355 LYS A N 1
ATOM 2641 C CA . LYS A 1 355 ? -27.294 -6.788 24.009 1.000 34.917 355 LYS A CA 1
ATOM 2642 C C . LYS A 1 355 ? -26.835 -6.113 25.311 1.000 35.093 355 LYS A C 1
ATOM 2643 O O . LYS A 1 355 ? -26.171 -6.781 26.115 1.000 36.459 355 LYS A O 1
ATOM 2649 N N . VAL A 1 356 ? -27.185 -4.839 25.494 1.000 37.805 356 VAL A N 1
ATOM 2650 C CA . VAL A 1 356 ? -26.936 -4.049 26.738 1.000 44.056 356 VAL A CA 1
ATOM 2651 C C . VAL A 1 356 ? -28.279 -3.633 27.361 1.000 48.460 356 VAL A C 1
ATOM 2652 O O . VAL A 1 356 ? -28.310 -3.481 28.596 1.000 48.690 356 VAL A O 1
ATOM 2656 N N . VAL A 1 357 ? -29.329 -3.490 26.535 1.000 52.435 357 VAL A N 1
ATOM 2657 C CA . VAL A 1 357 ? -30.681 -2.930 26.857 1.000 58.834 357 VAL A CA 1
ATOM 2658 C C . VAL A 1 357 ? -30.830 -2.746 28.370 1.000 61.900 357 VAL A C 1
ATOM 2659 O O . VAL A 1 357 ? -30.954 -1.603 28.805 1.000 67.695 357 VAL A O 1
ATOM 2661 N N . MET B 1 1 ? -8.022 -11.749 -23.980 1.000 62.733 1 MET B N 1
ATOM 2662 C CA . MET B 1 1 ? -9.138 -11.861 -22.982 1.000 60.373 1 MET B CA 1
ATOM 2663 C C . MET B 1 1 ? -8.718 -12.811 -21.852 1.000 54.622 1 MET B C 1
ATOM 2664 O O . MET B 1 1 ? -8.548 -14.011 -22.128 1.000 49.954 1 MET B O 1
ATOM 2669 N N . THR B 1 2 ? -8.570 -12.287 -20.630 1.000 51.863 2 THR B N 1
ATOM 2670 C CA . THR B 1 2 ? -8.215 -13.053 -19.403 1.000 50.437 2 THR B CA 1
ATOM 2671 C C . THR B 1 2 ? -9.468 -13.713 -18.809 1.000 50.698 2 THR B C 1
ATOM 2672 O O . THR B 1 2 ? -10.598 -13.319 -19.194 1.000 44.450 2 THR B O 1
ATOM 2676 N N . SER B 1 3 ? -9.256 -14.678 -17.907 1.000 46.364 3 SER B N 1
ATOM 2677 C CA . SER B 1 3 ? -10.298 -15.357 -17.092 1.000 47.461 3 SER B CA 1
ATOM 2678 C C . SER B 1 3 ? -11.033 -14.320 -16.237 1.000 44.558 3 SER B C 1
ATOM 2679 O O . SER B 1 3 ? -12.284 -14.298 -16.253 1.000 41.955 3 SER B O 1
ATOM 2681 N N . GLU B 1 4 ? -10.253 -13.496 -15.534 1.000 44.036 4 GLU B N 1
ATOM 2682 C CA . GLU B 1 4 ? -10.706 -12.436 -14.599 1.000 44.702 4 GLU B CA 1
ATOM 2683 C C . GLU B 1 4 ? -11.652 -11.484 -15.340 1.000 43.217 4 GLU B C 1
ATOM 2684 O O . GLU B 1 4 ? -12.770 -11.251 -14.830 1.000 41.055 4 GLU B O 1
ATOM 2690 N N . ALA B 1 5 ? -11.229 -10.986 -16.510 1.000 40.375 5 ALA B N 1
ATOM 2691 C CA . ALA B 1 5 ? -11.995 -10.051 -17.366 1.000 38.512 5 ALA B CA 1
ATOM 2692 C C . ALA B 1 5 ? -13.307 -10.708 -17.828 1.000 36.034 5 ALA B C 1
ATOM 2693 O O . ALA B 1 5 ? -14.336 -9.994 -17.907 1.000 32.864 5 ALA B O 1
ATOM 2695 N N . THR B 1 6 ? -13.273 -12.003 -18.150 1.000 34.664 6 THR B N 1
ATOM 2696 C CA . THR B 1 6 ? -14.455 -12.769 -18.634 1.000 37.232 6 THR B CA 1
ATOM 2697 C C . THR B 1 6 ? -15.496 -12.842 -17.507 1.000 37.736 6 THR B C 1
ATOM 2698 O O . THR B 1 6 ? -16.685 -12.594 -17.777 1.000 38.182 6 THR B O 1
ATOM 2702 N N . LEU B 1 7 ? -15.063 -13.125 -16.280 1.000 35.386 7 LEU B N 1
ATOM 2703 C CA . LEU B 1 7 ? -15.984 -13.296 -15.131 1.000 35.035 7 LEU B CA 1
ATOM 2704 C C . LEU B 1 7 ? -16.607 -11.941 -14.771 1.000 34.690 7 LEU B C 1
ATOM 2705 O O . LEU B 1 7 ? -17.826 -11.921 -14.510 1.000 33.155 7 LEU B O 1
ATOM 2710 N N . ALA B 1 8 ? -15.843 -10.846 -14.854 1.000 33.048 8 ALA B N 1
ATOM 2711 C CA . ALA B 1 8 ? -16.335 -9.472 -14.604 1.000 33.317 8 ALA B CA 1
ATOM 2712 C C . ALA B 1 8 ? -17.425 -9.125 -15.620 1.000 33.812 8 ALA B C 1
ATOM 2713 O O . ALA B 1 8 ? -18.440 -8.516 -15.214 1.000 32.854 8 ALA B O 1
ATOM 2715 N N . ARG B 1 9 ? -17.227 -9.487 -16.892 1.000 33.011 9 ARG B N 1
ATOM 2716 C CA . ARG B 1 9 ? -18.208 -9.208 -17.972 1.000 33.351 9 ARG B CA 1
ATOM 2717 C C . ARG B 1 9 ? -19.490 -10.018 -17.716 1.000 33.126 9 ARG B C 1
ATOM 2718 O O . ARG B 1 9 ? -20.581 -9.458 -17.934 1.000 33.852 9 ARG B O 1
ATOM 2726 N N . PHE B 1 10 ? -19.372 -11.267 -17.247 1.000 32.995 10 PHE B N 1
ATOM 2727 C CA . PHE B 1 10 ? -20.523 -12.102 -16.793 1.000 35.316 10 PHE B CA 1
ATOM 2728 C C . PHE B 1 10 ? -21.354 -11.345 -15.748 1.000 34.218 10 PHE B C 1
ATOM 2729 O O . PHE B 1 10 ? -22.596 -11.341 -15.872 1.000 33.283 10 PHE B O 1
ATOM 2737 N N . ARG B 1 11 ? -20.704 -10.700 -14.770 1.000 32.123 11 ARG B N 1
ATOM 2738 C CA . ARG B 1 11 ? -21.404 -9.904 -13.723 1.000 31.480 11 ARG B CA 1
ATOM 2739 C C . ARG B 1 11 ? -22.203 -8.780 -14.396 1.000 30.374 11 ARG B C 1
ATOM 2740 O O . ARG B 1 11 ? -23.370 -8.614 -14.025 1.000 27.516 11 ARG B O 1
ATOM 2748 N N . GLU B 1 12 ? -21.595 -8.057 -15.345 1.000 29.643 12 GLU B N 1
ATOM 2749 C CA . GLU B 1 12 ? -22.247 -6.984 -16.152 1.000 31.953 12 GLU B CA 1
ATOM 2750 C C . GLU B 1 12 ? -23.477 -7.535 -16.893 1.000 31.105 12 GLU B C 1
ATOM 2751 O O . GLU B 1 12 ? -24.497 -6.822 -16.976 1.000 30.312 12 GLU B O 1
ATOM 2757 N N . TYR B 1 13 ? -23.396 -8.752 -17.430 1.000 29.946 13 TYR B N 1
ATOM 2758 C CA . TYR B 1 13 ? -24.532 -9.402 -18.137 1.000 31.910 13 TYR B CA 1
ATOM 2759 C C . TYR B 1 13 ? -25.639 -9.741 -17.126 1.000 31.638 13 TYR B C 1
ATOM 2760 O O . TYR B 1 13 ? -26.819 -9.479 -17.426 1.000 32.633 13 TYR B O 1
ATOM 2769 N N . MET B 1 14 ? -25.280 -10.251 -15.945 1.000 32.271 14 MET B N 1
ATOM 2770 C CA . MET B 1 14 ? -26.260 -10.740 -14.931 1.000 34.091 14 MET B CA 1
ATOM 2771 C C . MET B 1 14 ? -27.178 -9.607 -14.451 1.000 32.854 14 MET B C 1
ATOM 2772 O O . MET B 1 14 ? -28.369 -9.891 -14.213 1.000 29.903 14 MET B O 1
ATOM 2777 N N . VAL B 1 15 ? -26.663 -8.383 -14.286 1.000 29.924 15 VAL B N 1
ATOM 2778 C CA . VAL B 1 15 ? -27.459 -7.258 -13.702 1.000 28.589 15 VAL B CA 1
ATOM 2779 C C . VAL B 1 15 ? -28.255 -6.549 -14.804 1.000 27.671 15 VAL B C 1
ATOM 2780 O O 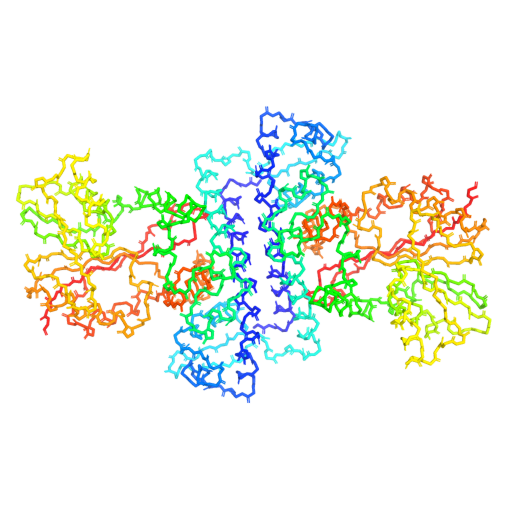. VAL B 1 15 ? -28.963 -5.587 -14.474 1.000 31.275 15 VAL B O 1
ATOM 2784 N N . GLY B 1 16 ? -28.133 -6.976 -16.064 1.000 28.552 16 GLY B N 1
ATOM 2785 C CA . GLY B 1 16 ? -28.831 -6.366 -17.211 1.000 27.253 16 GLY B CA 1
ATOM 2786 C C . GLY B 1 16 ? -30.350 -6.316 -17.028 1.000 26.913 16 GLY B C 1
ATOM 2787 O O . GLY B 1 16 ? -30.960 -5.269 -17.186 1.000 27.274 16 GLY B O 1
ATOM 2788 N N . PRO B 1 17 ? -31.040 -7.450 -16.776 1.000 27.957 17 PRO B N 1
ATOM 2789 C CA . PRO B 1 17 ? -32.493 -7.429 -16.575 1.000 28.076 17 PRO B CA 1
ATOM 2790 C C . PRO B 1 17 ? -32.973 -6.556 -15.403 1.000 29.134 17 PRO B C 1
ATOM 2791 O O . PRO B 1 17 ? -33.944 -5.867 -15.587 1.000 29.634 17 PRO B O 1
ATOM 2795 N N . SER B 1 18 ? -32.304 -6.623 -14.241 1.000 30.031 18 SER B N 1
ATOM 2796 C CA . SER B 1 18 ? -32.604 -5.797 -13.040 1.000 30.493 18 SER B CA 1
ATOM 2797 C C . SER B 1 18 ? -32.361 -4.316 -13.361 1.000 29.368 18 SER B C 1
ATOM 2798 O O . SER B 1 18 ? -33.250 -3.500 -13.053 1.000 28.079 18 SER B O 1
ATOM 2801 N N . ARG B 1 19 ? -31.228 -3.976 -13.983 1.000 28.521 19 ARG B N 1
ATOM 2802 C CA . ARG B 1 19 ? -30.953 -2.577 -14.421 1.000 27.783 19 ARG B CA 1
ATOM 2803 C C . ARG B 1 19 ? -32.085 -2.110 -15.341 1.000 29.012 19 ARG B C 1
ATOM 2804 O O . ARG B 1 19 ? -32.631 -1.030 -15.089 1.000 27.205 19 ARG B O 1
ATOM 2812 N N . PHE B 1 20 ? -32.414 -2.898 -16.371 1.000 29.413 20 PHE B N 1
ATOM 2813 C CA . PHE B 1 20 ? -33.375 -2.514 -17.437 1.000 29.609 20 PHE B CA 1
ATOM 2814 C C . PHE B 1 20 ? -34.699 -2.101 -16.791 1.000 28.328 20 PHE B C 1
ATOM 2815 O O . PHE B 1 20 ? -35.163 -0.998 -17.078 1.000 28.226 20 PHE B O 1
ATOM 2823 N N . MET B 1 21 ? -35.275 -2.942 -15.931 1.000 29.855 21 MET B N 1
ATOM 2824 C CA . MET B 1 21 ? -36.651 -2.720 -15.392 1.000 29.285 21 MET B CA 1
ATOM 2825 C C . MET B 1 21 ? -36.638 -1.702 -14.246 1.000 29.190 21 MET B C 1
ATOM 2826 O O . MET B 1 21 ? -37.633 -0.985 -14.117 1.000 26.686 21 MET B O 1
ATOM 2831 N N . THR B 1 22 ? -35.566 -1.622 -13.449 1.000 29.644 22 THR B N 1
ATOM 2832 C CA . THR B 1 22 ? -35.413 -0.564 -12.409 1.000 31.039 22 THR B CA 1
ATOM 2833 C C . THR B 1 22 ? -35.588 0.814 -13.069 1.000 31.682 22 THR B C 1
ATOM 2834 O O . THR B 1 22 ? -36.381 1.628 -12.556 1.000 31.044 22 THR B O 1
ATOM 2838 N N . LEU B 1 23 ? -34.870 1.068 -14.167 1.000 32.634 23 LEU B N 1
ATOM 2839 C CA . LEU B 1 23 ? -34.942 2.356 -14.906 1.000 32.781 23 LEU B CA 1
ATOM 2840 C C . LEU B 1 23 ? -36.350 2.532 -15.490 1.000 32.378 23 LEU B C 1
ATOM 2841 O O . LEU B 1 23 ? -36.924 3.619 -15.316 1.000 33.303 23 LEU B O 1
ATOM 2846 N N . LEU B 1 24 ? -36.891 1.514 -16.162 1.000 30.582 24 LEU B N 1
ATOM 2847 C CA . LEU B 1 24 ? -38.200 1.636 -16.854 1.000 32.069 24 LEU B CA 1
ATOM 2848 C C . LEU B 1 24 ? -39.295 1.865 -15.801 1.000 34.600 24 LEU B C 1
ATOM 2849 O O . LEU B 1 24 ? -40.109 2.792 -16.000 1.000 34.489 24 LEU B O 1
ATOM 2854 N N . SER B 1 25 ? -39.283 1.096 -14.705 1.000 33.968 25 SER B N 1
ATOM 2855 C CA . SER B 1 25 ? -40.280 1.189 -13.603 1.000 36.014 25 SER B CA 1
ATOM 2856 C C . SER B 1 25 ? -40.258 2.590 -12.983 1.000 36.566 25 SER B C 1
ATOM 2857 O O . SER B 1 25 ? -41.341 3.103 -12.674 1.000 38.260 25 SER B O 1
ATOM 2860 N N . CYS B 1 26 ? -39.082 3.195 -12.811 1.000 34.501 26 CYS B N 1
ATOM 2861 C CA . CYS B 1 26 ? -38.956 4.583 -12.291 1.000 37.182 26 CYS B CA 1
ATOM 2862 C C . CYS B 1 26 ? -39.730 5.559 -13.198 1.000 39.420 26 CYS B C 1
ATOM 2863 O O . CYS B 1 26 ? -40.317 6.508 -12.652 1.000 40.587 26 CYS B O 1
ATOM 2866 N N . PHE B 1 27 ? -39.765 5.328 -14.519 1.000 38.853 27 PHE B N 1
ATOM 2867 C CA . PHE B 1 27 ? -40.584 6.113 -15.484 1.000 38.637 27 PHE B CA 1
ATOM 2868 C C . PHE B 1 27 ? -42.057 5.677 -15.392 1.000 39.298 27 PHE B C 1
ATOM 2869 O O . PHE B 1 27 ? -42.928 6.558 -15.238 1.000 40.150 27 PHE B O 1
ATOM 2877 N N . GLU B 1 28 ? -42.337 4.371 -15.458 1.000 37.796 28 GLU B N 1
ATOM 2878 C CA . GLU B 1 28 ? -43.721 3.810 -15.415 1.000 40.431 28 GLU B CA 1
ATOM 2879 C C . GLU B 1 28 ? -44.457 4.237 -14.129 1.000 40.899 28 GLU B C 1
ATOM 2880 O O . GLU B 1 28 ? -45.661 4.557 -14.221 1.000 40.536 28 GLU B O 1
ATOM 2886 N N . LEU B 1 29 ? -43.776 4.216 -12.975 1.000 36.609 29 LEU B N 1
ATOM 2887 C CA . LEU B 1 29 ? -44.347 4.593 -11.649 1.000 38.341 29 LEU B CA 1
ATOM 2888 C C . LEU B 1 29 ? -44.768 6.069 -11.645 1.000 39.014 29 LEU B C 1
ATOM 2889 O O . LEU B 1 29 ? -45.640 6.420 -10.826 1.000 38.839 29 LEU B O 1
ATOM 2894 N N . GLY B 1 30 ? -44.124 6.893 -12.483 1.000 38.056 30 GLY B N 1
ATOM 2895 C CA . GLY B 1 30 ? -44.319 8.353 -12.566 1.000 36.890 30 GLY B CA 1
ATOM 2896 C C . GLY B 1 30 ? -43.321 9.115 -11.709 1.000 37.087 30 GLY B C 1
ATOM 2897 O O . GLY B 1 30 ? -43.558 10.309 -11.485 1.000 38.615 30 GLY B O 1
ATOM 2898 N N . LEU B 1 31 ? -42.244 8.468 -11.239 1.000 37.386 31 LEU B N 1
ATOM 2899 C CA . LEU B 1 31 ? -41.278 9.065 -10.271 1.000 36.786 31 LEU B CA 1
ATOM 2900 C C . LEU B 1 31 ? -40.454 10.161 -10.955 1.000 39.303 31 LEU B C 1
ATOM 2901 O O . LEU B 1 31 ? -40.186 11.193 -10.295 1.000 41.469 31 LEU B O 1
ATOM 2906 N N . VAL B 1 32 ? -40.055 9.947 -12.214 1.000 39.278 32 VAL B N 1
ATOM 2907 C CA . VAL B 1 32 ? -39.230 10.914 -13.000 1.000 39.059 32 VAL B CA 1
ATOM 2908 C C . VAL B 1 32 ? -40.065 12.177 -13.267 1.000 40.903 32 VAL B C 1
ATOM 2909 O O . VAL B 1 32 ? -39.513 13.273 -13.090 1.000 39.422 32 VAL B O 1
ATOM 2913 N N . ASP B 1 33 ? -41.337 12.023 -13.660 1.000 42.743 33 ASP B N 1
ATOM 2914 C CA . ASP B 1 33 ? -42.293 13.142 -13.915 1.000 46.363 33 ASP B CA 1
ATOM 2915 C C . ASP B 1 33 ? -42.466 13.982 -12.646 1.000 43.624 33 ASP B C 1
ATOM 2916 O O . ASP B 1 33 ? -42.358 15.213 -12.745 1.000 44.495 33 ASP B O 1
ATOM 2921 N N . GLN B 1 34 ? -42.720 13.329 -11.507 1.000 43.551 34 GLN B N 1
ATOM 2922 C CA . GLN B 1 34 ? -42.907 13.972 -10.179 1.000 42.370 34 GLN B CA 1
ATOM 2923 C C . GLN B 1 34 ? -41.646 14.753 -9.789 1.000 41.196 34 GLN B C 1
ATOM 2924 O O . GLN B 1 34 ? -41.793 15.880 -9.284 1.000 44.301 34 GLN B O 1
ATOM 2930 N N . ILE B 1 35 ? -40.460 14.183 -10.007 1.000 42.300 35 ILE B N 1
ATOM 2931 C CA . ILE B 1 35 ? -39.152 14.818 -9.661 1.000 42.707 35 ILE B CA 1
ATOM 2932 C C . ILE B 1 35 ? -38.906 16.030 -10.572 1.000 45.125 35 ILE B C 1
ATOM 2933 O O . ILE B 1 35 ? -38.393 17.046 -10.056 1.000 46.439 35 ILE B O 1
ATOM 2938 N N . ARG B 1 36 ? -39.229 15.925 -11.868 1.000 45.815 36 ARG B N 1
ATOM 2939 C CA . ARG B 1 36 ? -39.092 17.042 -12.844 1.000 48.429 36 ARG B CA 1
ATOM 2940 C C . ARG B 1 36 ? -40.102 18.145 -12.498 1.000 50.034 36 ARG B C 1
ATOM 2941 O O . ARG B 1 36 ? -39.685 19.320 -12.436 1.000 48.773 36 ARG B O 1
ATOM 2949 N N . ASP B 1 37 ? -41.371 17.773 -12.279 1.000 50.813 37 ASP B N 1
ATOM 2950 C CA . ASP B 1 37 ? -42.506 18.713 -12.053 1.000 53.330 37 ASP B CA 1
ATOM 2951 C C . ASP B 1 37 ? -42.441 19.329 -10.650 1.000 52.653 37 ASP B C 1
ATOM 2952 O O . ASP B 1 37 ? -42.945 20.453 -10.496 1.000 51.752 37 ASP B O 1
ATOM 2957 N N . ASN B 1 38 ? -41.877 18.614 -9.666 1.000 53.844 38 ASN B N 1
ATOM 2958 C CA . ASN B 1 38 ? -41.831 19.032 -8.236 1.000 52.382 38 ASN B CA 1
ATOM 2959 C C . ASN B 1 38 ? -40.432 18.785 -7.673 1.000 54.497 38 ASN B C 1
ATOM 2960 O O . ASN B 1 38 ? -40.231 17.871 -6.878 1.000 53.812 38 ASN B O 1
ATOM 2965 N N . PRO B 1 39 ? -39.411 19.583 -8.060 1.000 55.117 39 PRO B N 1
ATOM 2966 C CA . PRO B 1 39 ? -38.063 19.414 -7.520 1.000 56.557 39 PRO B CA 1
ATOM 2967 C C . PRO B 1 39 ? -38.036 19.477 -5.985 1.000 57.626 39 PRO B C 1
ATOM 2968 O O . PRO B 1 39 ? -38.808 20.225 -5.411 1.000 57.659 39 PRO B O 1
ATOM 2972 N N . GLY B 1 40 ? -37.168 18.674 -5.367 1.000 55.374 40 GLY B N 1
ATOM 2973 C CA . GLY B 1 40 ? -36.845 18.744 -3.930 1.000 54.737 40 GLY B CA 1
ATOM 2974 C C . GLY B 1 40 ? -37.802 17.945 -3.061 1.000 53.162 40 GLY B C 1
ATOM 2975 O O . GLY B 1 40 ? -37.726 18.104 -1.829 1.000 54.054 40 GLY B O 1
ATOM 2976 N N . LEU B 1 41 ? -38.671 17.119 -3.654 1.000 50.780 41 LEU B N 1
ATOM 2977 C CA . LEU B 1 41 ? -39.561 16.199 -2.897 1.000 50.492 41 LEU B CA 1
ATOM 2978 C C . LEU B 1 41 ? -38.706 15.104 -2.254 1.000 50.545 41 LEU B C 1
ATOM 2979 O O . LEU B 1 41 ? -37.636 14.789 -2.814 1.000 47.304 41 LEU B O 1
ATOM 2984 N N . THR B 1 42 ? -39.160 14.578 -1.110 1.000 47.775 42 THR B N 1
ATOM 2985 C CA . THR B 1 42 ? -38.547 13.433 -0.385 1.000 48.049 42 THR B CA 1
ATOM 2986 C C . THR B 1 42 ? -39.140 12.127 -0.932 1.000 43.392 42 THR B C 1
ATOM 2987 O O . THR B 1 42 ? -40.073 12.198 -1.744 1.000 42.981 42 THR B O 1
ATOM 2991 N N . ALA B 1 43 ? -38.609 10.982 -0.498 1.000 40.945 43 ALA B N 1
ATOM 2992 C CA . ALA B 1 43 ? -39.112 9.635 -0.857 1.000 39.590 43 ALA B CA 1
ATOM 2993 C C . ALA B 1 43 ? -40.535 9.460 -0.309 1.000 38.279 43 ALA B C 1
ATOM 2994 O O . ALA B 1 43 ? -41.368 8.830 -0.995 1.000 42.368 43 ALA B O 1
ATOM 2996 N N . ALA B 1 44 ? -40.811 10.026 0.868 1.000 37.841 44 ALA B N 1
ATOM 2997 C CA . ALA B 1 44 ? -42.127 9.980 1.552 1.000 40.874 44 ALA B CA 1
ATOM 2998 C C . ALA B 1 44 ? -43.186 10.703 0.716 1.000 41.010 44 ALA B C 1
ATOM 2999 O O . ALA B 1 44 ? -44.267 10.117 0.503 1.000 41.428 44 ALA B O 1
ATOM 3001 N N . GLU B 1 45 ? -42.879 11.929 0.283 1.000 45.244 45 GLU B N 1
ATOM 3002 C CA . GLU B 1 45 ? -43.759 12.802 -0.544 1.000 47.513 45 GLU B CA 1
ATOM 3003 C C . GLU B 1 45 ? -43.974 12.146 -1.913 1.000 46.013 45 GLU B C 1
ATOM 3004 O O . GLU B 1 45 ? -45.138 12.037 -2.343 1.000 46.346 45 GLU B O 1
ATOM 3010 N N . LEU B 1 46 ? -42.890 11.707 -2.561 1.000 45.565 46 LEU B N 1
ATOM 3011 C CA . LEU B 1 46 ? -42.938 11.005 -3.872 1.000 44.195 46 LEU B CA 1
ATOM 3012 C C . LEU B 1 46 ? -43.826 9.763 -3.746 1.000 43.157 46 LEU B C 1
ATOM 3013 O O . LEU B 1 46 ? -44.661 9.548 -4.646 1.000 43.284 46 LEU B O 1
ATOM 3018 N N . GLY B 1 47 ? -43.664 9.003 -2.657 1.000 42.942 47 GLY B N 1
ATOM 3019 C CA . GLY B 1 47 ? -44.431 7.774 -2.367 1.000 43.250 47 GLY B CA 1
ATOM 3020 C C . GLY B 1 47 ? -45.922 8.039 -2.221 1.000 43.876 47 GLY B C 1
ATOM 3021 O O . GLY B 1 47 ? -46.723 7.236 -2.750 1.000 41.337 47 GLY B O 1
ATOM 3022 N N . GLU B 1 48 ? -46.295 9.118 -1.524 1.000 48.252 48 GLU B N 1
ATOM 3023 C CA . GLU B 1 48 ? -47.714 9.530 -1.320 1.000 51.125 48 GLU B CA 1
ATOM 3024 C C . GLU B 1 48 ? -48.335 9.852 -2.685 1.000 48.846 48 GLU B C 1
ATOM 3025 O O . GLU B 1 48 ? -49.477 9.418 -2.927 1.000 48.764 48 GLU B O 1
ATOM 3031 N N . ALA B 1 49 ? -47.585 10.544 -3.551 1.000 49.302 49 ALA B N 1
ATOM 3032 C CA . ALA B 1 49 ? -48.024 11.017 -4.888 1.000 50.004 49 ALA B CA 1
ATOM 3033 C C . ALA B 1 49 ? -48.273 9.842 -5.850 1.000 50.612 49 ALA B C 1
ATOM 3034 O O . ALA B 1 49 ? -49.285 9.897 -6.575 1.000 48.929 49 ALA B O 1
ATOM 3036 N N . ILE B 1 50 ? -47.408 8.817 -5.873 1.000 48.698 50 ILE B N 1
ATOM 3037 C CA . ILE B 1 50 ? -47.483 7.717 -6.891 1.000 47.700 50 ILE B CA 1
ATOM 3038 C C . ILE B 1 50 ? -48.224 6.488 -6.342 1.000 45.778 50 ILE B C 1
ATOM 3039 O O . ILE B 1 50 ? -48.570 5.624 -7.165 1.000 47.332 50 ILE B O 1
ATOM 3044 N N . GLY B 1 51 ? -48.433 6.391 -5.024 1.000 45.067 51 GLY B N 1
ATOM 3045 C CA . GLY B 1 51 ? -49.152 5.273 -4.372 1.000 44.318 51 GLY B CA 1
ATOM 3046 C C . GLY B 1 51 ? -48.252 4.074 -4.091 1.000 45.783 51 GLY B C 1
ATOM 3047 O O . GLY B 1 51 ? -48.697 2.926 -4.334 1.000 45.648 51 GLY B O 1
ATOM 3048 N N . ALA B 1 52 ? -47.040 4.315 -3.577 1.000 43.631 52 ALA B N 1
ATOM 3049 C CA . ALA B 1 52 ? -46.054 3.273 -3.199 1.000 42.822 52 ALA B CA 1
ATOM 3050 C C . ALA B 1 52 ? -45.366 3.685 -1.896 1.000 42.634 52 ALA B C 1
ATOM 3051 O O . ALA B 1 52 ? -45.326 4.899 -1.598 1.000 43.407 52 ALA B O 1
ATOM 3053 N N . LYS B 1 53 ? -44.860 2.709 -1.143 1.000 42.927 53 LYS B N 1
ATOM 3054 C CA . LYS B 1 53 ? -44.120 2.951 0.123 1.000 44.883 53 LYS B CA 1
ATOM 3055 C C . LYS B 1 53 ? -42.893 3.824 -0.172 1.000 43.090 53 LYS B C 1
ATOM 3056 O O . LYS B 1 53 ? -42.275 3.638 -1.242 1.000 41.145 53 LYS B O 1
ATOM 3062 N N . ALA B 1 54 ? -42.574 4.742 0.745 1.000 40.197 54 ALA B N 1
ATOM 3063 C CA . ALA B 1 54 ? -41.371 5.606 0.717 1.000 39.785 54 ALA B CA 1
ATOM 3064 C C . ALA B 1 54 ? -40.119 4.729 0.577 1.000 39.104 54 ALA B C 1
ATOM 3065 O O . ALA B 1 54 ? -39.201 5.122 -0.170 1.000 38.435 54 ALA B O 1
ATOM 3067 N N . ASP B 1 55 ? -40.116 3.574 1.252 1.000 40.161 55 ASP B N 1
ATOM 3068 C CA . ASP B 1 55 ? -38.979 2.617 1.328 1.000 41.797 55 ASP B CA 1
ATOM 3069 C C . ASP B 1 55 ? -38.728 2.039 -0.076 1.000 38.480 55 ASP B C 1
ATOM 3070 O O . ASP B 1 55 ? -37.556 1.870 -0.443 1.000 37.435 55 ASP B O 1
ATOM 3075 N N . ALA B 1 56 ? -39.795 1.809 -0.845 1.000 36.199 56 ALA B N 1
ATOM 3076 C CA . ALA B 1 56 ? -39.766 1.319 -2.243 1.000 36.651 56 ALA B CA 1
ATOM 3077 C C . ALA B 1 56 ? -39.213 2.413 -3.160 1.000 35.160 56 ALA B C 1
ATOM 3078 O O . ALA B 1 56 ? -38.264 2.134 -3.917 1.000 33.853 56 ALA B O 1
ATOM 3080 N N . VAL B 1 57 ? -39.767 3.622 -3.073 1.000 35.352 57 VAL B N 1
ATOM 3081 C CA . VAL B 1 57 ? -39.312 4.794 -3.879 1.000 35.277 57 VAL B CA 1
ATOM 3082 C C . VAL B 1 57 ? -37.806 4.979 -3.662 1.000 35.397 57 VAL B C 1
ATOM 3083 O O . VAL B 1 57 ? -37.072 5.091 -4.665 1.000 34.338 57 VAL B O 1
ATOM 3087 N N . GLU B 1 58 ? -37.366 4.996 -2.403 1.000 35.435 58 GLU B N 1
ATOM 3088 C CA . GLU B 1 58 ? -35.940 5.192 -2.036 1.000 38.197 58 GLU B CA 1
ATOM 3089 C C . GLU B 1 58 ? -35.087 4.160 -2.782 1.000 34.836 58 GLU B C 1
ATOM 3090 O O . GLU B 1 58 ? -34.149 4.578 -3.463 1.000 33.435 58 GLU B O 1
ATOM 3096 N N . GLN B 1 59 ? -35.435 2.873 -2.670 1.000 33.958 59 GLN B N 1
ATOM 3097 C CA . GLN B 1 59 ? -34.631 1.730 -3.185 1.000 33.143 59 GLN B CA 1
ATOM 3098 C C . GLN B 1 59 ? -34.526 1.826 -4.712 1.000 31.154 59 GLN B C 1
ATOM 3099 O O . GLN B 1 59 ? -33.409 1.671 -5.219 1.000 31.933 59 GLN B O 1
ATOM 3105 N N . LEU B 1 60 ? -35.625 2.108 -5.415 1.000 30.146 60 LEU B N 1
ATOM 3106 C CA . LEU B 1 60 ? -35.666 2.080 -6.905 1.000 31.628 60 LEU B CA 1
ATOM 3107 C C . LEU B 1 60 ? -34.905 3.280 -7.497 1.000 31.700 60 LEU B C 1
ATOM 3108 O O . LEU B 1 60 ? -34.343 3.126 -8.596 1.000 31.942 60 LEU B O 1
ATOM 3113 N N . LEU B 1 61 ? -34.839 4.415 -6.799 1.000 32.978 61 LEU B N 1
ATOM 3114 C CA . LEU B 1 61 ? -34.148 5.633 -7.310 1.000 34.412 61 LEU B CA 1
ATOM 3115 C C . LEU B 1 61 ? -32.634 5.555 -7.062 1.000 33.611 61 LEU B C 1
ATOM 3116 O O . LEU B 1 61 ? -31.905 6.290 -7.751 1.000 34.055 61 LEU B O 1
ATOM 3121 N N . LEU B 1 62 ? -32.173 4.720 -6.121 1.000 32.862 62 LEU B N 1
ATOM 3122 C CA . LEU B 1 62 ? -30.730 4.601 -5.757 1.000 35.004 62 LEU B CA 1
ATOM 3123 C C . LEU B 1 62 ? -29.879 4.348 -7.008 1.000 33.747 62 LEU B C 1
ATOM 3124 O O . LEU B 1 62 ? -28.784 4.925 -7.083 1.000 34.232 62 LEU B O 1
ATOM 3129 N N . LEU B 1 63 ? -30.338 3.487 -7.929 1.000 32.563 63 LEU B N 1
ATOM 3130 C CA . LEU B 1 63 ? -29.592 3.119 -9.162 1.000 33.150 63 LEU B CA 1
ATOM 3131 C C . LEU B 1 63 ? -29.491 4.344 -10.080 1.000 32.376 63 LEU B C 1
ATOM 3132 O O . LEU B 1 63 ? -28.423 4.536 -10.685 1.000 31.312 63 LEU B O 1
ATOM 3137 N N . LEU B 1 64 ? -30.555 5.144 -10.162 1.000 33.660 64 LEU B N 1
ATOM 3138 C CA . LEU B 1 64 ? -30.592 6.405 -10.947 1.000 34.600 64 LEU B CA 1
ATOM 3139 C C . LEU B 1 64 ? -29.612 7.422 -10.344 1.000 35.867 64 LEU B C 1
ATOM 3140 O O . LEU B 1 64 ? -28.968 8.150 -11.129 1.000 37.382 64 LEU B O 1
ATOM 3145 N N . VAL B 1 65 ? -29.459 7.447 -9.017 1.000 35.347 65 VAL B N 1
ATOM 3146 C CA . VAL B 1 65 ? -28.436 8.298 -8.338 1.000 34.387 65 VAL B CA 1
ATOM 3147 C C . VAL B 1 65 ? -27.040 7.743 -8.646 1.000 34.214 65 VAL B C 1
ATOM 3148 O O . VAL B 1 65 ? -26.157 8.547 -8.971 1.000 32.792 65 VAL B O 1
ATOM 3152 N N . LYS B 1 66 ? -26.853 6.422 -8.595 1.000 32.448 66 LYS B N 1
ATOM 3153 C CA . LYS B 1 66 ? -25.547 5.785 -8.911 1.000 32.689 66 LYS B CA 1
ATOM 3154 C C . LYS B 1 66 ? -25.098 6.181 -10.325 1.000 35.642 66 LYS B C 1
ATOM 3155 O O . LYS B 1 66 ? -23.893 6.464 -10.486 1.000 33.223 66 LYS B O 1
ATOM 3161 N N . GLU B 1 67 ? -26.021 6.181 -11.300 1.000 34.293 67 GLU B N 1
ATOM 3162 C CA . GLU B 1 67 ? -25.729 6.494 -12.726 1.000 34.598 67 GLU B CA 1
ATOM 3163 C C . GLU B 1 67 ? -25.638 8.014 -12.930 1.000 34.906 67 GLU B C 1
ATOM 3164 O O . GLU B 1 67 ? -25.182 8.429 -14.013 1.000 33.046 67 GLU B O 1
ATOM 3170 N N . GLY B 1 68 ? -26.093 8.807 -11.953 1.000 34.872 68 GLY B N 1
ATOM 3171 C CA . GLY B 1 68 ? -26.060 10.281 -11.998 1.000 37.910 68 GLY B CA 1
ATOM 3172 C C . GLY B 1 68 ? -27.189 10.864 -12.832 1.000 38.715 68 GLY B C 1
ATOM 3173 O O . GLY B 1 68 ? -27.054 12.025 -13.248 1.000 41.203 68 GLY B O 1
ATOM 3174 N N . PHE B 1 69 ? -28.263 10.099 -13.068 1.000 38.585 69 PHE B N 1
ATOM 3175 C CA . PHE B 1 69 ? -29.487 10.549 -13.785 1.000 39.802 69 PHE B CA 1
ATOM 3176 C C . PHE B 1 69 ? -30.316 11.453 -12.871 1.000 38.493 69 PHE B C 1
ATOM 3177 O O . PHE B 1 69 ? -31.115 12.259 -13.376 1.000 42.350 69 PHE B O 1
ATOM 3185 N N . VAL B 1 70 ? -30.154 11.261 -11.562 1.000 38.316 70 VAL B N 1
ATOM 3186 C CA . VAL B 1 70 ? -30.948 11.890 -10.468 1.000 39.029 70 VAL B CA 1
ATOM 3187 C C . VAL B 1 70 ? -29.962 12.193 -9.337 1.000 39.132 70 VAL B C 1
ATOM 3188 O O . VAL B 1 70 ? -29.012 11.410 -9.185 1.000 35.431 70 VAL B O 1
ATOM 3192 N N . ALA B 1 71 ? -30.140 13.303 -8.613 1.000 40.036 71 ALA B N 1
ATOM 3193 C CA . ALA B 1 71 ? -29.279 13.695 -7.467 1.000 41.158 71 ALA B CA 1
ATOM 3194 C C . ALA B 1 71 ? -30.075 13.564 -6.168 1.000 41.383 71 ALA B C 1
ATOM 3195 O O . ALA B 1 71 ? -31.305 13.763 -6.198 1.000 41.279 71 ALA B O 1
ATOM 3197 N N . HIS B 1 72 ? -29.389 13.222 -5.074 1.000 43.732 72 HIS B N 1
ATOM 3198 C CA . HIS B 1 72 ? -29.979 13.060 -3.718 1.000 46.480 72 HIS B CA 1
ATOM 3199 C C . HIS B 1 72 ? -29.193 13.928 -2.732 1.000 48.048 72 HIS B C 1
ATOM 3200 O O . HIS B 1 72 ? -27.940 13.878 -2.751 1.000 45.155 72 HIS B O 1
ATOM 3207 N N . ASP B 1 73 ? -29.911 14.723 -1.936 1.000 51.906 73 ASP B N 1
ATOM 3208 C CA . ASP B 1 73 ? -29.336 15.610 -0.889 1.000 53.224 73 ASP B CA 1
ATOM 3209 C C . ASP B 1 73 ? -29.336 14.842 0.437 1.000 50.385 73 ASP B C 1
ATOM 3210 O O . ASP B 1 73 ? -30.436 14.558 0.951 1.000 50.379 73 ASP B O 1
ATOM 3215 N N . GLU B 1 74 ? -28.150 14.501 0.946 1.000 53.186 74 GLU B N 1
ATOM 3216 C CA . GLU B 1 74 ? -27.965 13.745 2.216 1.000 56.365 74 GLU B CA 1
ATOM 3217 C C . GLU B 1 74 ? -28.854 14.355 3.308 1.000 56.035 74 GLU B C 1
ATOM 3218 O O . GLU B 1 74 ? -29.645 13.603 3.911 1.000 53.311 74 GLU B O 1
ATOM 3220 N N . ALA B 1 75 ? -28.750 15.673 3.511 1.000 57.899 75 ALA B N 1
ATOM 3221 C CA . ALA B 1 75 ? -29.346 16.424 4.643 1.000 59.698 75 ALA B CA 1
ATOM 3222 C C . ALA B 1 75 ? -30.878 16.330 4.616 1.000 58.977 75 ALA B C 1
ATOM 3223 O O . ALA B 1 75 ? -31.447 15.820 5.599 1.000 62.798 75 ALA B O 1
ATOM 3225 N N . SER B 1 76 ? -31.514 16.801 3.538 1.000 56.544 76 SER B N 1
ATOM 3226 C CA . SER B 1 76 ? -32.988 16.982 3.416 1.000 52.199 76 SER B CA 1
ATOM 3227 C C . SER B 1 76 ? -33.671 15.723 2.865 1.000 50.923 76 SER B C 1
ATOM 3228 O O . SER B 1 76 ? -34.903 15.601 3.049 1.000 48.019 76 SER B O 1
ATOM 3231 N N . GLY B 1 77 ? -32.921 14.840 2.194 1.000 50.228 77 GLY B N 1
ATOM 3232 C CA . GLY B 1 77 ? -33.474 13.679 1.464 1.000 50.601 77 GLY B CA 1
ATOM 3233 C C . GLY B 1 77 ? -34.230 14.101 0.209 1.000 48.172 77 GLY B C 1
ATOM 3234 O O . GLY B 1 77 ? -35.170 13.387 -0.190 1.000 49.277 77 GLY B O 1
ATOM 3235 N N . ALA B 1 78 ? -33.817 15.211 -0.406 1.000 45.193 78 ALA B N 1
ATOM 3236 C CA . ALA B 1 78 ? -34.478 15.850 -1.567 1.000 47.051 78 ALA B CA 1
ATOM 3237 C C . ALA B 1 78 ? -33.950 15.235 -2.869 1.000 43.940 78 ALA B C 1
ATOM 3238 O O . ALA B 1 78 ? -32.715 15.072 -2.978 1.000 42.677 78 ALA B O 1
ATOM 3240 N N . TYR B 1 79 ? -34.851 14.947 -3.817 1.000 40.979 79 TYR B N 1
ATOM 3241 C CA . TYR B 1 79 ? -34.545 14.401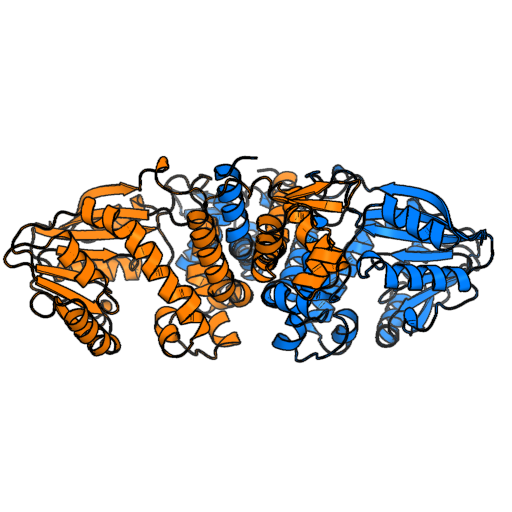 -5.168 1.000 42.514 79 TYR B CA 1
ATOM 3242 C C . TYR B 1 79 ? -34.779 15.459 -6.256 1.000 42.822 79 TYR B C 1
ATOM 3243 O O . TYR B 1 79 ? -35.894 16.021 -6.329 1.000 41.035 79 TYR B O 1
ATOM 3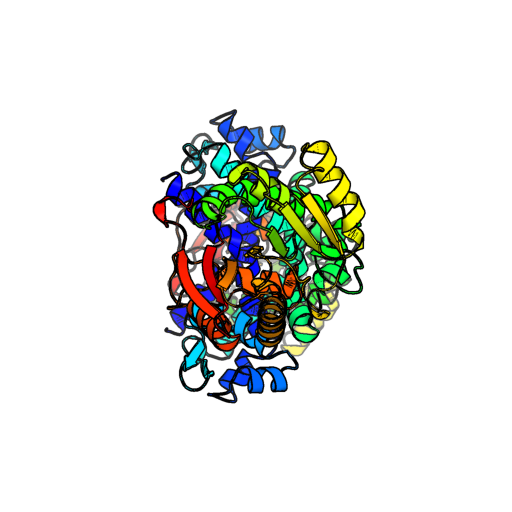252 N N . VAL B 1 80 ? -33.770 15.685 -7.105 1.000 41.610 80 VAL B N 1
ATOM 3253 C CA . VAL B 1 80 ? -33.874 16.520 -8.339 1.000 44.234 80 VAL B CA 1
ATOM 3254 C C . VAL B 1 80 ? -33.295 15.717 -9.513 1.000 43.252 80 VAL B C 1
ATOM 3255 O O . VAL B 1 80 ? -32.513 14.778 -9.261 1.000 45.458 80 VAL B O 1
ATOM 3259 N N . LEU B 1 81 ? -33.672 16.075 -10.743 1.000 44.188 81 LEU B N 1
ATOM 3260 C CA . LEU B 1 81 ? -33.068 15.538 -11.992 1.000 43.323 81 LEU B CA 1
ATOM 3261 C C . LEU B 1 81 ? -31.653 16.098 -12.137 1.000 44.937 81 LEU B C 1
ATOM 3262 O O . LEU B 1 81 ? -31.472 17.303 -11.888 1.000 46.755 81 LEU B O 1
ATOM 3267 N N . ASP B 1 82 ? -30.707 15.249 -12.544 1.000 47.268 82 ASP B N 1
ATOM 3268 C CA . ASP B 1 82 ? -29.280 15.593 -12.785 1.000 46.356 82 ASP B CA 1
ATOM 3269 C C . ASP B 1 82 ? -29.006 15.356 -14.280 1.000 47.338 82 ASP B C 1
ATOM 3270 O O . ASP B 1 82 ? -29.442 16.194 -15.087 1.000 47.385 82 ASP B O 1
ATOM 3275 N N . GLY B 1 83 ? -28.379 14.234 -14.652 1.000 45.551 83 GLY B N 1
ATOM 3276 C CA . GLY B 1 83 ? -28.199 13.817 -16.056 1.000 43.801 83 GLY B CA 1
ATOM 3277 C C . GLY B 1 83 ? -29.471 13.969 -16.886 1.000 42.273 83 GLY B C 1
ATOM 3278 O O . GLY B 1 83 ? -29.367 14.403 -18.048 1.000 45.227 83 GLY B O 1
ATOM 3279 N N . LEU B 1 84 ? -30.635 13.628 -16.327 1.000 42.426 84 LEU B N 1
ATOM 3280 C CA . LEU B 1 84 ? -31.937 13.622 -17.054 1.000 42.190 84 LEU B CA 1
ATOM 3281 C C . LEU B 1 84 ? -32.485 15.046 -17.229 1.000 42.757 84 LEU B C 1
ATOM 3282 O O . LEU B 1 84 ? -33.504 15.191 -17.943 1.000 40.974 84 LEU B O 1
ATOM 3287 N N . ALA B 1 85 ? -31.876 16.044 -16.579 1.000 44.474 85 ALA B N 1
ATOM 3288 C CA . ALA B 1 85 ? -32.367 17.442 -16.532 1.000 48.265 85 ALA B CA 1
ATOM 3289 C C . ALA B 1 85 ? -32.403 18.025 -17.950 1.000 46.722 85 ALA B C 1
ATOM 3290 O O . ALA B 1 85 ? -33.465 18.552 -18.336 1.000 45.929 85 ALA B O 1
ATOM 3292 N N . ASP B 1 86 ? -31.306 17.893 -18.705 1.000 49.704 86 ASP B N 1
ATOM 3293 C CA . ASP B 1 86 ? -31.120 18.546 -20.033 1.000 54.502 86 ASP B CA 1
ATOM 3294 C C . ASP B 1 86 ? -31.529 17.608 -21.182 1.000 50.909 86 ASP B C 1
ATOM 3295 O O . ASP B 1 86 ? -31.351 18.013 -22.344 1.000 48.399 86 ASP B O 1
ATOM 3300 N N . VAL B 1 87 ? -32.055 16.411 -20.899 1.000 47.716 87 VAL B N 1
ATOM 3301 C CA . VAL B 1 87 ? -32.513 15.459 -21.958 1.000 46.867 87 VAL B CA 1
ATOM 3302 C C . VAL B 1 87 ? -33.849 15.967 -22.518 1.000 45.514 87 VAL B C 1
ATOM 3303 O O . VAL B 1 87 ? -34.808 16.101 -21.732 1.000 42.188 87 VAL B O 1
ATOM 3307 N N . ALA B 1 88 ? -33.903 16.217 -23.830 1.000 45.091 88 ALA B N 1
ATOM 3308 C CA . ALA B 1 88 ? -35.079 16.771 -24.544 1.000 45.164 88 ALA B CA 1
ATOM 3309 C C . ALA B 1 88 ? -36.293 15.847 -24.367 1.000 45.434 88 ALA B C 1
ATOM 3310 O O . ALA B 1 88 ? -36.110 14.605 -24.370 1.000 44.253 88 ALA B O 1
ATOM 3312 N N . ALA B 1 89 ? -37.484 16.433 -24.202 1.000 44.544 89 ALA B N 1
ATOM 3313 C CA . ALA B 1 89 ? -38.790 15.736 -24.108 1.000 47.033 89 ALA B CA 1
ATOM 3314 C C . ALA B 1 89 ? -38.895 14.676 -25.211 1.000 47.278 89 ALA B C 1
ATOM 3315 O O . ALA B 1 89 ? -39.271 13.534 -24.898 1.000 50.812 89 ALA B O 1
ATOM 3317 N N . GLY B 1 90 ? -38.551 15.053 -26.446 1.000 47.422 90 GLY B N 1
ATOM 3318 C CA . GLY B 1 90 ? -38.696 14.229 -27.660 1.000 44.095 90 GLY B CA 1
ATOM 3319 C C . GLY B 1 90 ? -37.736 13.055 -27.673 1.000 42.410 90 GLY B C 1
ATOM 3320 O O . GLY B 1 90 ? -38.145 11.981 -28.133 1.000 40.102 90 GLY B O 1
ATOM 3321 N N . ASP B 1 91 ? -36.507 13.252 -27.186 1.000 43.052 91 ASP B N 1
ATOM 3322 C CA . ASP B 1 91 ? -35.474 12.186 -27.072 1.000 43.128 91 ASP B CA 1
ATOM 3323 C C . ASP B 1 91 ? -35.948 11.125 -26.069 1.000 43.182 91 ASP B C 1
ATOM 3324 O O . ASP B 1 91 ? -35.865 9.917 -26.403 1.000 38.829 91 ASP B O 1
ATOM 3329 N N . LEU B 1 92 ? -36.433 11.557 -24.896 1.000 43.319 92 LEU B N 1
ATOM 3330 C CA . LEU B 1 92 ? -36.914 10.655 -23.812 1.000 47.302 92 LEU B CA 1
ATOM 3331 C C . LEU B 1 92 ? -38.088 9.814 -24.320 1.000 45.387 92 LEU B C 1
ATOM 3332 O O . LEU B 1 92 ? -38.110 8.613 -24.004 1.000 48.042 92 LEU B O 1
ATOM 3337 N N . LYS B 1 93 ? -39.019 10.425 -25.060 1.000 44.031 93 LYS B N 1
ATOM 3338 C CA . LYS B 1 93 ? -40.238 9.759 -25.599 1.000 44.531 93 LYS B CA 1
ATOM 3339 C C . LYS B 1 93 ? -39.836 8.638 -26.569 1.000 43.609 93 LYS B C 1
ATOM 3340 O O . LYS B 1 93 ? -40.517 7.593 -26.569 1.000 45.227 93 LYS B O 1
ATOM 3345 N N . ARG B 1 94 ? -38.790 8.855 -27.375 1.000 40.947 94 ARG B N 1
ATOM 3346 C CA . ARG B 1 94 ? -38.258 7.850 -28.329 1.000 41.180 94 ARG B CA 1
ATOM 3347 C C . ARG B 1 94 ? -37.625 6.701 -27.532 1.000 38.405 94 ARG B C 1
ATOM 3348 O O . ARG B 1 94 ? -38.010 5.533 -27.764 1.000 38.203 94 ARG B O 1
ATOM 3356 N N . ALA B 1 95 ? -36.700 7.015 -26.620 1.000 37.935 95 ALA B N 1
ATOM 3357 C CA . ALA B 1 95 ? -36.020 6.032 -25.743 1.000 38.019 95 ALA B CA 1
ATOM 3358 C C . ALA B 1 95 ? -37.066 5.175 -25.011 1.000 37.209 95 ALA B C 1
ATOM 3359 O O . ALA B 1 95 ? -36.973 3.944 -25.094 1.000 35.080 95 ALA B O 1
ATOM 3361 N N . LEU B 1 96 ? -38.044 5.802 -24.354 1.000 38.032 96 LEU B N 1
ATOM 3362 C CA . LEU B 1 96 ? -39.048 5.111 -23.495 1.000 40.246 96 LEU B CA 1
ATOM 3363 C C . LEU B 1 96 ? -39.936 4.199 -24.346 1.000 39.351 96 LEU B C 1
ATOM 3364 O O . LEU B 1 96 ? -40.276 3.101 -23.850 1.000 37.285 96 LEU B O 1
ATOM 3369 N N . ALA B 1 97 ? -40.277 4.623 -25.571 1.000 40.048 97 ALA B N 1
ATOM 3370 C CA . ALA B 1 97 ? -41.090 3.844 -26.540 1.000 39.883 97 ALA B CA 1
ATOM 3371 C C . ALA B 1 97 ? -40.336 2.573 -26.941 1.000 39.052 97 ALA B C 1
ATOM 3372 O O . ALA B 1 97 ? -40.970 1.509 -27.047 1.000 36.448 97 ALA B O 1
ATOM 3374 N N . TYR B 1 98 ? -39.034 2.685 -27.201 1.000 38.760 98 TYR B N 1
ATOM 3375 C CA . TYR B 1 98 ? -38.189 1.525 -27.575 1.000 38.716 98 TYR B CA 1
ATOM 3376 C C . TYR B 1 98 ? -38.055 0.588 -26.365 1.000 36.433 98 TYR B C 1
ATOM 3377 O O . TYR B 1 98 ? -38.208 -0.645 -26.544 1.000 37.630 98 TYR B O 1
ATOM 3386 N N . MET B 1 99 ? -37.788 1.140 -25.178 1.000 33.800 99 MET B N 1
ATOM 3387 C CA . MET B 1 99 ? -37.715 0.355 -23.915 1.000 35.867 99 MET B CA 1
ATOM 3388 C C . MET B 1 99 ? -39.057 -0.357 -23.688 1.000 34.765 99 MET B C 1
ATOM 3389 O O . MET B 1 99 ? -39.041 -1.536 -23.292 1.000 32.188 99 MET B O 1
ATOM 3394 N N . ASN B 1 100 ? -40.177 0.329 -23.937 1.000 33.452 100 ASN B N 1
ATOM 3395 C CA . ASN B 1 100 ? -41.535 -0.241 -23.742 1.000 33.380 100 ASN B CA 1
ATOM 3396 C C . ASN B 1 100 ? -41.719 -1.427 -24.696 1.000 32.308 100 ASN B C 1
ATOM 3397 O O . ASN B 1 100 ? -42.273 -2.456 -24.273 1.000 31.511 100 ASN B O 1
ATOM 3402 N N . MET B 1 101 ? -41.245 -1.291 -25.934 1.000 32.796 101 MET B N 1
ATOM 3403 C CA . MET B 1 101 ? -41.323 -2.344 -26.972 1.000 32.969 101 MET B CA 1
ATOM 3404 C C . MET B 1 101 ? -40.509 -3.564 -26.521 1.000 32.873 101 MET B C 1
ATOM 3405 O O . MET B 1 101 ? -41.012 -4.698 -26.675 1.000 31.293 101 MET B O 1
ATOM 3410 N N . ILE B 1 102 ? -39.303 -3.352 -25.982 1.000 31.678 102 ILE B N 1
ATOM 3411 C CA . ILE B 1 102 ? -38.428 -4.450 -25.468 1.000 31.923 102 ILE B CA 1
ATOM 3412 C C . ILE B 1 102 ? -39.127 -5.141 -24.286 1.000 31.291 102 ILE B C 1
ATOM 3413 O O . ILE B 1 102 ? -39.076 -6.372 -24.214 1.000 29.785 102 ILE B O 1
ATOM 3418 N N . LYS B 1 103 ? -39.743 -4.376 -23.387 1.000 32.946 103 LYS B N 1
ATOM 3419 C CA . LYS B 1 103 ? -40.485 -4.924 -22.220 1.000 35.759 103 LYS B CA 1
ATOM 3420 C C . LYS B 1 103 ? -41.591 -5.870 -22.717 1.000 34.092 103 LYS B C 1
ATOM 3421 O O . LYS B 1 103 ? -41.717 -6.979 -22.147 1.000 35.164 103 LYS B O 1
ATOM 3427 N N . VAL B 1 104 ? -42.341 -5.473 -23.748 1.000 33.974 104 VAL B N 1
ATOM 3428 C CA . VAL B 1 104 ? -43.592 -6.175 -24.184 1.000 35.176 104 VAL B CA 1
ATOM 3429 C C . VAL B 1 104 ? -43.247 -7.323 -25.141 1.000 34.121 104 VAL B C 1
ATOM 3430 O O . VAL B 1 104 ? -43.910 -8.367 -25.074 1.000 30.239 104 VAL B O 1
ATOM 3434 N N . VAL B 1 105 ? -42.240 -7.149 -26.002 1.000 35.387 105 VAL B N 1
ATOM 3435 C CA . VAL B 1 105 ? -41.953 -8.085 -27.130 1.000 33.664 105 VAL B CA 1
ATOM 3436 C C . VAL B 1 105 ? -40.844 -9.068 -26.735 1.000 32.665 105 VAL B C 1
ATOM 3437 O O . VAL B 1 105 ? -40.881 -10.209 -27.237 1.000 30.885 105 VAL B O 1
ATOM 3441 N N . ALA B 1 106 ? -39.896 -8.668 -25.877 1.000 32.894 106 ALA B N 1
ATOM 3442 C CA . ALA B 1 106 ? -38.639 -9.428 -25.653 1.000 32.041 106 ALA B CA 1
ATOM 3443 C C . ALA B 1 106 ? -38.519 -9.946 -24.214 1.000 29.067 106 ALA B C 1
ATOM 3444 O O . ALA B 1 106 ? -38.085 -11.089 -24.062 1.000 28.190 106 ALA B O 1
ATOM 3446 N N . LEU B 1 107 ? -38.843 -9.148 -23.193 1.000 28.221 107 LEU B N 1
ATOM 3447 C CA . LEU B 1 107 ? -38.349 -9.413 -21.815 1.000 28.767 107 LEU B CA 1
ATOM 3448 C C . LEU B 1 107 ? -38.736 -10.833 -21.373 1.000 30.169 107 LEU B C 1
ATOM 3449 O O . LEU B 1 107 ? -37.826 -11.600 -21.001 1.000 28.807 107 LEU B O 1
ATOM 3454 N N . ARG B 1 108 ? -40.022 -11.187 -21.407 1.000 30.861 108 ARG B N 1
ATOM 3455 C CA . ARG B 1 108 ? -40.506 -12.507 -20.899 1.000 31.999 108 ARG B CA 1
ATOM 3456 C C . ARG B 1 108 ? -40.201 -13.607 -21.922 1.000 29.741 108 ARG B C 1
ATOM 3457 O O . ARG B 1 108 ? -39.781 -14.715 -21.509 1.000 28.158 108 ARG B O 1
ATOM 3465 N N . GLN B 1 109 ? -40.392 -13.309 -23.208 1.000 30.685 109 GLN B N 1
ATOM 3466 C CA . GLN B 1 109 ? -40.226 -14.269 -24.329 1.000 30.430 109 GLN B CA 1
ATOM 3467 C C . GLN B 1 109 ? -38.789 -14.817 -24.336 1.000 30.752 109 GLN B C 1
ATOM 3468 O O . GLN B 1 109 ? -38.623 -16.009 -24.680 1.000 29.409 109 GLN B O 1
ATOM 3474 N N . LEU B 1 110 ? -37.790 -14.003 -23.963 1.000 29.181 110 LEU B N 1
ATOM 3475 C CA . LEU B 1 110 ? -36.350 -14.391 -24.030 1.000 29.352 110 LEU B CA 1
ATOM 3476 C C . LEU B 1 110 ? -36.063 -15.527 -23.042 1.000 28.316 110 LEU B C 1
ATOM 3477 O O . LEU B 1 110 ? -35.062 -16.241 -23.249 1.000 26.486 110 LEU B O 1
ATOM 3482 N N . PHE B 1 111 ? -36.890 -15.691 -22.001 1.000 28.338 111 PHE B N 1
ATOM 3483 C CA . PHE B 1 111 ? -36.863 -16.866 -21.091 1.000 28.851 111 PHE B CA 1
ATOM 3484 C C . PHE B 1 111 ? -36.737 -18.160 -21.908 1.000 28.681 111 PHE B C 1
ATOM 3485 O O . PHE B 1 111 ? -36.017 -19.085 -21.467 1.000 26.412 111 PHE B O 1
ATOM 3493 N N . HIS B 1 112 ? -37.383 -18.204 -23.078 1.000 28.463 112 HIS B N 1
ATOM 3494 C CA . HIS B 1 112 ? -37.517 -19.405 -23.947 1.000 30.677 112 HIS B CA 1
ATOM 3495 C C . HIS B 1 112 ? -36.630 -19.311 -25.197 1.000 31.146 112 HIS B C 1
ATOM 3496 O O . HIS B 1 112 ? -36.905 -20.048 -26.164 1.000 32.405 112 HIS B O 1
ATOM 3503 N N . LEU B 1 113 ? -35.592 -18.471 -25.190 1.000 31.381 113 LEU B N 1
ATOM 3504 C CA . LEU B 1 113 ? -34.685 -18.303 -26.361 1.000 29.636 113 LEU B CA 1
ATOM 3505 C C . LEU B 1 113 ? -34.077 -19.657 -26.737 1.000 29.116 113 LEU B C 1
ATOM 3506 O O . LEU B 1 113 ? -33.966 -19.931 -27.939 1.000 27.703 113 LEU B O 1
ATOM 3511 N N . THR B 1 114 ? -33.644 -20.454 -25.760 1.000 30.369 114 THR B N 1
ATOM 3512 C CA . THR B 1 114 ? -32.984 -21.759 -26.028 1.000 33.375 114 THR B CA 1
ATOM 3513 C C . THR B 1 114 ? -33.956 -22.640 -26.825 1.000 33.891 114 THR B C 1
ATOM 3514 O O . THR B 1 114 ? -33.549 -23.203 -27.872 1.000 31.855 114 THR B O 1
ATOM 3518 N N . GLU B 1 115 ? -35.198 -22.721 -26.356 1.000 34.124 115 GLU B N 1
ATOM 3519 C CA . GLU B 1 115 ? -36.267 -23.563 -26.950 1.000 36.008 115 GLU B CA 1
ATOM 3520 C C . GLU B 1 115 ? -36.621 -22.981 -28.322 1.000 35.574 115 GLU B C 1
ATOM 3521 O O . GLU B 1 115 ? -36.759 -23.764 -29.280 1.000 33.036 115 GLU B O 1
ATOM 3527 N N . SER B 1 116 ? -36.705 -21.654 -28.424 1.000 34.671 116 SER B N 1
ATOM 3528 C CA . SER B 1 116 ? -36.960 -20.947 -29.703 1.000 33.424 116 SER B CA 1
ATOM 3529 C C . SER B 1 116 ? -35.852 -21.278 -30.713 1.000 34.297 116 SER B C 1
ATOM 3530 O O . SER B 1 116 ? -36.207 -21.587 -31.867 1.000 34.234 116 SER B O 1
ATOM 3533 N N . ALA B 1 117 ? -34.576 -21.305 -30.293 1.000 34.477 117 ALA B N 1
ATOM 3534 C CA . ALA B 1 117 ? -33.413 -21.648 -31.156 1.000 35.396 117 ALA B CA 1
ATOM 3535 C C . ALA B 1 117 ? -33.445 -23.124 -31.598 1.000 38.061 117 ALA B C 1
ATOM 3536 O O . ALA B 1 117 ? -33.003 -23.409 -32.737 1.000 39.523 117 ALA B O 1
ATOM 3538 N N . GLN B 1 118 ? -33.904 -24.040 -30.739 1.000 37.695 118 GLN B N 1
ATOM 3539 C CA . GLN B 1 118 ? -33.905 -25.506 -31.022 1.000 40.384 118 GLN B CA 1
ATOM 3540 C C . GLN B 1 118 ? -34.981 -25.861 -32.061 1.000 41.599 118 GLN B C 1
ATOM 3541 O O . GLN B 1 118 ? -34.698 -26.730 -32.911 1.000 42.038 118 GLN B O 1
ATOM 3547 N N . THR B 1 119 ? -36.160 -25.231 -31.976 1.000 40.374 119 THR B N 1
ATOM 3548 C CA . THR B 1 119 ? -37.385 -25.584 -32.746 1.000 41.377 119 THR B CA 1
ATOM 3549 C C . THR B 1 119 ? -37.552 -24.685 -33.980 1.000 41.880 119 THR B C 1
ATOM 3550 O O . THR B 1 119 ? -38.348 -25.045 -34.859 1.000 43.675 119 THR B O 1
ATOM 3554 N N . GLY B 1 120 ? -36.855 -23.548 -34.040 1.000 42.360 120 GLY B N 1
ATOM 3555 C CA . GLY B 1 120 ? -37.055 -22.537 -35.094 1.000 41.728 120 GLY B CA 1
ATOM 3556 C C . GLY B 1 120 ? -38.423 -21.882 -34.995 1.000 41.485 120 GLY B C 1
ATOM 3557 O O . GLY B 1 120 ? -38.898 -21.346 -36.023 1.000 38.585 120 GLY B O 1
ATOM 3558 N N . THR B 1 121 ? -39.038 -21.886 -33.803 1.000 41.494 121 THR B N 1
ATOM 3559 C CA . THR B 1 121 ? -40.367 -21.266 -33.542 1.000 41.769 121 THR B CA 1
ATOM 3560 C C . THR B 1 121 ? -40.252 -20.257 -32.395 1.000 41.470 121 THR B C 1
ATOM 3561 O O . THR B 1 121 ? -39.229 -20.292 -31.678 1.000 41.063 121 THR B O 1
ATOM 3565 N N . LEU B 1 122 ? -41.277 -19.419 -32.227 1.000 38.311 122 LEU B N 1
ATOM 3566 C CA . LEU B 1 122 ? -41.400 -18.435 -31.118 1.000 39.069 122 LEU B CA 1
ATOM 3567 C C . LEU B 1 122 ? -42.098 -19.101 -29.921 1.000 38.921 122 LEU B C 1
ATOM 3568 O O . LEU B 1 122 ? -43.342 -19.013 -29.821 1.000 39.702 122 LEU B O 1
ATOM 3573 N N . VAL B 1 123 ? -41.317 -19.730 -29.043 1.000 38.761 123 VAL B N 1
ATOM 3574 C CA . VAL B 1 123 ? -41.821 -20.458 -27.840 1.000 40.816 123 VAL B CA 1
ATOM 3575 C C . VAL B 1 123 ? -42.375 -19.435 -26.843 1.000 42.158 123 VAL B C 1
ATOM 3576 O O . VAL B 1 123 ? -43.469 -19.688 -26.286 1.000 38.673 123 VAL B O 1
ATOM 3580 N N . GLY B 1 124 ? -41.687 -18.302 -26.658 1.000 39.348 124 GLY B N 1
ATOM 3581 C CA . GLY B 1 124 ? -42.209 -17.158 -25.884 1.000 40.414 124 GLY B CA 1
ATOM 3582 C C . GLY B 1 124 ? -43.639 -16.806 -26.277 1.000 41.844 124 GLY B C 1
ATOM 3583 O O . GLY B 1 124 ? -44.506 -16.746 -25.378 1.000 42.621 124 GLY B O 1
ATOM 3584 N N . LEU B 1 125 ? -43.877 -16.570 -27.572 1.000 44.961 125 LEU B N 1
ATOM 3585 C CA . LEU B 1 125 ? -45.189 -16.155 -28.151 1.000 48.776 125 LEU B CA 1
ATOM 3586 C C . LEU B 1 125 ? -46.246 -17.240 -27.889 1.000 47.692 125 LEU B C 1
ATOM 3587 O O . LEU B 1 125 ? -47.406 -16.885 -27.635 1.000 49.094 125 LEU B O 1
ATOM 3592 N N . LYS B 1 126 ? -45.851 -18.512 -27.959 1.000 48.491 126 LYS B N 1
ATOM 3593 C CA . LYS B 1 126 ? -46.716 -19.694 -27.706 1.000 51.647 126 LYS B CA 1
ATOM 3594 C C . LYS B 1 126 ? -47.049 -19.758 -26.205 1.000 53.865 126 LYS B C 1
ATOM 3595 O O . LYS B 1 126 ? -48.254 -19.811 -25.869 1.000 50.777 126 LYS B O 1
ATOM 3601 N N . GLU B 1 127 ? -46.024 -19.723 -25.343 1.000 49.207 127 GLU B N 1
ATOM 3602 C CA . GLU B 1 127 ? -46.143 -19.809 -23.861 1.000 51.438 127 GLU B CA 1
ATOM 3603 C C . GLU B 1 127 ? -47.108 -18.740 -23.330 1.000 52.850 127 GLU B C 1
ATOM 3604 O O . GLU B 1 127 ? -47.904 -19.087 -22.435 1.000 51.531 127 GLU B O 1
ATOM 3606 N N . LEU B 1 128 ? -47.063 -17.511 -23.865 1.000 53.000 128 LEU B N 1
ATOM 3607 C CA . LEU B 1 128 ? -47.755 -16.324 -23.279 1.000 54.406 128 LEU B CA 1
ATOM 3608 C C . LEU B 1 128 ? -49.069 -16.000 -24.001 1.000 52.595 128 LEU B C 1
ATOM 3609 O O . LEU B 1 128 ? -49.996 -15.538 -23.314 1.000 54.636 128 LEU B O 1
ATOM 3614 N N . TYR B 1 129 ? -49.126 -16.150 -25.326 1.000 51.913 129 TYR B N 1
ATOM 3615 C CA . TYR B 1 129 ? -50.248 -15.664 -26.176 1.000 52.181 129 TYR B CA 1
ATOM 3616 C C . TYR B 1 129 ? -50.947 -16.817 -26.916 1.000 51.206 129 TYR B C 1
ATOM 3617 O O . TYR B 1 129 ? -51.896 -16.527 -27.666 1.000 51.591 129 TYR B O 1
ATOM 3626 N N . GLY B 1 130 ? -50.512 -18.068 -26.717 1.000 52.313 130 GLY B N 1
ATOM 3627 C CA . GLY B 1 130 ? -51.129 -19.272 -27.316 1.000 56.130 130 GLY B CA 1
ATOM 3628 C C . GLY B 1 130 ? -50.978 -19.343 -28.834 1.000 55.674 130 GLY B C 1
ATOM 3629 O O . GLY B 1 130 ? -51.675 -20.170 -29.446 1.000 52.535 130 GLY B O 1
ATOM 3630 N N . VAL B 1 131 ? -50.100 -18.523 -29.424 1.000 58.307 131 VAL B N 1
ATOM 3631 C CA . VAL B 1 131 ? -49.820 -18.481 -30.892 1.000 59.808 131 VAL B CA 1
ATOM 3632 C C . VAL B 1 131 ? -49.040 -19.748 -31.259 1.000 59.055 131 VAL B C 1
ATOM 3633 O O . VAL B 1 131 ? -47.869 -19.861 -30.834 1.000 59.813 131 VAL B O 1
ATOM 3635 N N . THR B 1 132 ? -49.669 -20.653 -32.017 1.000 58.860 132 THR B N 1
ATOM 3636 C CA . THR B 1 132 ? -49.191 -22.038 -32.293 1.000 59.927 132 THR B CA 1
ATOM 3637 C C . THR B 1 132 ? -48.083 -22.033 -33.356 1.000 58.507 132 THR B C 1
ATOM 3638 O O . THR B 1 132 ? -47.187 -22.906 -33.272 1.000 56.161 132 THR B O 1
ATOM 3640 N N . GLU B 1 133 ? -48.146 -21.111 -34.324 1.000 58.708 133 GLU B N 1
ATOM 3641 C CA . GLU B 1 133 ? -47.216 -21.068 -35.487 1.000 62.452 133 GLU B CA 1
ATOM 3642 C C . GLU B 1 133 ? -47.062 -19.629 -36.006 1.000 57.239 133 GLU B C 1
ATOM 3643 O O . GLU B 1 133 ? -47.906 -18.764 -35.672 1.000 52.856 133 GLU B O 1
ATOM 3649 N N . GLY B 1 134 ? -46.003 -19.384 -36.783 1.000 51.584 134 GLY B N 1
ATOM 3650 C CA . GLY B 1 134 ? -45.751 -18.090 -37.447 1.000 50.722 134 GLY B CA 1
ATOM 3651 C C . GLY B 1 134 ? -44.922 -17.126 -36.602 1.000 47.185 134 GLY B C 1
ATOM 3652 O O . GLY B 1 134 ? -44.102 -17.579 -35.767 1.000 44.974 134 GLY B O 1
ATOM 3653 N N . THR B 1 135 ? -45.141 -15.828 -36.817 1.000 45.099 135 THR B N 1
ATOM 3654 C CA . THR B 1 135 ? -44.193 -14.727 -36.503 1.000 45.469 135 THR B CA 1
ATOM 3655 C C . THR B 1 135 ? -44.909 -13.653 -35.681 1.000 43.508 135 THR B C 1
ATOM 3656 O O . THR B 1 135 ? -46.150 -13.704 -35.610 1.000 43.247 135 THR B O 1
ATOM 3660 N N . LEU B 1 136 ? -44.154 -12.709 -35.108 1.000 41.959 136 LEU B N 1
ATOM 3661 C CA . LEU B 1 136 ? -44.704 -11.507 -34.423 1.000 45.063 136 LEU B CA 1
ATOM 3662 C C . LEU B 1 136 ? -45.612 -10.748 -35.399 1.000 44.028 136 LEU B C 1
ATOM 3663 O O . LEU B 1 136 ? -46.634 -10.202 -34.947 1.000 42.101 136 LEU B O 1
ATOM 3668 N N . TYR B 1 137 ? -45.268 -10.757 -36.692 1.000 43.871 137 TYR B N 1
ATOM 3669 C CA . TYR B 1 137 ? -45.956 -9.998 -37.771 1.000 47.548 137 TYR B CA 1
ATOM 3670 C C . TYR B 1 137 ? -47.389 -10.521 -37.957 1.000 46.628 137 TYR B C 1
ATOM 3671 O O . TYR B 1 137 ? -48.311 -9.688 -38.024 1.000 47.646 137 TYR B O 1
ATOM 3680 N N . GLY B 1 138 ? -47.564 -11.843 -38.029 1.000 47.044 138 GLY B N 1
ATOM 3681 C CA . GLY B 1 138 ? -48.881 -12.510 -38.088 1.000 52.121 138 GLY B CA 1
ATOM 3682 C C . GLY B 1 138 ? -49.718 -12.254 -36.838 1.000 54.134 138 GLY B C 1
ATOM 3683 O O . GLY B 1 138 ? -50.861 -11.783 -36.987 1.000 57.358 138 GLY B O 1
ATOM 3684 N N . ALA B 1 139 ? -49.147 -12.499 -35.650 1.000 55.142 139 ALA B N 1
ATOM 3685 C CA . ALA B 1 139 ? -49.835 -12.513 -34.332 1.000 53.234 139 ALA B CA 1
ATOM 3686 C C . ALA B 1 139 ? -50.301 -11.112 -33.904 1.000 53.985 139 ALA B C 1
ATOM 3687 O O . ALA B 1 139 ? -51.130 -11.037 -32.973 1.000 53.786 139 ALA B O 1
ATOM 3689 N N . VAL B 1 140 ? -49.794 -10.044 -34.528 1.000 54.691 140 VAL B N 1
ATOM 3690 C CA . VAL B 1 140 ? -50.141 -8.630 -34.181 1.000 56.763 140 VAL B CA 1
ATOM 3691 C C . VAL B 1 140 ? -51.660 -8.413 -34.302 1.000 57.285 140 VAL B C 1
ATOM 3692 O O . VAL B 1 140 ? -52.223 -7.772 -33.395 1.000 56.942 140 VAL B O 1
ATOM 3696 N N . ALA B 1 141 ? -52.290 -8.914 -35.371 1.000 56.313 141 ALA B N 1
ATOM 3697 C CA . ALA B 1 141 ? -53.703 -8.640 -35.744 1.000 59.073 141 ALA B CA 1
ATOM 3698 C C . ALA B 1 141 ? -54.664 -8.999 -34.601 1.000 60.041 141 ALA B C 1
ATOM 3699 O O . ALA B 1 141 ? -55.634 -8.245 -34.401 1.000 61.262 141 ALA B O 1
ATOM 3701 N N . GLU B 1 142 ? -54.399 -10.103 -33.887 1.000 61.516 142 GLU B N 1
ATOM 3702 C CA . GLU B 1 142 ? -55.312 -10.719 -32.884 1.000 64.736 142 GLU B CA 1
ATOM 3703 C C . GLU B 1 142 ? -54.936 -10.315 -31.448 1.000 65.540 142 GLU B C 1
ATOM 3704 O O . GLU B 1 142 ? -55.769 -10.548 -30.545 1.000 62.120 142 GLU B O 1
ATOM 3706 N N . HIS B 1 143 ? -53.742 -9.744 -31.230 1.000 63.996 143 HIS B N 1
ATOM 3707 C CA . HIS B 1 143 ? -53.188 -9.429 -29.883 1.000 61.898 143 HIS B CA 1
ATOM 3708 C C . HIS B 1 143 ? -52.871 -7.931 -29.779 1.000 62.921 143 HIS B C 1
ATOM 3709 O O . HIS B 1 143 ? -52.016 -7.444 -30.542 1.000 66.363 143 HIS B O 1
ATOM 3716 N N . ARG B 1 144 ? -53.536 -7.233 -28.853 1.000 63.422 144 ARG B N 1
ATOM 3717 C CA . ARG B 1 144 ? -53.577 -5.748 -28.779 1.000 64.647 144 ARG B CA 1
ATOM 3718 C C . ARG B 1 144 ? -52.274 -5.205 -28.175 1.000 61.938 144 ARG B C 1
ATOM 3719 O O . ARG B 1 144 ? -51.776 -4.188 -28.692 1.000 58.297 144 ARG B O 1
ATOM 3727 N N . ASP B 1 145 ? -51.748 -5.833 -27.119 1.000 58.530 145 ASP B N 1
ATOM 3728 C CA . ASP B 1 145 ? -50.575 -5.297 -26.371 1.000 59.322 145 ASP B CA 1
ATOM 3729 C C . ASP B 1 145 ? -49.310 -5.407 -27.240 1.000 57.351 145 ASP B C 1
ATOM 3730 O O . ASP B 1 145 ? -48.480 -4.487 -27.170 1.000 56.677 145 ASP B O 1
ATOM 3735 N N . LEU B 1 146 ? -49.181 -6.459 -28.056 1.000 58.602 146 LEU B N 1
ATOM 3736 C CA . LEU B 1 146 ? -48.073 -6.598 -29.043 1.000 57.027 146 LEU B CA 1
ATOM 3737 C C . LEU B 1 146 ? -48.233 -5.527 -30.131 1.000 56.206 146 LEU B C 1
ATOM 3738 O O . LEU B 1 146 ? -47.257 -4.803 -30.390 1.000 56.075 146 LEU B O 1
ATOM 3743 N N . ARG B 1 147 ? -49.433 -5.412 -30.708 1.000 57.605 147 ARG B N 1
ATOM 3744 C CA . ARG B 1 147 ? -49.773 -4.454 -31.798 1.000 59.725 147 ARG B CA 1
ATOM 3745 C C . ARG B 1 147 ? -49.411 -3.021 -31.385 1.000 55.342 147 ARG B C 1
ATOM 3746 O O . ARG B 1 147 ? -48.780 -2.324 -32.196 1.000 53.283 147 ARG B O 1
ATOM 3754 N N . ASP B 1 148 ? -49.794 -2.598 -30.176 1.000 54.960 148 ASP B N 1
ATOM 3755 C CA . ASP B 1 148 ? -49.614 -1.203 -29.681 1.000 54.970 148 ASP B CA 1
ATOM 3756 C C . ASP B 1 148 ? -48.130 -0.932 -29.399 1.000 54.552 148 ASP B C 1
ATOM 3757 O O . ASP B 1 148 ? -47.644 0.131 -29.809 1.000 57.841 148 ASP B O 1
ATOM 3762 N N . ALA B 1 149 ? -47.449 -1.856 -28.715 1.000 55.785 149 ALA B N 1
ATOM 3763 C CA . ALA B 1 149 ? -46.020 -1.757 -28.329 1.000 54.000 149 ALA B CA 1
ATOM 3764 C C . ALA B 1 149 ? -45.125 -1.737 -29.577 1.000 54.230 149 ALA B C 1
ATOM 3765 O O . ALA B 1 149 ? -44.230 -0.875 -29.631 1.000 51.430 149 ALA B O 1
ATOM 3767 N N . TRP B 1 150 ? -45.364 -2.650 -30.528 1.000 59.142 150 TRP B N 1
ATOM 3768 C CA . TRP B 1 150 ? -44.473 -2.942 -31.688 1.000 64.225 150 TRP B CA 1
ATOM 3769 C C . TRP B 1 150 ? -44.933 -2.180 -32.940 1.000 65.235 150 TRP B C 1
ATOM 3770 O O . TRP B 1 150 ? -44.110 -1.431 -33.491 1.000 63.131 150 TRP B O 1
ATOM 3781 N N . SER B 1 151 ? -46.177 -2.385 -33.389 1.000 67.674 151 SER B N 1
ATOM 3782 C CA . SER B 1 151 ? -46.727 -1.835 -34.661 1.000 69.211 151 SER B CA 1
ATOM 3783 C C . SER B 1 151 ? -46.620 -0.303 -34.678 1.000 71.878 151 SER B C 1
ATOM 3784 O O . SER B 1 151 ? -46.071 0.233 -35.662 1.000 76.599 151 SER B O 1
ATOM 3786 N N . ASN B 1 152 ? -47.113 0.366 -33.628 1.000 72.843 152 ASN B N 1
ATOM 3787 C CA . ASN B 1 152 ? -47.168 1.850 -33.506 1.000 73.127 152 ASN B CA 1
ATOM 3788 C C . ASN B 1 152 ? -45.752 2.445 -33.542 1.000 72.275 152 ASN B C 1
ATOM 3789 O O . ASN B 1 152 ? -45.570 3.486 -34.206 1.000 70.083 152 ASN B O 1
ATOM 3791 N N . LEU B 1 153 ? -44.794 1.819 -32.848 1.000 69.248 153 LEU B N 1
ATOM 3792 C CA . LEU B 1 153 ? -43.381 2.283 -32.746 1.000 67.495 153 LEU B CA 1
ATOM 3793 C C . LEU B 1 153 ? -42.684 2.176 -34.112 1.000 66.929 153 LEU B C 1
ATOM 3794 O O . LEU B 1 153 ? -41.870 3.069 -34.420 1.000 65.398 153 LEU B O 1
ATOM 3799 N N . MET B 1 154 ? -42.969 1.117 -34.879 1.000 63.448 154 MET B N 1
ATOM 3800 C CA . MET B 1 154 ? -42.413 0.889 -36.241 1.000 65.573 154 MET B CA 1
ATOM 3801 C C . MET B 1 154 ? -42.775 2.079 -37.142 1.000 65.495 154 MET B C 1
ATOM 3802 O O . MET B 1 154 ? -41.872 2.595 -37.824 1.000 64.193 154 MET B O 1
ATOM 3804 N N . ASN B 1 155 ? -44.043 2.503 -37.126 1.000 67.666 155 ASN B N 1
ATOM 3805 C CA . ASN B 1 155 ? -44.555 3.658 -37.916 1.000 68.215 155 ASN B CA 1
ATOM 3806 C C . ASN B 1 155 ? -43.713 4.903 -37.605 1.000 68.238 155 ASN B C 1
ATOM 3807 O O . ASN B 1 155 ? -43.246 5.547 -38.565 1.000 70.206 155 ASN B O 1
ATOM 3812 N N . THR B 1 156 ? -43.513 5.217 -36.320 1.000 66.642 156 THR B N 1
ATOM 3813 C CA . THR B 1 156 ? -42.816 6.445 -35.844 1.000 66.929 156 THR B CA 1
ATOM 3814 C C . THR B 1 156 ? -41.356 6.441 -36.320 1.000 67.188 156 THR B C 1
ATOM 3815 O O . THR B 1 156 ? -40.926 7.474 -36.869 1.000 68.705 156 THR B O 1
ATOM 3819 N N . VAL B 1 157 ? -40.622 5.340 -36.117 1.000 67.420 157 VAL B N 1
ATOM 3820 C CA . VAL B 1 157 ? -39.185 5.218 -36.520 1.000 67.014 157 VAL B CA 1
ATOM 3821 C C . VAL B 1 157 ? -39.110 5.200 -38.052 1.000 67.568 157 VAL B C 1
ATOM 3822 O O . VAL B 1 157 ? -38.114 5.724 -38.590 1.000 66.890 157 VAL B O 1
ATOM 3826 N N . THR B 1 158 ? -40.122 4.624 -38.716 1.000 68.605 158 THR B N 1
ATOM 3827 C CA . THR B 1 158 ? -40.302 4.639 -40.195 1.000 69.179 158 THR B CA 1
ATOM 3828 C C . THR B 1 158 ? -40.243 6.086 -40.698 1.000 68.865 158 THR B C 1
ATOM 3829 O O . THR B 1 158 ? -39.420 6.364 -41.585 1.000 68.612 158 THR B O 1
ATOM 3831 N N . ALA B 1 159 ? -41.065 6.969 -40.120 1.000 69.114 159 ALA B N 1
ATOM 3832 C CA . ALA B 1 159 ? -41.239 8.383 -40.530 1.000 70.440 159 ALA B CA 1
ATOM 3833 C C . ALA B 1 159 ? -39.957 9.187 -40.268 1.000 68.670 159 ALA B C 1
ATOM 3834 O O . ALA B 1 159 ? -39.740 10.173 -40.982 1.000 68.775 159 ALA B O 1
ATOM 3836 N N . ASN B 1 160 ? -39.151 8.788 -39.279 1.000 69.443 160 ASN B N 1
ATOM 3837 C CA . ASN B 1 160 ? -37.890 9.478 -38.889 1.000 70.046 160 ASN B CA 1
ATOM 3838 C C . ASN B 1 160 ? -36.749 9.079 -39.840 1.000 64.952 160 ASN B C 1
ATOM 3839 O O . ASN B 1 160 ? -35.808 9.886 -39.991 1.000 65.430 160 ASN B O 1
ATOM 3844 N N . ILE B 1 161 ? -36.819 7.888 -40.451 1.000 59.098 161 ILE B N 1
ATOM 3845 C CA . ILE B 1 161 ? -35.724 7.307 -41.291 1.000 59.123 161 ILE B CA 1
ATOM 3846 C C . ILE B 1 161 ? -36.106 7.315 -42.784 1.000 56.725 161 ILE B C 1
ATOM 3847 O O . ILE B 1 161 ? -35.177 7.219 -43.615 1.000 55.055 161 ILE B O 1
ATOM 3852 N N . ASP B 1 162 ? -37.397 7.442 -43.122 1.000 53.868 162 ASP B N 1
ATOM 3853 C CA . ASP B 1 162 ? -37.901 7.456 -44.527 1.000 54.749 162 ASP B CA 1
ATOM 3854 C C . ASP B 1 162 ? -37.315 8.643 -45.294 1.000 51.099 162 ASP B C 1
ATOM 3855 O O . ASP B 1 162 ? -36.929 8.482 -46.446 1.000 50.514 162 ASP B O 1
ATOM 3860 N N . PRO B 1 163 ? -37.243 9.864 -44.714 1.000 50.632 163 PRO B N 1
ATOM 3861 C CA . PRO B 1 163 ? -36.598 10.997 -45.381 1.000 49.115 163 PRO B CA 1
ATOM 3862 C C . PRO B 1 163 ? -35.163 10.707 -45.843 1.000 47.320 163 PRO B C 1
ATOM 3863 O O . PRO B 1 163 ? -34.785 11.173 -46.897 1.000 50.463 163 PRO B O 1
ATOM 3867 N N . TRP B 1 164 ? -34.399 9.968 -45.037 1.000 43.900 164 TRP B N 1
ATOM 3868 C CA . TRP B 1 164 ? -33.009 9.549 -45.358 1.000 42.948 164 TRP B CA 1
ATOM 3869 C C . TRP B 1 164 ? -33.031 8.486 -46.462 1.000 42.346 164 TRP B C 1
ATOM 3870 O O . TRP B 1 164 ? -32.120 8.497 -47.315 1.000 43.011 164 TRP B O 1
ATOM 3881 N N . PHE B 1 165 ? -34.011 7.578 -46.434 1.000 40.133 165 PHE B N 1
ATOM 3882 C CA . PHE B 1 165 ? -34.153 6.502 -47.451 1.000 39.969 165 PHE B CA 1
ATOM 3883 C C . PHE B 1 165 ? -34.439 7.139 -48.817 1.000 39.282 165 PHE B C 1
ATOM 3884 O O . PHE B 1 165 ? -33.635 6.973 -49.739 1.000 35.260 165 PHE B O 1
ATOM 3892 N N . PHE B 1 166 ? -35.549 7.870 -48.930 1.000 41.064 166 PHE B N 1
ATOM 3893 C CA . PHE B 1 166 ? -36.034 8.454 -50.208 1.000 42.707 166 PHE B CA 1
ATOM 3894 C C . PHE B 1 166 ? -35.030 9.507 -50.705 1.000 43.674 166 PHE B C 1
ATOM 3895 O O . PHE B 1 166 ? -34.908 9.689 -51.929 1.000 42.654 166 PHE B O 1
ATOM 3903 N N . GLY B 1 167 ? -34.287 10.136 -49.790 1.000 43.659 167 GLY B N 1
ATOM 3904 C CA . GLY B 1 167 ? -33.219 11.100 -50.122 1.000 44.499 167 GLY B CA 1
ATOM 3905 C C . GLY B 1 167 ? -32.002 10.434 -50.749 1.000 44.680 167 GLY B C 1
ATOM 3906 O O . GLY B 1 167 ? -31.143 11.173 -51.268 1.000 46.347 167 GLY B O 1
ATOM 3907 N N . ASN B 1 168 ? -31.902 9.097 -50.696 1.000 42.653 168 ASN B N 1
ATOM 3908 C CA . ASN B 1 168 ? -30.714 8.335 -51.176 1.000 41.175 168 ASN B CA 1
ATOM 3909 C C . ASN B 1 168 ? -31.097 7.303 -52.247 1.000 40.631 168 ASN B C 1
ATOM 3910 O O . ASN B 1 168 ? -30.197 6.535 -52.666 1.000 40.675 168 ASN B O 1
ATOM 3915 N N . VAL B 1 169 ? -32.352 7.303 -52.701 1.000 41.742 169 VAL B N 1
ATOM 3916 C CA . VAL B 1 169 ? -32.868 6.377 -53.754 1.000 42.871 169 VAL B CA 1
ATOM 3917 C C . VAL B 1 169 ? -33.361 7.211 -54.946 1.000 43.264 169 VAL B C 1
ATOM 3918 O O . VAL B 1 169 ? -34.086 8.204 -54.719 1.000 41.414 169 VAL B O 1
ATOM 3922 N N . ASP B 1 170 ? -32.978 6.807 -56.161 1.000 46.241 170 ASP B N 1
ATOM 3923 C CA . ASP B 1 170 ? -33.346 7.461 -57.447 1.000 47.877 170 ASP B CA 1
ATOM 3924 C C . ASP B 1 170 ? -34.656 6.850 -57.956 1.000 46.038 170 ASP B C 1
ATOM 3925 O O . ASP B 1 170 ? -34.664 5.645 -58.265 1.000 43.231 170 ASP B O 1
ATOM 3930 N N . VAL B 1 171 ? -35.725 7.652 -58.006 1.000 44.019 171 VAL B N 1
ATOM 3931 C CA . VAL B 1 171 ? -37.042 7.284 -58.600 1.000 44.519 171 VAL B CA 1
ATOM 3932 C C . VAL B 1 171 ? -37.385 8.331 -59.658 1.000 45.119 171 VAL B C 1
ATOM 3933 O O . VAL B 1 171 ? -37.965 9.365 -59.336 1.000 44.531 171 VAL B O 1
ATOM 3937 N N . PRO B 1 172 ? -37.019 8.114 -60.945 1.000 46.112 172 PRO B N 1
ATOM 3938 C CA . PRO B 1 172 ? -37.321 9.084 -61.996 1.000 46.559 172 PRO B CA 1
ATOM 3939 C C . PRO B 1 172 ? -38.819 9.174 -62.332 1.000 48.150 172 PRO B C 1
ATOM 3940 O O . PRO B 1 172 ? -39.611 8.404 -61.800 1.000 43.480 172 PRO B O 1
ATOM 3944 N N . ALA B 1 173 ? -39.161 10.139 -63.192 1.000 48.990 173 ALA B N 1
ATOM 3945 C CA . ALA B 1 173 ? -40.532 10.417 -63.675 1.000 46.221 173 ALA B CA 1
ATOM 3946 C C . ALA B 1 173 ? -41.030 9.205 -64.465 1.000 42.250 173 ALA B C 1
ATOM 3947 O O . ALA B 1 173 ? -40.229 8.650 -65.244 1.000 38.937 173 ALA B O 1
ATOM 3949 N N . GLY B 1 174 ? -42.280 8.797 -64.227 1.000 43.778 174 GLY B N 1
ATOM 3950 C CA . GLY B 1 174 ? -42.954 7.680 -64.918 1.000 45.661 174 GLY B CA 1
ATOM 3951 C C . GLY B 1 174 ? -42.472 6.307 -64.459 1.000 47.016 174 GLY B C 1
ATOM 3952 O O . GLY B 1 174 ? -42.715 5.336 -65.197 1.000 48.143 174 GLY B O 1
ATOM 3953 N N . ALA B 1 175 ? -41.831 6.205 -63.285 1.000 44.961 175 ALA B N 1
ATOM 3954 C CA . ALA B 1 175 ? -41.280 4.937 -62.741 1.000 42.920 175 ALA B CA 1
ATOM 3955 C C . ALA B 1 175 ? -42.421 4.029 -62.265 1.000 41.185 175 ALA B C 1
ATOM 3956 O O . ALA B 1 175 ? -43.377 4.540 -61.649 1.000 39.825 175 ALA B O 1
ATOM 3958 N N . ARG B 1 176 ? -42.319 2.729 -62.552 1.000 39.744 176 ARG B N 1
ATOM 3959 C CA . ARG B 1 176 ? -43.181 1.670 -61.964 1.000 40.198 176 ARG B CA 1
ATOM 3960 C C . ARG B 1 176 ? -42.406 1.053 -60.792 1.000 40.291 176 ARG B C 1
ATOM 3961 O O . ARG B 1 176 ? -41.389 0.368 -61.049 1.000 38.391 176 ARG B O 1
ATOM 3965 N N . VAL B 1 177 ? -42.859 1.335 -59.563 1.000 39.211 177 VAL B N 1
ATOM 3966 C CA . VAL B 1 177 ? -42.179 0.982 -58.282 1.000 38.904 177 VAL B CA 1
ATOM 3967 C C . VAL B 1 177 ? -42.990 -0.107 -57.572 1.000 37.465 177 VAL B C 1
ATOM 3968 O O . VAL B 1 177 ? -44.200 0.099 -57.372 1.000 36.315 177 VAL B O 1
ATOM 3972 N N . LEU B 1 178 ? -42.334 -1.201 -57.183 1.000 35.952 178 LEU B N 1
ATOM 3973 C CA . LEU B 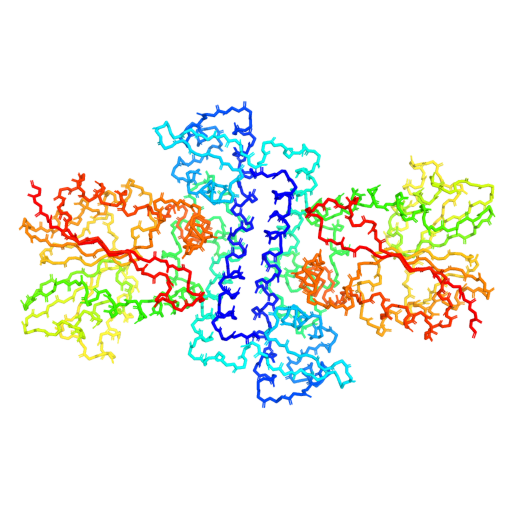1 178 ? -42.912 -2.257 -56.312 1.000 34.709 178 LEU B CA 1
ATOM 3974 C C . LEU B 1 178 ? -42.298 -2.135 -54.913 1.000 34.821 178 LEU B C 1
ATOM 3975 O O . LEU B 1 178 ? -41.041 -2.224 -54.807 1.000 33.560 178 LEU B O 1
ATOM 3980 N N . ASP B 1 179 ? -43.134 -1.907 -53.891 1.000 34.955 179 ASP B N 1
ATOM 3981 C CA . ASP B 1 179 ? -42.731 -1.964 -52.457 1.000 38.308 179 ASP B CA 1
ATOM 3982 C C . ASP B 1 179 ? -42.897 -3.414 -51.993 1.000 39.560 179 ASP B C 1
ATOM 3983 O O . ASP B 1 179 ? -44.064 -3.873 -51.826 1.000 38.449 179 ASP B O 1
ATOM 3988 N N . LEU B 1 180 ? -41.776 -4.123 -51.853 1.000 36.574 180 LEU B N 1
ATOM 3989 C CA . LEU B 1 180 ? -41.755 -5.556 -51.469 1.000 39.489 180 LEU B CA 1
ATOM 3990 C C . LEU B 1 180 ? -41.986 -5.660 -49.959 1.000 38.831 180 LEU B C 1
ATOM 3991 O O . LEU B 1 180 ? -41.309 -4.938 -49.196 1.000 38.147 180 LEU B O 1
ATOM 3996 N N . ALA B 1 181 ? -42.931 -6.510 -49.551 1.000 39.924 181 ALA B N 1
ATOM 3997 C CA . ALA B 1 181 ? -43.412 -6.643 -48.154 1.000 40.216 181 ALA B CA 1
ATOM 3998 C C . ALA B 1 181 ? -43.886 -5.276 -47.647 1.000 39.541 181 ALA B C 1
ATOM 3999 O O . ALA B 1 181 ? -43.532 -4.899 -46.516 1.000 42.873 181 ALA B O 1
ATOM 4001 N N . GLY B 1 182 ? -44.680 -4.571 -48.458 1.000 39.491 182 GLY B N 1
ATOM 4002 C CA . GLY B 1 182 ? -45.164 -3.205 -48.173 1.000 39.709 182 GLY B CA 1
ATOM 4003 C C . GLY B 1 182 ? -46.256 -3.161 -47.112 1.000 40.581 182 GLY B C 1
ATOM 4004 O O . GLY B 1 182 ? -46.771 -2.059 -46.859 1.000 39.216 182 GLY B O 1
ATOM 4005 N N . ASN B 1 183 ? -46.592 -4.300 -46.493 1.000 45.240 183 ASN B N 1
ATOM 4006 C CA . ASN B 1 183 ? -47.520 -4.390 -45.329 1.000 47.238 183 ASN B CA 1
ATOM 4007 C C . ASN B 1 183 ? -48.883 -3.817 -45.752 1.000 45.492 183 ASN B C 1
ATOM 4008 O O . ASN B 1 183 ? -49.486 -4.406 -46.669 1.000 47.395 183 ASN B O 1
ATOM 4013 N N . THR B 1 184 ? -49.340 -2.710 -45.152 1.000 46.171 184 THR B N 1
ATOM 4014 C CA . THR B 1 184 ? -50.688 -2.122 -45.397 1.000 47.446 184 THR B CA 1
ATOM 4015 C C . THR B 1 184 ? -50.573 -0.824 -46.209 1.000 49.359 184 THR B C 1
ATOM 4016 O O . THR B 1 184 ? -51.581 -0.096 -46.288 1.000 49.204 184 THR B O 1
ATOM 4020 N N . GLY B 1 185 ? -49.403 -0.551 -46.799 1.000 50.472 185 GLY B N 1
ATOM 4021 C CA . GLY B 1 185 ? -49.249 0.407 -47.911 1.000 50.031 185 GLY B CA 1
ATOM 4022 C C . GLY B 1 185 ? -48.575 1.711 -47.519 1.000 47.735 185 GLY B C 1
ATOM 4023 O O . GLY B 1 185 ? -48.337 2.525 -48.433 1.000 44.299 185 GLY B O 1
ATOM 4024 N N . LEU B 1 186 ? -48.279 1.925 -46.232 1.000 47.379 186 LEU B N 1
ATOM 4025 C CA . LEU B 1 186 ? -47.602 3.159 -45.738 1.000 47.602 186 LEU B CA 1
ATOM 4026 C C . LEU B 1 186 ? -46.358 3.449 -46.600 1.000 47.915 186 LEU B C 1
ATOM 4027 O O . LEU B 1 186 ? -46.185 4.607 -47.006 1.000 47.244 186 LEU B O 1
ATOM 4029 N N . GLY B 1 187 ? -45.533 2.435 -46.885 1.000 44.972 187 GLY B N 1
ATOM 4030 C CA . GLY B 1 187 ? -44.308 2.573 -47.701 1.000 47.185 187 GLY B CA 1
ATOM 4031 C C . GLY B 1 187 ? -44.596 3.120 -49.094 1.000 46.463 187 GLY B C 1
ATOM 4032 O O . GLY B 1 187 ? -43.840 4.004 -49.553 1.000 44.017 187 GLY B O 1
ATOM 4033 N N . ALA B 1 188 ? -45.644 2.611 -49.752 1.000 44.802 188 ALA B N 1
ATOM 4034 C CA . ALA B 1 188 ? -46.110 3.055 -51.089 1.000 47.780 188 ALA B CA 1
ATOM 4035 C C . ALA B 1 188 ? -46.578 4.513 -51.002 1.000 47.067 188 ALA B C 1
ATOM 4036 O O . ALA B 1 188 ? -46.163 5.321 -51.856 1.000 45.431 188 ALA B O 1
ATOM 4038 N N . ILE B 1 189 ? -47.381 4.843 -49.985 1.000 46.814 189 ILE B N 1
ATOM 4039 C CA . ILE B 1 189 ? -47.890 6.229 -49.742 1.000 48.905 189 ILE B CA 1
ATOM 4040 C C . ILE B 1 189 ? -46.688 7.172 -49.571 1.000 49.214 189 ILE B C 1
ATOM 4041 O O . ILE B 1 189 ? -46.664 8.230 -50.228 1.000 50.851 189 ILE B O 1
ATOM 4046 N N . HIS B 1 190 ? -45.702 6.787 -48.760 1.000 49.349 190 HIS B N 1
ATOM 4047 C CA . HIS B 1 190 ? -44.495 7.607 -48.468 1.000 50.509 190 HIS B CA 1
ATOM 4048 C C . HIS B 1 190 ? -43.670 7.800 -49.747 1.000 47.311 190 HIS B C 1
ATOM 4049 O O . HIS B 1 190 ? -43.110 8.900 -49.915 1.000 46.003 190 HIS B O 1
ATOM 4056 N N . THR B 1 191 ? -43.608 6.785 -50.617 1.000 46.031 191 THR B N 1
ATOM 4057 C CA . THR B 1 191 ? -42.927 6.853 -51.938 1.000 47.447 191 THR B CA 1
ATOM 4058 C C . THR B 1 191 ? -43.593 7.955 -52.773 1.000 46.770 191 THR B C 1
ATOM 4059 O O . THR B 1 191 ? -42.859 8.829 -53.273 1.000 45.502 191 THR B O 1
ATOM 4063 N N . VAL B 1 192 ? -44.926 7.927 -52.879 1.000 47.372 192 VAL B N 1
ATOM 4064 C CA . VAL B 1 192 ? -45.743 8.914 -53.652 1.000 49.624 192 VAL B CA 1
ATOM 4065 C C . VAL B 1 192 ? -45.502 10.315 -53.078 1.000 50.858 192 VAL B C 1
ATOM 4066 O O . VAL B 1 192 ? -45.299 11.241 -53.879 1.000 53.564 192 VAL B O 1
ATOM 4070 N N . ALA B 1 193 ? -45.496 10.447 -51.748 1.000 51.824 193 ALA B N 1
ATOM 4071 C CA . ALA B 1 193 ? -45.312 11.727 -51.019 1.000 52.829 193 ALA B CA 1
ATOM 4072 C C . ALA B 1 193 ? -43.940 12.336 -51.334 1.000 50.678 193 ALA B C 1
ATOM 4073 O O . ALA B 1 193 ? -43.862 13.574 -51.437 1.000 53.443 193 ALA B O 1
ATOM 4075 N N . HIS B 1 194 ? -42.904 11.505 -51.475 1.000 49.681 194 HIS B N 1
ATOM 4076 C CA . HIS B 1 194 ? -41.483 11.935 -51.601 1.000 49.687 194 HIS B CA 1
ATOM 4077 C C . HIS B 1 194 ? -41.064 12.076 -53.070 1.000 50.289 194 HIS B C 1
ATOM 4078 O O . HIS B 1 194 ? -40.172 12.902 -53.334 1.000 51.809 194 HIS B O 1
ATOM 4085 N N . LYS B 1 195 ? -41.668 11.307 -53.984 1.000 49.284 195 LYS B N 1
ATOM 4086 C CA . LYS B 1 195 ? -41.207 11.184 -55.395 1.000 49.466 195 LYS B CA 1
ATOM 4087 C C . LYS B 1 195 ? -42.343 11.481 -56.389 1.000 50.046 195 LYS B C 1
ATOM 4088 O O . LYS B 1 195 ? -42.203 11.063 -57.553 1.000 49.627 195 LYS B O 1
ATOM 4094 N N . ALA B 1 196 ? -43.411 12.170 -55.961 1.000 52.800 196 ALA B N 1
ATOM 4095 C CA . ALA B 1 196 ? -44.594 12.514 -56.792 1.000 55.850 196 ALA B CA 1
ATOM 4096 C C . ALA B 1 196 ? -44.124 13.103 -58.127 1.000 55.660 196 ALA B C 1
ATOM 4097 O O . ALA B 1 196 ? -43.414 14.126 -58.108 1.000 58.555 196 ALA B O 1
ATOM 4099 N N . SER B 1 197 ? -44.492 12.459 -59.236 1.000 56.284 197 SER B N 1
ATOM 4100 C CA . SER B 1 197 ? -44.029 12.789 -60.609 1.000 57.496 197 SER B CA 1
ATOM 4101 C C . SER B 1 197 ? -45.041 12.270 -61.628 1.000 58.532 197 SER B C 1
ATOM 4102 O O . SER B 1 197 ? -45.778 11.329 -61.337 1.000 56.673 197 SER B O 1
ATOM 4105 N N . PRO B 1 198 ? -45.115 12.864 -62.844 1.000 59.583 198 PRO B N 1
ATOM 4106 C CA . PRO B 1 198 ? -46.017 12.373 -63.884 1.000 59.577 198 PRO B CA 1
ATOM 4107 C C . PRO B 1 198 ? -45.803 10.884 -64.196 1.000 58.908 198 PRO B C 1
ATOM 4108 O O . PRO B 1 198 ? -44.681 10.495 -64.488 1.000 60.624 198 PRO B O 1
ATOM 4112 N N . GLY B 1 199 ? -46.878 10.095 -64.108 1.000 56.070 199 GLY B N 1
ATOM 4113 C CA . GLY B 1 199 ? -46.899 8.672 -64.495 1.000 56.589 199 GLY B CA 1
ATOM 4114 C C . GLY B 1 199 ? -46.362 7.753 -63.410 1.000 55.108 199 GLY B C 1
ATOM 4115 O O . GLY B 1 199 ? -46.194 6.559 -63.705 1.000 60.649 199 GLY B O 1
ATOM 4116 N N . LEU B 1 200 ? -46.114 8.266 -62.199 1.000 53.321 200 LEU B N 1
ATOM 4117 C CA . LEU B 1 200 ? -45.607 7.461 -61.055 1.000 51.576 200 LEU B CA 1
ATOM 4118 C C . LEU B 1 200 ? -46.696 6.474 -60.616 1.000 49.945 200 LEU B C 1
ATOM 4119 O O . LEU B 1 200 ? -47.799 6.921 -60.247 1.000 46.952 200 LEU B O 1
ATOM 4124 N N . GLN B 1 201 ? -46.390 5.177 -60.674 1.000 47.887 201 GLN B N 1
ATOM 4125 C CA . GLN B 1 201 ? -47.246 4.089 -60.134 1.000 48.075 201 GLN B CA 1
ATOM 4126 C C . GLN B 1 201 ? -46.434 3.333 -59.078 1.000 46.180 201 GLN B C 1
ATOM 4127 O O . GLN B 1 201 ? -45.248 3.031 -59.352 1.000 42.762 201 GLN B O 1
ATOM 4129 N N . VAL B 1 202 ? -47.033 3.070 -57.914 1.000 43.376 202 VAL B N 1
ATOM 4130 C CA . VAL B 1 202 ? -46.381 2.302 -56.812 1.000 45.179 202 VAL B CA 1
ATOM 4131 C C . VAL B 1 202 ? -47.343 1.217 -56.323 1.000 45.188 202 VAL B C 1
ATOM 4132 O O . VAL B 1 202 ? -48.456 1.558 -55.874 1.000 43.857 202 VAL B O 1
ATOM 4136 N N . THR B 1 203 ? -46.905 -0.039 -56.390 1.000 44.396 203 THR B N 1
ATOM 4137 C CA . THR B 1 203 ? -47.660 -1.221 -55.906 1.000 44.919 203 THR B CA 1
ATOM 4138 C C . THR B 1 203 ? -47.012 -1.742 -54.622 1.000 44.737 203 THR B C 1
ATOM 4139 O O . THR B 1 203 ? -45.778 -1.959 -54.613 1.000 42.631 203 THR B O 1
ATOM 4143 N N . THR B 1 204 ? -47.825 -1.891 -53.576 1.000 43.975 204 THR B N 1
ATOM 4144 C CA . THR B 1 204 ? -47.533 -2.695 -52.362 1.000 43.707 204 THR B CA 1
ATOM 4145 C C . THR B 1 204 ? -47.658 -4.177 -52.737 1.000 42.171 204 THR B C 1
ATOM 4146 O O . THR B 1 204 ? -48.683 -4.540 -53.339 1.000 44.269 204 THR B O 1
ATOM 4150 N N . PHE B 1 205 ? -46.640 -4.985 -52.433 1.000 40.221 205 PHE B N 1
ATOM 4151 C CA . PHE B 1 205 ? -46.684 -6.467 -52.511 1.000 42.571 205 PHE B CA 1
ATOM 4152 C C . PHE B 1 205 ? -46.574 -7.030 -51.089 1.000 44.710 205 PHE B C 1
ATOM 4153 O O . PHE B 1 205 ? -45.562 -6.753 -50.401 1.000 40.078 205 PHE B O 1
ATOM 4161 N N . ASP B 1 206 ? -47.609 -7.759 -50.648 1.000 44.658 206 ASP B N 1
ATOM 4162 C CA . ASP B 1 206 ? -47.646 -8.456 -49.332 1.000 47.104 206 ASP B CA 1
ATOM 4163 C C . ASP B 1 206 ? -48.643 -9.623 -49.395 1.000 49.742 206 ASP B C 1
ATOM 4164 O O . ASP B 1 206 ? -49.173 -9.896 -50.491 1.000 47.800 206 ASP B O 1
ATOM 4169 N N . LEU B 1 207 ? -48.893 -10.281 -48.259 1.000 52.064 207 LEU B N 1
ATOM 4170 C CA . LEU B 1 207 ? -49.833 -11.429 -48.154 1.000 52.224 207 LEU B CA 1
ATOM 4171 C C . LEU B 1 207 ? -51.254 -10.933 -48.429 1.000 51.185 207 LEU B C 1
ATOM 4172 O O . LEU B 1 207 ? -51.605 -9.815 -48.057 1.000 47.973 207 LEU B O 1
ATOM 4177 N N . PRO B 1 208 ? -52.110 -11.735 -49.108 1.000 55.235 208 PRO B N 1
ATOM 4178 C CA . PRO B 1 208 ? -53.477 -11.318 -49.445 1.000 56.720 208 PRO B CA 1
ATOM 4179 C C . PRO B 1 208 ? -54.310 -10.658 -48.330 1.000 56.063 208 PRO B C 1
ATOM 4180 O O . PRO B 1 208 ? -55.032 -9.729 -48.636 1.000 60.811 208 PRO B O 1
ATOM 4184 N N . GLU B 1 209 ? -54.189 -11.116 -47.079 1.000 57.936 209 GLU B N 1
ATOM 4185 C CA . GLU B 1 209 ? -55.031 -10.644 -45.936 1.000 61.171 209 GLU B CA 1
ATOM 4186 C C . GLU B 1 209 ? -54.776 -9.159 -45.620 1.000 58.054 209 GLU B C 1
ATOM 4187 O O . GLU B 1 209 ? -55.496 -8.618 -44.756 1.000 59.040 209 GLU B O 1
ATOM 4193 N N . LYS B 1 210 ? -53.806 -8.514 -46.279 1.000 56.325 210 LYS B N 1
ATOM 4194 C CA . LYS B 1 210 ? -53.527 -7.060 -46.114 1.000 53.848 210 LYS B CA 1
ATOM 4195 C C . LYS B 1 210 ? -54.185 -6.249 -47.237 1.000 52.223 210 LYS B C 1
ATOM 4196 O O . LYS B 1 210 ? -54.221 -5.018 -47.097 1.000 48.430 210 LYS B O 1
ATOM 4202 N N . GLU B 1 211 ? -54.694 -6.894 -48.294 1.000 56.567 211 GLU B N 1
ATOM 4203 C CA . GLU B 1 211 ? -55.188 -6.193 -49.514 1.000 60.603 211 GLU B CA 1
ATOM 4204 C C . GLU B 1 211 ? -56.221 -5.134 -49.115 1.000 60.411 211 GLU B C 1
ATOM 4205 O O . GLU B 1 211 ? -56.080 -3.988 -49.575 1.000 65.330 211 GLU B O 1
ATOM 4211 N N . GLN B 1 212 ? -57.196 -5.503 -48.277 1.000 62.400 212 GLN B N 1
ATOM 4212 C CA . GLN B 1 212 ? -58.349 -4.642 -47.893 1.000 62.294 212 GLN B CA 1
ATOM 4213 C C . GLN B 1 212 ? -57.868 -3.433 -47.078 1.000 58.651 212 GLN B C 1
ATOM 4214 O O . GLN B 1 212 ? -58.307 -2.308 -47.384 1.000 56.688 212 GLN B O 1
ATOM 4220 N N . GLU B 1 213 ? -57.008 -3.657 -46.081 1.000 58.958 213 GLU B N 1
ATOM 4221 C CA . GLU B 1 213 ? -56.444 -2.592 -45.207 1.000 59.816 213 GLU B CA 1
ATOM 4222 C C . GLU B 1 213 ? -55.574 -1.631 -46.037 1.000 61.547 213 GLU B C 1
ATOM 4223 O O . GLU B 1 213 ? -55.508 -0.444 -45.670 1.000 63.000 213 GLU B O 1
ATOM 4225 N N . ALA B 1 214 ? -54.930 -2.120 -47.105 1.000 58.386 214 ALA B N 1
ATOM 4226 C CA . ALA B 1 214 ? -54.015 -1.341 -47.976 1.000 59.161 214 ALA B CA 1
ATOM 4227 C C . ALA B 1 214 ? -54.822 -0.403 -48.881 1.000 58.795 214 ALA B C 1
ATOM 4228 O O . ALA B 1 214 ? -54.523 0.809 -48.881 1.000 60.326 214 ALA B O 1
ATOM 4230 N N . LEU B 1 215 ? -55.808 -0.944 -49.609 1.000 59.455 215 LEU B N 1
ATOM 4231 C CA . LEU B 1 215 ? -56.713 -0.180 -50.516 1.000 59.656 215 LEU B CA 1
ATOM 4232 C C . LEU B 1 215 ? -57.392 0.967 -49.756 1.000 57.064 215 LEU B C 1
ATOM 4233 O O . LEU B 1 215 ? -57.605 2.018 -50.377 1.000 59.038 215 LEU B O 1
ATOM 4238 N N . ALA B 1 216 ? -57.714 0.769 -48.472 1.000 56.069 216 ALA B N 1
ATOM 4239 C CA . ALA B 1 216 ? -58.394 1.763 -47.607 1.000 58.237 216 ALA B CA 1
ATOM 4240 C C . ALA B 1 216 ? -57.405 2.861 -47.194 1.000 58.632 216 ALA B C 1
ATOM 4241 O O . ALA B 1 216 ? -57.824 4.040 -47.125 1.000 52.159 216 ALA B O 1
ATOM 4243 N N . ASN B 1 217 ? -56.147 2.486 -46.929 1.000 60.741 217 ASN B N 1
ATOM 4244 C CA . ASN B 1 217 ? -55.048 3.429 -46.584 1.000 60.832 217 ASN B CA 1
ATOM 4245 C C . ASN B 1 217 ? -54.792 4.360 -47.776 1.000 59.130 217 ASN B C 1
ATOM 4246 O O . ASN B 1 217 ? -54.589 5.563 -47.538 1.000 61.630 217 ASN B O 1
ATOM 4251 N N . PHE B 1 218 ? -54.805 3.832 -49.006 1.000 57.906 218 PHE B N 1
ATOM 4252 C CA . PHE B 1 218 ? -54.580 4.617 -50.252 1.000 58.993 218 PHE B CA 1
ATOM 4253 C C . PHE B 1 218 ? -55.705 5.649 -50.421 1.000 59.997 218 PHE B C 1
ATOM 4254 O O . PHE B 1 218 ? -55.395 6.812 -50.751 1.000 59.058 218 PHE B O 1
ATOM 4262 N N . LYS B 1 219 ? -56.963 5.244 -50.202 1.000 65.252 219 LYS B N 1
ATOM 4263 C CA . LYS B 1 219 ? -58.158 6.129 -50.306 1.000 65.652 219 LYS B CA 1
ATOM 4264 C C . LYS B 1 219 ? -58.025 7.283 -49.303 1.000 66.855 219 LYS B C 1
ATOM 4265 O O . LYS B 1 219 ? -58.130 8.445 -49.733 1.000 68.278 219 LYS B O 1
ATOM 4267 N N . ALA B 1 220 ? -57.763 6.964 -48.031 1.000 69.261 220 ALA B N 1
ATOM 4268 C CA . ALA B 1 220 ? -57.709 7.911 -46.888 1.000 69.559 220 ALA B CA 1
ATOM 4269 C C . ALA B 1 220 ? -56.583 8.940 -47.072 1.000 70.381 220 ALA B C 1
ATOM 4270 O O . ALA B 1 220 ? -56.769 10.092 -46.620 1.000 68.623 220 ALA B O 1
ATOM 4272 N N . HIS B 1 221 ? -55.457 8.544 -47.681 1.000 68.315 221 HIS B N 1
ATOM 4273 C CA . HIS B 1 221 ? -54.271 9.415 -47.927 1.000 67.672 221 HIS B CA 1
ATOM 4274 C C . HIS B 1 221 ? -54.376 10.064 -49.316 1.000 67.055 221 HIS B C 1
ATOM 4275 O O . HIS B 1 221 ? -53.486 10.873 -49.654 1.000 69.495 221 HIS B O 1
ATOM 4282 N N . GLY B 1 222 ? -55.417 9.717 -50.086 1.000 66.217 222 GLY B N 1
ATOM 4283 C CA . GLY B 1 222 ? -55.801 10.375 -51.351 1.000 66.112 222 GLY B CA 1
ATOM 4284 C C . GLY B 1 222 ? -54.885 10.011 -52.509 1.000 66.023 222 GLY B C 1
ATOM 4285 O O . GLY B 1 222 ? -54.669 10.882 -53.377 1.000 66.403 222 GLY B O 1
ATOM 4286 N N . VAL B 1 223 ? -54.390 8.768 -52.547 1.000 64.406 223 VAL B N 1
ATOM 4287 C CA . VAL B 1 223 ? -53.384 8.285 -53.543 1.000 60.348 223 VAL B CA 1
ATOM 4288 C C . VAL B 1 223 ? -53.885 6.986 -54.196 1.000 58.634 223 VAL B C 1
ATOM 4289 O O . VAL B 1 223 ? -53.041 6.211 -54.695 1.000 56.824 223 VAL B O 1
ATOM 4293 N N . ALA B 1 224 ? -55.204 6.769 -54.231 1.000 58.579 224 ALA B N 1
ATOM 4294 C CA . ALA B 1 224 ? -55.845 5.572 -54.830 1.000 61.480 224 ALA B CA 1
ATOM 4295 C C . ALA B 1 224 ? -55.534 5.502 -56.333 1.000 60.807 224 ALA B C 1
ATOM 4296 O O . ALA B 1 224 ? -55.465 4.384 -56.866 1.000 61.797 224 ALA B O 1
ATOM 4298 N N . GLU B 1 225 ? -55.333 6.653 -56.983 1.000 61.870 225 GLU B N 1
ATOM 4299 C CA . GLU B 1 225 ? -55.064 6.765 -58.443 1.000 62.131 225 GLU B CA 1
ATOM 4300 C C . GLU B 1 225 ? -53.631 6.313 -58.769 1.000 62.905 225 GLU B C 1
ATOM 4301 O O . GLU B 1 225 ? -53.423 5.839 -59.903 1.000 61.230 225 GLU B O 1
ATOM 4303 N N . SER B 1 226 ? -52.685 6.458 -57.828 1.000 59.905 226 SER B N 1
ATOM 4304 C CA . SER B 1 226 ? -51.232 6.187 -58.020 1.000 57.252 226 SER B CA 1
ATOM 4305 C C . SER B 1 226 ? -50.809 4.845 -57.401 1.000 55.189 226 SER B C 1
ATOM 4306 O O . SER B 1 226 ? -49.784 4.293 -57.854 1.000 53.348 226 SER B O 1
ATOM 4309 N N . CYS B 1 227 ? -51.536 4.350 -56.392 1.000 53.119 227 CYS B N 1
ATOM 4310 C CA . CYS B 1 227 ? -51.145 3.173 -55.567 1.000 53.167 227 CYS B CA 1
ATOM 4311 C C . CYS B 1 227 ? -52.148 2.027 -55.732 1.000 54.749 227 CYS B C 1
ATOM 4312 O O . CYS B 1 227 ? -53.368 2.281 -55.640 1.000 55.408 227 CYS B O 1
ATOM 4315 N N . SER B 1 228 ? -51.645 0.809 -55.941 1.000 52.344 228 SER B N 1
ATOM 4316 C CA . SER B 1 228 ? -52.444 -0.443 -55.946 1.000 55.933 228 SER B CA 1
ATOM 4317 C C . SER B 1 228 ? -51.781 -1.467 -55.021 1.000 53.355 228 SER B C 1
ATOM 4318 O O . SER B 1 228 ? -50.674 -1.183 -54.505 1.000 49.860 228 SER B O 1
ATOM 4321 N N . PHE B 1 229 ? -52.456 -2.597 -54.804 1.000 51.163 229 PHE B N 1
ATOM 4322 C CA . PHE B 1 229 ? -51.978 -3.740 -53.986 1.000 50.137 229 PHE B CA 1
ATOM 4323 C C . PHE B 1 229 ? -51.967 -4.992 -54.861 1.000 50.293 229 PHE B C 1
ATOM 4324 O O . PHE B 1 229 ? -52.886 -5.141 -55.691 1.000 46.830 229 PHE B O 1
ATOM 4332 N N . ILE B 1 230 ? -50.942 -5.836 -54.698 1.000 48.979 230 ILE B N 1
ATOM 4333 C CA . ILE B 1 230 ? -50.870 -7.210 -55.279 1.000 48.339 230 ILE B CA 1
ATOM 4334 C C . ILE B 1 230 ? -50.580 -8.186 -54.131 1.000 50.623 230 ILE B C 1
ATOM 4335 O O . ILE B 1 230 ? -49.569 -7.979 -53.422 1.000 49.130 230 ILE B O 1
ATOM 4340 N N . GLY B 1 231 ? -51.453 -9.184 -53.943 1.000 48.710 231 GLY B N 1
ATOM 4341 C CA . GLY B 1 231 ? -51.348 -10.204 -52.880 1.000 48.128 231 GLY B CA 1
ATOM 4342 C C . GLY B 1 231 ? -50.560 -11.412 -53.353 1.000 48.427 231 GLY B C 1
ATOM 4343 O O . GLY B 1 231 ? -50.754 -11.822 -54.518 1.000 50.407 231 GLY B O 1
ATOM 4344 N N . GLY B 1 232 ? -49.699 -11.968 -52.494 1.000 47.473 232 GLY B N 1
ATOM 4345 C CA . GLY B 1 232 ? -48.846 -13.120 -52.845 1.000 47.366 232 GLY B CA 1
ATOM 4346 C C . GLY B 1 232 ? -47.775 -13.398 -51.807 1.000 48.141 232 GLY B C 1
ATOM 4347 O O . GLY B 1 232 ? -47.555 -12.542 -50.925 1.000 51.687 232 GLY B O 1
ATOM 4348 N N . ASP B 1 233 ? -47.154 -14.576 -51.906 1.000 46.848 233 ASP B N 1
ATOM 4349 C CA . ASP B 1 233 ? -45.955 -14.992 -51.138 1.000 46.871 233 ASP B CA 1
ATOM 4350 C C . ASP B 1 233 ? -44.747 -14.718 -52.035 1.000 45.177 233 ASP B C 1
ATOM 4351 O O . ASP B 1 233 ? -44.800 -15.109 -53.214 1.000 43.576 233 ASP B O 1
ATOM 4356 N N . VAL B 1 234 ? -43.715 -14.060 -51.498 1.000 44.239 234 VAL B N 1
ATOM 4357 C CA . VAL B 1 234 ? -42.484 -13.668 -52.250 1.000 43.406 234 VAL B CA 1
ATOM 4358 C C . VAL B 1 234 ? -41.790 -14.930 -52.779 1.000 41.477 234 VAL B C 1
ATOM 4359 O O . VAL B 1 234 ? -41.108 -14.843 -53.813 1.000 42.988 234 VAL B O 1
ATOM 4363 N N . PHE B 1 235 ? -41.945 -16.064 -52.095 1.000 44.213 235 PHE B N 1
ATOM 4364 C CA . PHE B 1 235 ? -41.287 -17.351 -52.449 1.000 44.482 235 PHE B CA 1
ATOM 4365 C C . PHE B 1 235 ? -42.039 -18.057 -53.591 1.000 44.247 235 PHE B C 1
ATOM 4366 O O . PHE B 1 235 ? -41.500 -19.044 -54.121 1.000 46.488 235 PHE B O 1
ATOM 4374 N N . ASP B 1 236 ? -43.220 -17.564 -53.976 1.000 46.803 236 ASP B N 1
ATOM 4375 C CA . ASP B 1 236 ? -43.992 -18.048 -55.157 1.000 50.330 236 ASP B CA 1
ATOM 4376 C C . ASP B 1 236 ? -43.727 -17.137 -56.361 1.000 51.999 236 ASP B C 1
ATOM 4377 O O . ASP B 1 236 ? -44.299 -17.408 -57.436 1.000 54.648 236 ASP B O 1
ATOM 4382 N N . GLY B 1 237 ? -42.884 -16.110 -56.194 1.000 53.655 237 GLY B N 1
ATOM 4383 C CA . GLY B 1 237 ? -42.435 -15.222 -57.285 1.000 52.078 237 GLY B CA 1
ATOM 4384 C C . GLY B 1 237 ? -42.841 -13.774 -57.066 1.000 50.123 237 GLY B C 1
ATOM 4385 O O . GLY B 1 237 ? -43.829 -13.520 -56.344 1.000 47.632 237 GLY B O 1
ATOM 4386 N N . VAL B 1 238 ? -42.100 -12.860 -57.695 1.000 46.977 238 VAL B N 1
ATOM 4387 C CA . VAL B 1 238 ? -42.279 -11.384 -57.610 1.000 44.544 238 VAL B CA 1
ATOM 4388 C C . VAL B 1 238 ? -43.024 -10.919 -58.856 1.000 43.170 238 VAL B C 1
ATOM 4389 O O . VAL B 1 238 ? -42.645 -11.287 -59.961 1.000 45.177 238 VAL B O 1
ATOM 4393 N N . PRO B 1 239 ? -44.078 -10.081 -58.732 1.000 44.010 239 PRO B N 1
ATOM 4394 C CA . PRO B 1 239 ? -44.768 -9.534 -59.900 1.000 46.012 239 PRO B CA 1
ATOM 4395 C C . PRO B 1 239 ? -43.818 -8.887 -60.922 1.000 46.490 239 PRO B C 1
ATOM 4396 O O . PRO B 1 239 ? -42.862 -8.250 -60.499 1.000 41.756 239 PRO B O 1
ATOM 4400 N N . LYS B 1 240 ? -44.118 -9.047 -62.218 1.000 46.295 240 LYS B N 1
ATOM 4401 C CA . LYS B 1 240 ? -43.341 -8.483 -63.355 1.000 47.121 240 LYS B CA 1
ATOM 4402 C C . LYS B 1 240 ? -43.873 -7.085 -63.681 1.000 45.605 240 LYS B C 1
ATOM 4403 O O . LYS B 1 240 ? -44.937 -6.722 -63.145 1.000 44.569 240 LYS B O 1
ATOM 4409 N N . GLY B 1 241 ? -43.147 -6.342 -64.525 1.000 43.263 241 GLY B N 1
ATOM 4410 C CA . GLY B 1 241 ? -43.586 -5.062 -65.113 1.000 44.043 241 GLY B CA 1
ATOM 4411 C C . GLY B 1 241 ? -43.160 -3.857 -64.291 1.000 43.959 241 GLY B C 1
ATOM 4412 O O . GLY B 1 241 ? -43.718 -2.763 -64.525 1.000 46.616 241 GLY B O 1
ATOM 4413 N N . PHE B 1 242 ? -42.212 -4.034 -63.364 1.000 43.121 242 PHE B N 1
ATOM 4414 C CA . PHE B 1 242 ? -41.708 -2.965 -62.462 1.000 40.685 242 PHE B CA 1
ATOM 4415 C C . PHE B 1 242 ? -40.270 -2.614 -62.857 1.000 38.056 242 PHE B C 1
ATOM 4416 O O . PHE B 1 242 ? -39.541 -3.501 -63.332 1.000 34.890 242 PHE B O 1
ATOM 4424 N N . ASP B 1 243 ? -39.909 -1.336 -62.694 1.000 38.735 243 ASP B N 1
ATOM 4425 C CA . ASP B 1 243 ? -38.573 -0.758 -63.009 1.000 40.436 243 ASP B CA 1
ATOM 4426 C C . ASP B 1 243 ? -37.695 -0.727 -61.750 1.000 37.243 243 ASP B C 1
ATOM 4427 O O . ASP B 1 243 ? -36.458 -0.800 -61.897 1.000 35.562 243 ASP B O 1
ATOM 4432 N N . ILE B 1 244 ? -38.314 -0.559 -60.574 1.000 35.601 244 ILE B N 1
ATOM 4433 C CA . ILE B 1 244 ? -37.630 -0.374 -59.256 1.000 36.771 244 ILE B CA 1
ATOM 4434 C C . ILE B 1 244 ? -38.367 -1.202 -58.200 1.000 36.546 244 ILE B C 1
ATOM 4435 O O . ILE B 1 244 ? -39.607 -1.036 -58.073 1.000 35.294 244 ILE B O 1
ATOM 4440 N N . VAL B 1 245 ? -37.629 -2.029 -57.454 1.000 34.288 245 VAL B N 1
ATOM 4441 C CA . VAL B 1 245 ? -38.141 -2.773 -56.267 1.000 34.752 245 VAL B CA 1
ATOM 4442 C C . VAL B 1 245 ? -37.501 -2.184 -55.005 1.000 34.636 245 VAL B C 1
ATOM 4443 O O . VAL B 1 245 ? -36.245 -2.156 -54.918 1.000 34.970 245 VAL B O 1
ATOM 4447 N N . LEU B 1 246 ? -38.332 -1.712 -54.076 1.000 34.318 246 LEU B N 1
ATOM 4448 C CA . LEU B 1 246 ? -37.909 -1.262 -52.722 1.000 33.381 246 LEU B CA 1
ATOM 4449 C C . LEU B 1 246 ? -38.070 -2.428 -51.753 1.000 34.103 246 LEU B C 1
ATOM 4450 O O . LEU B 1 246 ? -39.165 -3.052 -51.753 1.000 31.931 246 LEU B O 1
ATOM 4455 N N . ILE B 1 247 ? -37.027 -2.710 -50.966 1.000 32.539 247 ILE B N 1
ATOM 4456 C CA . ILE B 1 247 ? -37.051 -3.769 -49.915 1.000 34.393 247 ILE B CA 1
ATOM 4457 C C . ILE B 1 247 ? -36.538 -3.168 -48.603 1.000 34.399 247 ILE B C 1
ATOM 4458 O O . ILE B 1 247 ? -35.298 -3.128 -48.406 1.000 30.581 247 ILE B O 1
ATOM 4463 N N . LYS B 1 248 ? -37.467 -2.741 -47.745 1.000 35.432 248 LYS B N 1
ATOM 4464 C CA . LYS B 1 248 ? -37.185 -2.085 -46.440 1.000 38.414 248 LYS B CA 1
ATOM 4465 C C . LYS B 1 248 ? -37.579 -3.013 -45.293 1.000 39.749 248 LYS B C 1
ATOM 4466 O O . LYS B 1 248 ? -38.780 -3.364 -45.210 1.000 35.448 248 LYS B O 1
ATOM 4472 N N . HIS B 1 249 ? -36.619 -3.343 -44.421 1.000 38.701 249 HIS B N 1
ATOM 4473 C CA . HIS B 1 249 ? -36.840 -4.064 -43.139 1.000 41.992 249 HIS B CA 1
ATOM 4474 C C . HIS B 1 249 ? -37.498 -5.420 -43.418 1.000 40.303 249 HIS B C 1
ATOM 4475 O O . HIS B 1 249 ? -38.509 -5.742 -42.766 1.000 39.254 249 HIS B O 1
ATOM 4482 N N . PHE B 1 250 ? -36.973 -6.165 -44.390 1.000 38.268 250 PHE B N 1
ATOM 4483 C CA . PHE B 1 250 ? -37.537 -7.468 -44.825 1.000 38.745 250 PHE B CA 1
ATOM 4484 C C . PHE B 1 250 ? -36.432 -8.519 -44.838 1.000 35.454 250 PHE B C 1
ATOM 4485 O O . PHE B 1 250 ? -36.683 -9.600 -44.299 1.000 36.406 250 PHE B O 1
ATOM 4493 N N . LEU B 1 251 ? -35.269 -8.214 -45.420 1.000 34.399 251 LEU B N 1
ATOM 4494 C CA . LEU B 1 251 ? -34.197 -9.210 -45.678 1.000 36.041 251 LEU B CA 1
ATOM 4495 C C . LEU B 1 251 ? -33.685 -9.796 -44.358 1.000 34.926 251 LEU B C 1
ATOM 4496 O O . LEU B 1 251 ? -33.387 -10.993 -44.348 1.000 37.383 251 LEU B O 1
ATOM 4501 N N . ASP B 1 252 ? -33.615 -8.998 -43.288 1.000 35.906 252 ASP B N 1
ATOM 4502 C CA . ASP B 1 252 ? -33.109 -9.427 -41.952 1.000 37.092 252 ASP B CA 1
ATOM 4503 C C . ASP B 1 252 ? -34.073 -10.427 -41.277 1.000 35.772 252 ASP B C 1
ATOM 4504 O O . ASP B 1 252 ? -33.681 -11.009 -40.251 1.000 33.654 252 ASP B O 1
ATOM 4509 N N . MET B 1 253 ? -35.277 -10.634 -41.824 1.000 35.465 253 MET B N 1
ATOM 4510 C CA . MET B 1 253 ? -36.282 -11.617 -41.325 1.000 35.598 253 MET B CA 1
ATOM 4511 C C . MET B 1 253 ? -35.921 -13.052 -41.750 1.000 35.758 253 MET B C 1
ATOM 4512 O O . MET B 1 253 ? -36.570 -13.992 -41.235 1.000 36.189 253 MET B O 1
ATOM 4517 N N . PHE B 1 254 ? -34.927 -13.239 -42.627 1.000 32.152 254 PHE B N 1
ATOM 4518 C CA . PHE B 1 254 ? -34.636 -14.546 -43.270 1.000 32.608 254 PHE B CA 1
ATOM 4519 C C . PHE B 1 254 ? -33.148 -14.884 -43.149 1.000 33.663 254 PHE B C 1
ATOM 4520 O O . PHE B 1 254 ? -32.302 -13.983 -42.941 1.000 29.644 254 PHE B O 1
ATOM 4528 N N . ASP B 1 255 ? -32.852 -16.178 -43.256 1.000 34.313 255 ASP B N 1
ATOM 4529 C CA . ASP B 1 255 ? -31.473 -16.725 -43.349 1.000 38.079 255 ASP B CA 1
ATOM 4530 C C . ASP B 1 255 ? -31.033 -16.662 -44.817 1.000 37.819 255 ASP B C 1
ATOM 4531 O O . ASP B 1 255 ? -31.915 -16.572 -45.695 1.000 35.012 255 ASP B O 1
ATOM 4536 N N . LYS B 1 256 ? -29.720 -16.706 -45.051 1.000 39.341 256 LYS B N 1
ATOM 4537 C CA . LYS B 1 256 ? -29.058 -16.604 -46.384 1.000 41.885 256 LYS B CA 1
ATOM 4538 C C . LYS B 1 256 ? -29.905 -17.277 -47.471 1.000 41.907 256 LYS B C 1
ATOM 4539 O O . LYS B 1 256 ? -30.328 -16.569 -48.403 1.000 40.323 256 LYS B O 1
ATOM 4545 N N . ASP B 1 257 ? -30.127 -18.592 -47.368 1.000 44.969 257 ASP B N 1
ATOM 4546 C CA . ASP B 1 257 ? -30.719 -19.409 -48.465 1.000 44.150 257 ASP B CA 1
ATOM 4547 C C . ASP B 1 257 ? -32.028 -18.750 -48.914 1.000 40.891 257 ASP B C 1
ATOM 4548 O O . ASP B 1 257 ? -32.232 -18.628 -50.139 1.000 42.288 257 ASP B O 1
ATOM 4553 N N . ASP B 1 258 ? -32.853 -18.313 -47.958 1.000 36.036 258 ASP B N 1
ATOM 4554 C CA . ASP B 1 258 ? -34.137 -17.611 -48.215 1.000 36.634 258 ASP B CA 1
ATOM 4555 C C . ASP B 1 258 ? -33.872 -16.200 -48.759 1.000 34.309 258 ASP B C 1
ATOM 4556 O O . ASP B 1 258 ? -34.655 -15.762 -49.612 1.000 30.728 258 ASP B O 1
ATOM 4561 N N . VAL B 1 259 ? -32.827 -15.501 -48.294 1.000 33.918 259 VAL B N 1
ATOM 4562 C CA . VAL B 1 259 ? -32.472 -14.155 -48.841 1.000 33.707 259 VAL B CA 1
ATOM 4563 C C . VAL B 1 259 ? -32.138 -14.328 -50.328 1.000 34.266 259 VAL B C 1
ATOM 4564 O O . VAL B 1 259 ? -32.700 -13.569 -51.154 1.000 34.327 259 VAL B O 1
ATOM 4568 N N . ILE B 1 260 ? -31.293 -15.310 -50.660 1.000 35.402 260 ILE B N 1
ATOM 4569 C CA . ILE B 1 260 ? -30.900 -15.630 -52.067 1.000 37.076 260 ILE B CA 1
ATOM 4570 C C . ILE B 1 260 ? -32.170 -15.867 -52.900 1.000 38.203 260 ILE B C 1
ATOM 4571 O O . ILE B 1 260 ? -32.278 -15.262 -53.983 1.000 36.289 260 ILE B O 1
ATOM 4576 N N . ARG B 1 261 ? -33.122 -16.662 -52.397 1.000 37.864 261 ARG B N 1
ATOM 4577 C CA . ARG B 1 261 ? -34.407 -16.950 -53.100 1.000 40.126 261 ARG B CA 1
ATOM 4578 C C . ARG B 1 261 ? -35.167 -15.648 -53.365 1.000 36.846 261 ARG B C 1
ATOM 4579 O O . ARG B 1 261 ? -35.737 -15.524 -54.455 1.000 39.502 261 ARG B O 1
ATOM 4587 N N . ILE B 1 262 ? -35.199 -14.715 -52.412 1.000 36.291 262 ILE B N 1
ATOM 4588 C CA . ILE B 1 262 ? -35.913 -13.418 -52.599 1.000 36.440 262 ILE B CA 1
ATOM 4589 C C . ILE B 1 262 ? -35.195 -12.613 -53.699 1.000 36.450 262 ILE B C 1
ATOM 4590 O O . ILE B 1 262 ? -35.886 -12.148 -54.620 1.000 35.149 262 ILE B O 1
ATOM 4595 N N . LEU B 1 263 ? -33.864 -12.505 -53.644 1.000 36.996 263 LEU B N 1
ATOM 4596 C CA . LEU B 1 263 ? -33.059 -11.690 -54.600 1.000 36.741 263 LEU B CA 1
ATOM 4597 C C . LEU B 1 263 ? -33.124 -12.303 -56.011 1.000 36.803 263 LEU B C 1
ATOM 4598 O O . LEU B 1 263 ? -33.154 -11.522 -56.974 1.000 37.940 263 LEU B O 1
ATOM 4603 N N . GLN B 1 264 ? -33.150 -13.637 -56.132 1.000 38.370 264 GLN B N 1
ATOM 4604 C CA . GLN B 1 264 ? -33.360 -14.359 -57.420 1.000 38.043 264 GLN B CA 1
ATOM 4605 C C . GLN B 1 264 ? -34.772 -14.086 -57.947 1.000 38.877 264 GLN B C 1
ATOM 4606 O O . GLN B 1 264 ? -34.907 -13.886 -59.174 1.000 38.200 264 GLN B O 1
ATOM 4612 N N . GLY B 1 265 ? -35.784 -14.145 -57.073 1.000 37.995 265 GLY B N 1
ATOM 4613 C CA . GLY B 1 265 ? -37.178 -13.806 -57.422 1.000 37.330 265 GLY B CA 1
ATOM 4614 C C . GLY B 1 265 ? -37.270 -12.376 -57.928 1.000 39.150 265 GLY B C 1
ATOM 4615 O O . GLY B 1 265 ? -37.928 -12.142 -58.961 1.000 37.269 265 GLY B O 1
ATOM 4616 N N . VAL B 1 266 ? -36.596 -11.439 -57.251 1.000 39.886 266 VAL B N 1
ATOM 4617 C CA . VAL B 1 266 ? -36.589 -10.002 -57.657 1.000 38.124 266 VAL B CA 1
ATOM 4618 C C . VAL B 1 266 ? -35.905 -9.890 -59.024 1.000 34.757 266 VAL B C 1
ATOM 4619 O O . VAL B 1 266 ? -36.412 -9.135 -59.855 1.000 34.653 266 VAL B O 1
ATOM 4623 N N . ASN B 1 267 ? -34.819 -10.638 -59.240 1.000 33.944 267 ASN B N 1
ATOM 4624 C CA . ASN B 1 267 ? -34.018 -10.634 -60.494 1.000 37.739 267 ASN B CA 1
ATOM 4625 C C . ASN B 1 267 ? -34.904 -11.102 -61.660 1.000 39.204 267 ASN B C 1
ATOM 4626 O O . ASN B 1 267 ? -34.853 -10.468 -62.724 1.000 37.953 267 ASN B O 1
ATOM 4631 N N . GLN B 1 268 ? -35.702 -12.154 -61.453 1.000 41.311 268 GLN B N 1
ATOM 4632 C CA . GLN B 1 268 ? -36.601 -12.747 -62.482 1.000 42.757 268 GLN B CA 1
ATOM 4633 C C . GLN B 1 268 ? -37.729 -11.767 -62.834 1.000 43.919 268 GLN B C 1
ATOM 4634 O O . GLN B 1 268 ? -38.208 -11.822 -63.978 1.000 47.147 268 GLN B O 1
ATOM 4636 N N . ALA B 1 269 ? -38.139 -10.904 -61.900 1.000 43.007 269 ALA B N 1
ATOM 4637 C CA . ALA B 1 269 ? -39.233 -9.921 -62.094 1.000 42.078 269 ALA B CA 1
ATOM 4638 C C . ALA B 1 269 ? -38.750 -8.698 -62.889 1.000 40.700 269 ALA B C 1
ATOM 4639 O O . ALA B 1 269 ? -39.613 -7.980 -63.428 1.000 39.552 269 ALA B O 1
ATOM 4641 N N . LEU B 1 270 ? -37.437 -8.458 -62.948 1.000 39.331 270 LEU B N 1
ATOM 4642 C CA . LEU B 1 270 ? -36.839 -7.225 -63.532 1.000 39.657 270 LEU B CA 1
ATOM 4643 C C . LEU B 1 270 ? -36.296 -7.494 -64.934 1.000 39.210 270 LEU B C 1
ATOM 4644 O O . LEU B 1 270 ? -35.779 -8.598 -65.177 1.000 38.408 270 LEU B O 1
ATOM 4649 N N . GLU B 1 271 ? -36.361 -6.486 -65.802 1.000 43.718 271 GLU B N 1
ATOM 4650 C CA . GLU B 1 271 ? -35.572 -6.440 -67.062 1.000 46.310 271 GLU B CA 1
ATOM 4651 C C . GLU B 1 271 ? -34.135 -6.047 -66.704 1.000 42.883 271 GLU B C 1
ATOM 4652 O O . GLU B 1 271 ? -33.918 -5.582 -65.562 1.000 40.422 271 GLU B O 1
ATOM 4658 N N . VAL B 1 272 ? -33.194 -6.252 -67.628 1.000 41.976 272 VAL B N 1
ATOM 4659 C CA . VAL B 1 272 ? -31.790 -5.760 -67.508 1.000 43.833 272 VAL B CA 1
ATOM 4660 C C . VAL B 1 272 ? -31.855 -4.232 -67.393 1.000 43.665 272 VAL B C 1
ATOM 4661 O O . VAL B 1 272 ? -32.541 -3.611 -68.229 1.000 40.854 272 VAL B O 1
ATOM 4665 N N . GLY B 1 273 ? -31.243 -3.669 -66.343 1.000 40.715 273 GLY B N 1
ATOM 4666 C CA . GLY B 1 273 ? -31.300 -2.227 -66.032 1.000 40.397 273 GLY B CA 1
ATOM 4667 C C . GLY B 1 273 ? -32.326 -1.901 -64.958 1.000 38.784 273 GLY B C 1
ATOM 4668 O O . GLY B 1 273 ? -32.341 -0.738 -64.498 1.000 37.403 273 GLY B O 1
ATOM 4669 N N . GLY B 1 274 ? -33.157 -2.874 -64.567 1.000 37.670 274 GLY B N 1
ATOM 4670 C CA . GLY B 1 274 ? -34.090 -2.749 -63.428 1.000 38.342 274 GLY B CA 1
ATOM 4671 C C . GLY B 1 274 ? -33.325 -2.570 -62.127 1.000 36.140 274 GLY B C 1
ATOM 4672 O O . GLY B 1 274 ? -32.222 -3.127 -62.032 1.000 34.109 274 GLY B O 1
ATOM 4673 N N . GLN B 1 275 ? -33.880 -1.822 -61.168 1.000 38.148 275 GLN B N 1
ATOM 4674 C CA . GLN B 1 275 ? -33.162 -1.393 -59.933 1.000 41.308 275 GLN B CA 1
ATOM 4675 C C . GLN B 1 275 ? -33.814 -1.996 -58.681 1.000 37.598 275 GLN B C 1
ATOM 4676 O O . GLN B 1 275 ? -35.057 -2.137 -58.643 1.000 33.675 275 GLN B O 1
ATOM 4682 N N . VAL B 1 276 ? -32.984 -2.362 -57.702 1.000 35.302 276 VAL B N 1
ATOM 4683 C CA . VAL B 1 276 ? -33.418 -2.750 -56.327 1.000 34.844 276 VAL B CA 1
ATOM 4684 C C . VAL B 1 276 ? -32.706 -1.830 -55.331 1.000 34.237 276 VAL B C 1
ATOM 4685 O O . VAL B 1 276 ? -31.497 -1.566 -55.510 1.000 34.750 276 VAL B O 1
ATOM 4689 N N . ASN B 1 277 ? -33.452 -1.351 -54.337 1.000 31.337 277 ASN B N 1
ATOM 4690 C CA . ASN B 1 277 ? -32.978 -0.488 -53.226 1.000 30.699 277 ASN B CA 1
ATOM 4691 C C . ASN B 1 277 ? -33.384 -1.168 -51.920 1.000 30.895 277 ASN B C 1
ATOM 4692 O O . ASN B 1 277 ? -34.609 -1.279 -51.662 1.000 29.715 277 ASN B O 1
ATOM 4697 N N . ILE B 1 278 ? -32.394 -1.668 -51.183 1.000 28.903 278 ILE B N 1
ATOM 4698 C CA . ILE B 1 278 ? -32.573 -2.373 -49.883 1.000 31.657 278 ILE B CA 1
ATOM 4699 C C . ILE B 1 278 ? -32.222 -1.418 -48.737 1.000 32.813 278 ILE B C 1
ATOM 4700 O O . ILE B 1 278 ? -31.189 -0.720 -48.838 1.000 31.989 278 ILE B O 1
ATOM 4705 N N . MET B 1 279 ? -33.058 -1.378 -47.695 1.000 33.766 279 MET B N 1
ATOM 4706 C CA . MET B 1 279 ? -32.691 -0.843 -46.357 1.000 33.893 279 MET B CA 1
ATOM 4707 C C . MET B 1 279 ? -32.759 -1.996 -45.355 1.000 35.591 279 MET B C 1
ATOM 4708 O O . MET B 1 279 ? -33.775 -2.724 -45.336 1.000 33.549 279 MET B O 1
ATOM 4713 N N . VAL B 1 280 ? -31.694 -2.177 -44.580 1.000 35.577 280 VAL B N 1
ATOM 4714 C CA . VAL B 1 280 ? -31.518 -3.351 -43.684 1.000 36.532 280 VAL B CA 1
ATOM 4715 C C . VAL B 1 280 ? -30.550 -2.957 -42.572 1.000 37.091 280 VAL B C 1
ATOM 4716 O O . VAL B 1 280 ? -29.618 -2.196 -42.816 1.000 37.500 280 VAL B O 1
ATOM 4720 N N . PRO B 1 281 ? -30.759 -3.411 -41.315 1.000 39.237 281 PRO B N 1
ATOM 4721 C CA . PRO B 1 281 ? -29.739 -3.285 -40.273 1.000 36.215 281 PRO B CA 1
ATOM 4722 C C . PRO B 1 281 ? -28.493 -4.078 -40.666 1.000 34.309 281 PRO B C 1
ATOM 4723 O O . PRO B 1 281 ? -28.656 -5.125 -41.250 1.000 35.752 281 PRO B O 1
ATOM 4727 N N . VAL B 1 282 ? -27.292 -3.585 -40.354 1.000 32.304 282 VAL B N 1
ATOM 4728 C CA . VAL B 1 282 ? -26.040 -4.313 -40.713 1.000 32.238 282 VAL B CA 1
ATOM 4729 C C . VAL B 1 282 ? -25.131 -4.475 -39.491 1.000 31.867 282 VAL B C 1
ATOM 4730 O O . VAL B 1 282 ? -25.070 -3.569 -38.645 1.000 33.297 282 VAL B O 1
ATOM 4734 N N . TYR B 1 283 ? -24.436 -5.605 -39.425 1.000 31.953 283 TYR B N 1
ATOM 4735 C CA . TYR B 1 283 ? -23.316 -5.831 -38.482 1.000 34.177 283 TYR B CA 1
ATOM 4736 C C . TYR B 1 283 ? -22.099 -5.107 -39.051 1.000 32.828 283 TYR B C 1
ATOM 4737 O O . TYR B 1 283 ? -21.923 -5.069 -40.261 1.000 30.402 283 TYR B O 1
ATOM 4746 N N . PRO B 1 284 ? -21.233 -4.506 -38.208 1.000 33.095 284 PRO B N 1
ATOM 4747 C CA . PRO B 1 284 ? -20.017 -3.859 -38.701 1.000 34.715 284 PRO B CA 1
ATOM 4748 C C . PRO B 1 284 ? -19.063 -4.951 -39.203 1.000 33.894 284 PRO B C 1
ATOM 4749 O O . PRO B 1 284 ? -19.205 -6.069 -38.753 1.000 35.069 284 PRO B O 1
ATOM 4753 N N . GLU B 1 285 ? -18.160 -4.644 -40.139 1.000 36.857 285 GLU B N 1
ATOM 4754 C CA . GLU B 1 285 ? -17.233 -5.665 -40.712 1.000 38.418 285 GLU B CA 1
ATOM 4755 C C . GLU B 1 285 ? -16.236 -6.110 -39.635 1.000 36.690 285 GLU B C 1
ATOM 4756 O O . GLU B 1 285 ? -15.811 -7.287 -39.693 1.000 35.534 285 GLU B O 1
ATOM 4762 N N . ASP B 1 286 ? -15.886 -5.227 -38.692 1.000 36.666 286 ASP B N 1
ATOM 4763 C CA . ASP B 1 286 ? -15.160 -5.607 -37.447 1.000 37.667 286 ASP B CA 1
ATOM 4764 C C . ASP B 1 286 ? -16.204 -5.747 -36.334 1.000 34.361 286 ASP B C 1
ATOM 4765 O O . ASP B 1 286 ? -16.735 -4.725 -35.882 1.000 32.515 286 ASP B O 1
ATOM 4770 N N . ILE B 1 287 ? -16.508 -6.980 -35.940 1.000 37.079 287 ILE B N 1
ATOM 4771 C CA . ILE B 1 287 ? -17.683 -7.306 -35.076 1.000 38.249 287 ILE B CA 1
ATOM 4772 C C . ILE B 1 287 ? -17.413 -6.863 -33.622 1.000 38.622 287 ILE B C 1
ATOM 4773 O O . ILE B 1 287 ? -18.396 -6.744 -32.861 1.000 34.554 287 ILE B O 1
ATOM 4778 N N . THR B 1 288 ? -16.152 -6.565 -33.263 1.000 35.365 288 THR B N 1
ATOM 4779 C CA . THR B 1 288 ? -15.740 -6.084 -31.913 1.000 35.870 288 THR B CA 1
ATOM 4780 C C . THR B 1 288 ? -16.115 -4.607 -31.697 1.000 37.204 288 THR B C 1
ATOM 4781 O O . THR B 1 288 ? -16.123 -4.189 -30.528 1.000 35.822 288 THR B O 1
ATOM 4785 N N . ASP B 1 289 ? -16.446 -3.855 -32.757 1.000 39.750 289 ASP B N 1
ATOM 4786 C CA . ASP B 1 289 ? -16.815 -2.409 -32.700 1.000 41.758 289 ASP B CA 1
ATOM 4787 C C . ASP B 1 289 ? -17.926 -2.171 -31.669 1.000 42.591 289 ASP B C 1
ATOM 4788 O O . ASP B 1 289 ? -18.920 -2.920 -31.693 1.000 42.486 289 ASP B O 1
ATOM 4793 N N . THR B 1 290 ? -17.787 -1.129 -30.840 1.000 42.271 290 THR B N 1
ATOM 4794 C CA . THR B 1 290 ? -18.673 -0.836 -29.677 1.000 44.502 290 THR B CA 1
ATOM 4795 C C . THR B 1 290 ? -19.686 0.264 -30.015 1.000 43.709 290 THR B C 1
ATOM 4796 O O . THR B 1 290 ? -20.612 0.458 -29.218 1.000 41.705 290 THR B O 1
ATOM 4800 N N . ASP B 1 291 ? -19.520 0.971 -31.136 1.000 46.221 291 ASP B N 1
ATOM 4801 C CA . ASP B 1 291 ? -20.502 1.991 -31.600 1.000 46.775 291 ASP B CA 1
ATOM 4802 C C . ASP B 1 291 ? -21.754 1.269 -32.134 1.000 46.308 291 ASP B C 1
ATOM 4803 O O . ASP B 1 291 ? -22.839 1.875 -32.100 1.000 46.483 291 ASP B O 1
ATOM 4808 N N . ASN B 1 292 ? -21.622 0.011 -32.572 1.000 40.950 292 ASN B N 1
ATOM 4809 C CA . ASN B 1 292 ? -22.721 -0.763 -33.213 1.000 41.078 292 ASN B CA 1
ATOM 4810 C C . ASN B 1 292 ? -23.257 -1.808 -32.221 1.000 39.751 292 ASN B C 1
ATOM 4811 O O . ASN B 1 292 ? -22.517 -2.770 -31.908 1.000 41.615 292 ASN B O 1
ATOM 4816 N N . TYR B 1 293 ? -24.496 -1.616 -31.743 1.000 36.327 293 TYR B N 1
ATOM 4817 C CA . TYR B 1 293 ? -25.146 -2.442 -30.686 1.000 34.603 293 TYR B CA 1
ATOM 4818 C C . TYR B 1 293 ? -26.023 -3.540 -31.306 1.000 31.900 293 TYR B C 1
ATOM 4819 O O . TYR B 1 293 ? -26.747 -4.215 -30.536 1.000 30.641 293 TYR B O 1
ATOM 4828 N N . ASN B 1 294 ? -25.942 -3.725 -32.627 1.000 31.555 294 ASN B N 1
ATOM 4829 C CA . ASN B 1 294 ? -26.823 -4.636 -33.407 1.000 33.626 294 ASN B CA 1
ATOM 4830 C C . ASN B 1 294 ? -26.645 -6.074 -32.903 1.000 33.398 294 ASN B C 1
ATOM 4831 O O . ASN B 1 294 ? -27.664 -6.740 -32.719 1.000 32.653 294 ASN B O 1
ATOM 4836 N N . VAL B 1 295 ? -25.412 -6.518 -32.639 1.000 31.577 295 VAL B N 1
ATOM 4837 C CA . VAL B 1 295 ? -25.128 -7.919 -32.211 1.000 32.077 295 VAL B CA 1
ATOM 4838 C C . VAL B 1 295 ? -25.590 -8.130 -30.756 1.000 32.181 295 VAL B C 1
ATOM 4839 O O . VAL B 1 295 ? -25.913 -9.281 -30.424 1.000 31.914 295 VAL B O 1
ATOM 4843 N N . ASP B 1 296 ? -25.594 -7.084 -29.917 1.000 29.349 296 ASP B N 1
ATOM 4844 C CA . ASP B 1 296 ? -26.029 -7.159 -28.494 1.000 30.597 296 ASP B CA 1
ATOM 4845 C C . ASP B 1 296 ? -27.545 -7.403 -28.422 1.000 30.489 296 ASP B C 1
ATOM 4846 O O . ASP B 1 296 ? -28.036 -7.849 -27.349 1.000 28.300 296 ASP B O 1
ATOM 4851 N N . PHE B 1 297 ? -28.265 -7.101 -29.503 1.000 29.535 297 PHE B N 1
ATOM 4852 C CA . PHE B 1 297 ? -29.743 -7.030 -29.502 1.000 30.497 297 PHE B CA 1
ATOM 4853 C C . PHE B 1 297 ? -30.363 -8.044 -30.475 1.000 30.871 297 PHE B C 1
ATOM 4854 O O . PHE B 1 297 ? -31.236 -8.812 -30.036 1.000 30.897 297 PHE B O 1
ATOM 4862 N N . PHE B 1 298 ? -29.978 -8.026 -31.755 1.000 30.976 298 PHE B N 1
ATOM 4863 C CA . PHE B 1 298 ? -30.803 -8.578 -32.861 1.000 32.582 298 PHE B CA 1
ATOM 4864 C C . PHE B 1 298 ? -30.798 -10.108 -32.910 1.000 31.845 298 PHE B C 1
ATOM 4865 O O . PHE B 1 298 ? -31.852 -10.692 -33.178 1.000 31.507 298 PHE B O 1
ATOM 4873 N N . PRO B 1 299 ? -29.662 -10.821 -32.701 1.000 29.559 299 PRO B N 1
ATOM 4874 C CA . PRO B 1 299 ? -29.683 -12.283 -32.703 1.000 30.752 299 PRO B CA 1
ATOM 4875 C C . PRO B 1 299 ? -30.821 -12.842 -31.829 1.000 32.192 299 PRO B C 1
ATOM 4876 O O . PRO B 1 299 ? -31.598 -13.633 -32.313 1.000 31.545 299 PRO B O 1
ATOM 4880 N N . ALA B 1 300 ? -30.912 -12.387 -30.578 1.000 33.054 300 ALA B N 1
ATOM 4881 C CA . ALA B 1 300 ? -31.915 -12.833 -29.583 1.000 31.282 300 ALA B CA 1
ATOM 4882 C C . ALA B 1 300 ? -33.309 -12.338 -29.984 1.000 32.752 300 ALA B C 1
ATOM 4883 O O . ALA B 1 300 ? -34.266 -13.117 -29.868 1.000 34.017 300 ALA B O 1
ATOM 4885 N N . PHE B 1 301 ? -33.412 -11.107 -30.486 1.000 32.268 301 PHE B N 1
ATOM 4886 C CA . PHE B 1 301 ? -34.690 -10.459 -30.878 1.000 33.085 301 PHE B CA 1
ATOM 4887 C C . PHE B 1 301 ? -35.342 -11.197 -32.049 1.000 33.341 301 PHE B C 1
ATOM 4888 O O . PHE B 1 301 ? -36.559 -11.458 -31.979 1.000 33.225 301 PHE B O 1
ATOM 4896 N N . PHE B 1 302 ? -34.579 -11.511 -33.099 1.000 31.624 302 PHE B N 1
ATOM 4897 C CA . PHE B 1 302 ? -35.102 -12.224 -34.294 1.000 33.059 302 PHE B CA 1
ATOM 4898 C C . PHE B 1 302 ? -35.428 -13.680 -33.924 1.000 33.422 302 PHE B C 1
ATOM 4899 O O . PHE B 1 302 ? -36.591 -14.098 -34.069 1.000 32.116 302 PHE B O 1
ATOM 4907 N N . ILE B 1 303 ? -34.434 -14.414 -33.429 1.000 31.782 303 ILE B N 1
ATOM 4908 C CA . ILE B 1 303 ? -34.541 -15.870 -33.134 1.000 34.108 303 ILE B CA 1
ATOM 4909 C C . ILE B 1 303 ? -35.574 -16.102 -32.022 1.000 33.777 303 ILE B C 1
ATOM 4910 O O . ILE B 1 303 ? -36.361 -17.055 -32.140 1.000 33.595 303 ILE B O 1
ATOM 4915 N N . GLY B 1 304 ? -35.594 -15.248 -31.001 1.000 32.978 304 GLY B N 1
ATOM 4916 C CA . GLY B 1 304 ? -36.364 -15.480 -29.767 1.000 33.492 304 GLY B CA 1
ATOM 4917 C C . GLY B 1 304 ? -37.726 -14.810 -29.763 1.000 32.634 304 GLY B C 1
ATOM 4918 O O . GLY B 1 304 ? -38.628 -15.351 -29.091 1.000 31.308 304 GLY B O 1
ATOM 4919 N N . CYS B 1 305 ? -37.868 -13.644 -30.404 1.000 31.884 305 CYS B N 1
ATOM 4920 C CA . CYS B 1 305 ? -38.996 -12.710 -30.148 1.000 32.204 305 CYS B CA 1
ATOM 4921 C C . CYS B 1 305 ? -39.848 -12.456 -31.399 1.000 34.450 305 CYS B C 1
ATOM 4922 O O . CYS B 1 305 ? -41.085 -12.441 -31.234 1.000 34.916 305 CYS B O 1
ATOM 4925 N N . THR B 1 306 ? -39.262 -12.285 -32.595 1.000 35.166 306 THR B N 1
ATOM 4926 C CA . THR B 1 306 ? -40.012 -11.810 -33.794 1.000 36.785 306 THR B CA 1
ATOM 4927 C C . THR B 1 306 ? -40.204 -12.892 -34.869 1.000 35.866 306 THR B C 1
ATOM 4928 O O . THR B 1 306 ? -41.293 -12.904 -35.465 1.000 37.715 306 THR B O 1
ATOM 4932 N N . MET B 1 307 ? -39.214 -13.742 -35.149 1.000 32.966 307 MET B N 1
ATOM 4933 C CA . MET B 1 307 ? -39.229 -14.595 -36.372 1.000 33.983 307 MET B CA 1
ATOM 4934 C C . MET B 1 307 ? -38.944 -16.069 -36.058 1.000 32.168 307 MET B C 1
ATOM 4935 O O . MET B 1 307 ? -39.468 -16.923 -36.778 1.000 33.689 307 MET B O 1
ATOM 4940 N N . GLY B 1 308 ? -38.098 -16.372 -35.075 1.000 32.536 308 GLY B N 1
ATOM 4941 C CA . GLY B 1 308 ? -37.593 -17.737 -34.858 1.000 31.193 308 GLY B CA 1
ATOM 4942 C C . GLY B 1 308 ? -36.511 -18.091 -35.857 1.000 32.690 308 GLY B C 1
ATOM 4943 O O . GLY B 1 308 ? -36.144 -19.292 -35.934 1.000 32.731 308 GLY B O 1
ATOM 4944 N N . GLN B 1 309 ? -36.011 -17.085 -36.584 1.000 32.523 309 GLN B N 1
ATOM 4945 C CA . GLN B 1 309 ? -34.961 -17.221 -37.628 1.000 33.078 309 GLN B CA 1
ATOM 4946 C C . GLN B 1 309 ? -34.418 -15.829 -37.977 1.000 33.724 309 GLN B C 1
ATOM 4947 O O . GLN B 1 309 ? -34.918 -14.828 -37.420 1.000 33.374 309 GLN B O 1
ATOM 4953 N N . GLY B 1 310 ? -33.473 -15.772 -38.919 1.000 33.526 310 GLY B N 1
ATOM 4954 C CA . GLY B 1 310 ? -32.993 -14.525 -39.531 1.000 31.912 310 GLY B CA 1
ATOM 4955 C C . GLY B 1 310 ? -32.008 -13.791 -38.637 1.000 32.763 310 GLY B C 1
ATOM 4956 O O . GLY B 1 310 ? -31.297 -14.444 -37.826 1.000 32.558 310 GLY B O 1
ATOM 4957 N N . GLY B 1 311 ? -31.963 -12.471 -38.793 1.000 32.821 311 GLY B N 1
ATOM 4958 C CA . GLY B 1 311 ? -30.962 -11.592 -38.171 1.000 33.273 311 GLY B CA 1
ATOM 4959 C C . GLY B 1 311 ? -30.210 -10.769 -39.217 1.000 32.896 311 GLY B C 1
ATOM 4960 O O . GLY B 1 311 ? -30.147 -11.125 -40.402 1.000 31.599 311 GLY B O 1
ATOM 4961 N N . PRO B 1 312 ? -29.626 -9.625 -38.803 1.000 33.299 312 PRO B N 1
ATOM 4962 C CA . PRO B 1 312 ? -28.813 -8.811 -39.703 1.000 33.166 312 PRO B CA 1
ATOM 4963 C C . PRO B 1 312 ? -27.605 -9.571 -40.268 1.000 32.123 312 PRO B C 1
ATOM 4964 O O . PRO B 1 312 ? -27.313 -10.682 -39.834 1.000 31.463 312 PRO B O 1
ATOM 4968 N N . GLN B 1 313 ? -26.945 -8.961 -41.246 1.000 31.996 313 GLN B N 1
ATOM 4969 C CA . GLN B 1 313 ? -25.668 -9.456 -41.829 1.000 32.820 313 GLN B CA 1
ATOM 4970 C C . GLN B 1 313 ? -24.711 -8.268 -41.941 1.000 30.334 313 GLN B C 1
ATOM 4971 O O . GLN B 1 313 ? -25.182 -7.124 -41.864 1.000 31.789 313 GLN B O 1
ATOM 4977 N N . LYS B 1 314 ? -23.423 -8.522 -42.159 1.000 30.488 314 LYS B N 1
ATOM 4978 C CA . LYS B 1 314 ? -22.475 -7.470 -42.606 1.000 30.913 314 LYS B CA 1
ATOM 4979 C C . LYS B 1 314 ? -22.958 -6.937 -43.964 1.000 31.987 314 LYS B C 1
ATOM 4980 O O . LYS B 1 314 ? -23.477 -7.735 -44.775 1.000 28.524 314 LYS B O 1
ATOM 4986 N N . LEU B 1 315 ? -22.781 -5.635 -44.200 1.000 31.567 315 LEU B N 1
ATOM 4987 C CA . LEU B 1 315 ? -23.011 -4.972 -45.508 1.000 33.792 315 LEU B CA 1
ATOM 4988 C C . LEU B 1 315 ? -22.270 -5.738 -46.618 1.000 33.363 315 LEU B C 1
ATOM 4989 O O . LEU B 1 315 ? -22.875 -5.937 -47.688 1.000 32.599 315 LEU B O 1
ATOM 4994 N N . SER B 1 316 ? -21.051 -6.228 -46.355 1.000 34.931 316 SER B N 1
ATOM 4995 C CA . SER B 1 316 ? -20.218 -7.001 -47.322 1.000 36.180 316 SER B CA 1
ATOM 4996 C C . SER B 1 316 ? -20.914 -8.312 -47.724 1.000 36.838 316 SER B C 1
ATOM 4997 O O . SER B 1 316 ? -20.765 -8.732 -48.891 1.000 38.889 316 SER B O 1
ATOM 5000 N N . ALA B 1 317 ? -21.606 -8.962 -46.785 1.000 35.278 317 ALA B N 1
ATOM 5001 C CA . ALA B 1 317 ? -22.378 -10.201 -47.029 1.000 34.677 317 ALA B CA 1
ATOM 5002 C C . ALA B 1 317 ? -23.511 -9.901 -48.014 1.000 33.577 317 ALA B C 1
ATOM 5003 O O . ALA B 1 317 ? -23.605 -10.587 -49.044 1.000 33.149 317 ALA B O 1
ATOM 5005 N N . TYR B 1 318 ? -24.335 -8.896 -47.716 1.000 33.093 318 TYR B N 1
ATOM 5006 C CA . TYR B 1 318 ? -25.473 -8.480 -48.569 1.000 33.445 318 TYR B CA 1
ATOM 5007 C C . TYR B 1 318 ? -24.970 -8.120 -49.980 1.000 34.158 318 TYR B C 1
ATOM 5008 O O . TYR B 1 318 ? -25.634 -8.486 -50.968 1.000 32.970 318 TYR B O 1
ATOM 5017 N N . GLN B 1 319 ? -23.833 -7.423 -50.094 1.000 34.352 319 GLN B N 1
ATOM 5018 C CA . GLN B 1 319 ? -23.259 -7.009 -51.408 1.000 33.649 319 GLN B CA 1
ATOM 5019 C C . GLN B 1 319 ? -22.839 -8.264 -52.196 1.000 33.834 319 GLN B C 1
ATOM 5020 O O . GLN B 1 319 ? -23.203 -8.347 -53.375 1.000 32.306 319 GLN B O 1
ATOM 5026 N N . SER B 1 320 ? -22.128 -9.212 -51.572 1.000 35.839 320 SER B N 1
ATOM 5027 C CA . SER B 1 320 ? -21.748 -10.527 -52.167 1.000 38.021 320 SER B CA 1
ATOM 5028 C C . SER B 1 320 ? -22.993 -11.296 -52.637 1.000 37.512 320 SER B C 1
ATOM 5029 O O . SER B 1 320 ? -22.928 -11.919 -53.718 1.000 37.838 320 SER B O 1
ATOM 5032 N N . TRP B 1 321 ? -24.081 -11.277 -51.861 1.000 33.808 321 TRP B N 1
ATOM 5033 C CA . TRP B 1 321 ? -25.327 -12.019 -52.198 1.000 33.680 321 TRP B CA 1
ATOM 5034 C C . TRP B 1 321 ? -26.014 -11.373 -53.407 1.000 32.449 321 TRP B C 1
ATOM 5035 O O . TRP B 1 321 ? -26.527 -12.123 -54.250 1.000 32.364 321 TRP B O 1
ATOM 5046 N N . LEU B 1 322 ? -25.999 -10.044 -53.511 1.000 32.985 322 LEU B N 1
ATOM 5047 C CA . LEU B 1 322 ? -26.592 -9.324 -54.669 1.000 33.549 322 LEU B CA 1
ATOM 5048 C C . LEU B 1 322 ? -25.826 -9.694 -55.940 1.000 34.390 322 LEU B C 1
ATOM 5049 O O . LEU B 1 322 ? -26.488 -9.975 -56.964 1.000 31.740 322 LEU B O 1
ATOM 5054 N N . GLU B 1 323 ? -24.490 -9.682 -55.863 1.000 35.689 323 GLU B N 1
ATOM 5055 C CA . GLU B 1 323 ? -23.575 -9.962 -57.001 1.000 38.272 323 GLU B CA 1
ATOM 5056 C C . GLU B 1 323 ? -23.742 -11.419 -57.448 1.000 39.984 323 GLU B C 1
ATOM 5057 O O . GLU B 1 323 ? -23.608 -11.672 -58.653 1.000 40.030 323 GLU B O 1
ATOM 5063 N N . GLU B 1 324 ? -24.028 -12.328 -56.512 1.000 40.689 324 GLU B N 1
ATOM 5064 C CA . GLU B 1 324 ? -24.300 -13.768 -56.780 1.000 44.904 324 GLU B CA 1
ATOM 5065 C C . GLU B 1 324 ? -25.651 -13.921 -57.504 1.000 42.286 324 GLU B C 1
ATOM 5066 O O . GLU B 1 324 ? -25.784 -14.866 -58.291 1.000 41.829 324 GLU B O 1
ATOM 5072 N N . CYS B 1 325 ? -26.608 -13.017 -57.273 1.000 40.783 325 CYS B N 1
ATOM 5073 C CA . CYS B 1 325 ? -27.989 -13.085 -57.839 1.000 41.650 325 CYS B CA 1
ATOM 5074 C C . CYS B 1 325 ? -28.144 -12.184 -59.075 1.000 40.940 325 CYS B C 1
ATOM 5075 O O . CYS B 1 325 ? -29.297 -11.845 -59.419 1.000 44.881 325 CYS B O 1
ATOM 5078 N N . GLY B 1 326 ? -27.034 -11.806 -59.720 1.000 39.626 326 GLY B N 1
ATOM 5079 C CA . GLY B 1 326 ? -27.021 -11.153 -61.042 1.000 38.124 326 GLY B CA 1
ATOM 5080 C C . GLY B 1 326 ? -27.194 -9.645 -60.973 1.000 37.158 326 GLY B C 1
ATOM 5081 O O . GLY B 1 326 ? -27.660 -9.075 -61.984 1.000 33.906 326 GLY B O 1
ATOM 5082 N N . PHE B 1 327 ? -26.810 -9.008 -59.856 1.000 34.564 327 PHE B N 1
ATOM 5083 C CA . PHE B 1 327 ? -26.917 -7.539 -59.650 1.000 33.186 327 PHE B CA 1
ATOM 5084 C C . PHE B 1 327 ? -25.527 -6.890 -59.568 1.000 32.771 327 PHE B C 1
ATOM 5085 O O . PHE B 1 327 ? -24.569 -7.510 -59.041 1.000 29.383 327 PHE B O 1
ATOM 5093 N N . LYS B 1 328 ? -25.441 -5.651 -60.066 1.000 33.360 328 LYS B N 1
ATOM 5094 C CA . LYS B 1 328 ? -24.254 -4.764 -59.946 1.000 35.464 328 LYS B CA 1
ATOM 5095 C C . LYS B 1 328 ? -24.570 -3.664 -58.929 1.000 33.688 328 LYS B C 1
ATOM 5096 O O . LYS B 1 328 ? -25.520 -2.877 -59.162 1.000 31.523 328 LYS B O 1
ATOM 5102 N N . VAL B 1 329 ? -23.792 -3.611 -57.849 1.000 32.913 329 VAL B N 1
ATOM 5103 C CA . VAL B 1 329 ? -23.970 -2.638 -56.730 1.000 33.301 329 VAL B CA 1
ATOM 5104 C C . VAL B 1 329 ? -23.500 -1.262 -57.223 1.000 33.043 329 VAL B C 1
ATOM 5105 O O . VAL B 1 329 ? -22.397 -1.186 -57.789 1.000 33.628 329 VAL B O 1
ATOM 5109 N N . THR B 1 330 ? -24.319 -0.223 -57.049 1.000 33.693 330 THR B N 1
ATOM 5110 C CA . THR B 1 330 ? -24.005 1.177 -57.444 1.000 34.905 330 THR B CA 1
ATOM 5111 C C . THR B 1 330 ? -23.867 2.073 -56.204 1.000 34.540 330 THR B C 1
ATOM 5112 O O . THR B 1 330 ? -23.300 3.182 -56.353 1.000 34.121 330 THR B O 1
ATOM 5116 N N . LYS B 1 331 ? -24.329 1.616 -55.035 1.000 34.490 331 LYS B N 1
ATOM 5117 C CA . LYS B 1 331 ? -24.387 2.439 -53.796 1.000 36.678 331 LYS B CA 1
ATOM 5118 C C . LYS B 1 331 ? -24.518 1.524 -52.569 1.000 36.009 331 LYS B C 1
ATOM 5119 O O . LYS B 1 331 ? -25.369 0.604 -52.587 1.000 35.155 331 LYS B O 1
ATOM 5125 N N . ALA B 1 332 ? -23.687 1.767 -51.551 1.000 33.227 332 ALA B N 1
ATOM 5126 C CA . ALA B 1 332 ? -23.690 1.097 -50.228 1.000 34.291 332 ALA B CA 1
ATOM 5127 C C . ALA B 1 332 ? -23.326 2.127 -49.154 1.000 35.110 332 ALA B C 1
ATOM 5128 O O . ALA B 1 332 ? -22.130 2.517 -49.087 1.000 33.200 332 ALA B O 1
ATOM 5130 N N . ILE B 1 333 ? -24.310 2.568 -48.365 1.000 33.538 333 ILE B N 1
ATOM 5131 C CA . ILE B 1 333 ? -24.135 3.671 -47.374 1.000 38.782 333 ILE B CA 1
ATOM 5132 C C . ILE B 1 333 ? -24.695 3.255 -46.008 1.000 41.008 333 ILE B C 1
ATOM 5133 O O . ILE B 1 333 ? -25.636 2.431 -45.954 1.000 37.491 333 ILE B O 1
ATOM 5138 N N . THR B 1 334 ? -24.099 3.810 -44.952 1.000 44.524 334 THR B N 1
ATOM 5139 C CA . THR B 1 334 ? -24.604 3.816 -43.554 1.000 47.879 334 THR B CA 1
ATOM 5140 C C . THR B 1 334 ? -25.069 5.244 -43.246 1.000 51.896 334 THR B C 1
ATOM 5141 O O . THR B 1 334 ? -24.686 6.164 -44.005 1.000 52.948 334 THR B O 1
ATOM 5145 N N . LYS B 1 335 ? -25.888 5.442 -42.212 1.000 53.170 335 LYS B N 1
ATOM 5146 C CA . LYS B 1 335 ? -26.388 6.799 -41.862 1.000 52.972 335 LYS B CA 1
ATOM 5147 C C . LYS B 1 335 ? -25.241 7.559 -41.188 1.000 52.413 335 LYS B C 1
ATOM 5148 O O . LYS B 1 335 ? -24.424 6.906 -40.504 1.000 52.568 335 LYS B O 1
ATOM 5154 N N . ASN B 1 336 ? -25.145 8.871 -41.428 1.000 55.009 336 ASN B N 1
ATOM 5155 C CA . ASN B 1 336 ? -24.153 9.762 -40.770 1.000 57.987 336 ASN B CA 1
ATOM 5156 C C . ASN B 1 336 ? -24.274 9.562 -39.252 1.000 56.519 336 ASN B C 1
ATOM 5157 O O . ASN B 1 336 ? -25.323 9.941 -38.694 1.000 51.863 336 ASN B O 1
ATOM 5162 N N . ALA B 1 337 ? -23.255 8.954 -38.631 1.000 57.617 337 ALA B N 1
ATOM 5163 C CA . ALA B 1 337 ? -23.227 8.542 -37.203 1.000 63.230 337 ALA B CA 1
ATOM 5164 C C . ALA B 1 337 ? -23.673 9.697 -36.292 1.000 61.642 337 ALA B C 1
ATOM 5165 O O . ALA B 1 337 ? -24.493 9.447 -35.386 1.000 59.365 337 ALA B O 1
ATOM 5167 N N . ALA B 1 338 ? -23.170 10.911 -36.553 1.000 62.622 338 ALA B N 1
ATOM 5168 C CA . ALA B 1 338 ? -23.365 12.139 -35.740 1.000 65.470 338 ALA B CA 1
ATOM 5169 C C . ALA B 1 338 ? -24.837 12.582 -35.740 1.000 62.647 338 ALA B C 1
ATOM 5170 O O . ALA B 1 338 ? -25.240 13.258 -34.773 1.000 60.558 338 ALA B O 1
ATOM 5172 N N . GLU B 1 339 ? -25.603 12.231 -36.779 1.000 60.694 339 GLU B N 1
ATOM 5173 C CA . GLU B 1 339 ? -27.036 12.606 -36.930 1.000 60.343 339 GLU B CA 1
ATOM 5174 C C . GLU B 1 339 ? -27.943 11.519 -36.329 1.000 58.853 339 GLU B C 1
ATOM 5175 O O . GLU B 1 339 ? -29.176 11.694 -36.398 1.000 60.804 339 GLU B O 1
ATOM 5177 N N . VAL B 1 340 ? -27.372 10.449 -35.759 1.000 54.432 340 VAL B N 1
ATOM 5178 C CA . VAL B 1 340 ? -28.134 9.380 -35.042 1.000 49.866 340 VAL B CA 1
ATOM 5179 C C . VAL B 1 340 ? -28.037 9.617 -33.536 1.000 43.257 340 VAL B C 1
ATOM 5180 O O . VAL B 1 340 ? -26.947 9.600 -32.971 1.000 43.587 340 VAL B O 1
ATOM 5184 N N . PRO B 1 341 ? -29.174 9.819 -32.832 1.000 40.434 341 PRO B N 1
ATOM 5185 C CA . PRO B 1 341 ? -29.164 9.954 -31.374 1.000 40.477 341 PRO B CA 1
ATOM 5186 C C . PRO B 1 341 ? -28.495 8.771 -30.674 1.000 38.161 341 PRO B C 1
ATOM 5187 O O . PRO B 1 341 ? -28.609 7.636 -31.132 1.000 36.879 341 PRO B O 1
ATOM 5191 N N . PRO B 1 342 ? -27.787 8.977 -29.541 1.000 38.229 342 PRO B N 1
ATOM 5192 C CA . PRO B 1 342 ? -27.029 7.892 -28.912 1.000 37.767 342 PRO B CA 1
ATOM 5193 C C . PRO B 1 342 ? -27.891 6.817 -28.221 1.000 36.491 342 PRO B C 1
ATOM 5194 O O . PRO B 1 342 ? -27.330 5.825 -27.818 1.000 38.207 342 PRO B O 1
ATOM 5198 N N . ASP B 1 343 ? -29.212 7.008 -28.110 1.000 34.754 343 ASP B N 1
ATOM 5199 C CA . ASP B 1 343 ? -30.128 5.991 -27.520 1.000 36.887 343 ASP B CA 1
ATOM 5200 C C . ASP B 1 343 ? -30.543 4.948 -28.565 1.000 35.903 343 ASP B C 1
ATOM 5201 O O . ASP B 1 343 ? -31.062 3.902 -28.150 1.000 38.309 343 ASP B O 1
ATOM 5206 N N . VAL B 1 344 ? -30.346 5.218 -29.859 1.000 35.580 344 VAL B N 1
ATOM 5207 C CA . VAL B 1 344 ? -30.875 4.376 -30.976 1.000 34.432 344 VAL B CA 1
ATOM 5208 C C . VAL B 1 344 ? -29.957 3.164 -31.164 1.000 33.592 344 VAL B C 1
ATOM 5209 O O . VAL B 1 344 ? -28.732 3.364 -31.321 1.000 32.732 344 VAL B O 1
ATOM 5213 N N . ILE B 1 345 ? -30.532 1.961 -31.152 1.000 32.626 345 ILE B N 1
ATOM 5214 C CA . ILE B 1 345 ? -29.782 0.674 -31.297 1.000 35.931 345 ILE B CA 1
ATOM 5215 C C . ILE B 1 345 ? -29.488 0.405 -32.773 1.000 34.949 345 ILE B C 1
ATOM 5216 O O . ILE B 1 345 ? -28.318 0.277 -33.142 1.000 35.044 345 ILE B O 1
ATOM 5221 N N . PRO B 1 346 ? -30.513 0.300 -33.657 1.000 35.359 346 PRO B N 1
ATOM 5222 C CA . PRO B 1 346 ? -30.304 -0.162 -35.030 1.000 36.592 346 PRO B CA 1
ATOM 5223 C C . PRO B 1 346 ? -29.439 0.767 -35.894 1.000 36.653 346 PRO B C 1
ATOM 5224 O O . PRO B 1 346 ? -29.822 1.898 -36.107 1.000 39.862 346 PRO B O 1
ATOM 5228 N N . VAL B 1 347 ? -28.309 0.255 -36.381 1.000 35.393 347 VAL B N 1
ATOM 5229 C CA . VAL B 1 347 ? -27.484 0.894 -37.443 1.000 35.510 347 VAL B CA 1
ATOM 5230 C C . VAL B 1 347 ? -27.985 0.397 -38.805 1.000 35.077 347 VAL B C 1
ATOM 5231 O O . VAL B 1 347 ? -27.853 -0.810 -39.072 1.000 36.564 347 VAL B O 1
ATOM 5235 N N . GLN B 1 348 ? -28.536 1.304 -39.615 1.000 35.463 348 GLN B N 1
ATOM 5236 C CA . GLN B 1 348 ? -29.172 1.024 -40.929 1.000 39.419 348 GLN B CA 1
ATOM 5237 C C . GLN B 1 348 ? -28.125 1.150 -42.042 1.000 37.687 348 GLN B C 1
ATOM 5238 O O . GLN B 1 348 ? -27.198 1.978 -41.907 1.000 32.915 348 GLN B O 1
ATOM 5244 N N . ALA B 1 349 ? -28.289 0.367 -43.107 1.000 34.218 349 ALA B N 1
ATOM 5245 C CA . ALA B 1 349 ? -27.574 0.522 -44.392 1.000 31.676 349 ALA B CA 1
ATOM 5246 C C . ALA B 1 349 ? -28.606 0.602 -45.517 1.000 32.761 349 ALA B C 1
ATOM 5247 O O . ALA B 1 349 ? -29.693 -0.028 -45.391 1.000 30.532 349 ALA B O 1
ATOM 5249 N N . ILE B 1 350 ? -28.273 1.358 -46.563 1.000 32.465 350 ILE B N 1
ATOM 5250 C CA . ILE B 1 350 ? -28.962 1.339 -47.883 1.000 32.098 350 ILE B CA 1
ATOM 5251 C C . ILE B 1 350 ? -27.989 0.728 -48.890 1.000 33.404 350 ILE B C 1
ATOM 5252 O O . ILE B 1 350 ? -26.811 1.160 -48.915 1.000 31.740 350 ILE B O 1
ATOM 5257 N N . ILE B 1 351 ? -28.446 -0.266 -49.652 1.000 32.693 351 ILE B N 1
ATOM 5258 C CA . ILE B 1 351 ? -27.683 -0.817 -50.807 1.000 34.213 351 ILE B CA 1
ATOM 5259 C C . ILE B 1 351 ? -28.587 -0.782 -52.045 1.000 34.405 351 ILE B C 1
ATOM 5260 O O . ILE B 1 351 ? -29.766 -1.209 -51.956 1.000 31.552 351 ILE B O 1
ATOM 5265 N N . SER B 1 352 ? -28.075 -0.171 -53.117 1.000 32.579 352 SER B N 1
ATOM 5266 C CA . SER B 1 352 ? -28.735 -0.019 -54.436 1.000 31.563 352 SER B CA 1
ATOM 5267 C C . SER B 1 352 ? -27.943 -0.871 -55.422 1.000 31.998 352 SER B C 1
ATOM 5268 O O . SER B 1 352 ? -26.682 -0.858 -55.339 1.000 30.533 352 SER B O 1
ATOM 5271 N N . ALA B 1 353 ? -28.640 -1.613 -56.280 1.000 29.261 353 ALA B N 1
ATOM 5272 C CA . ALA B 1 353 ? -28.024 -2.495 -57.294 1.000 30.498 353 ALA B CA 1
ATOM 5273 C C . ALA B 1 353 ? -28.879 -2.503 -58.566 1.000 31.042 353 ALA B C 1
ATOM 5274 O O . ALA B 1 353 ? -30.096 -2.219 -58.473 1.000 32.151 353 ALA B O 1
ATOM 5276 N N . THR B 1 354 ? -28.252 -2.790 -59.713 1.000 31.301 354 THR B N 1
ATOM 5277 C CA . THR B 1 354 ? -28.883 -2.814 -61.064 1.000 32.297 354 THR B CA 1
ATOM 5278 C C . THR B 1 354 ? -28.774 -4.239 -61.617 1.000 32.985 354 THR B C 1
ATOM 5279 O O . THR B 1 354 ? -27.666 -4.807 -61.552 1.000 30.885 354 THR B O 1
ATOM 5283 N N . LYS B 1 355 ? -29.880 -4.810 -62.103 1.000 31.873 355 LYS B N 1
ATOM 5284 C CA . LYS B 1 355 ? -29.860 -6.138 -62.763 1.000 33.261 355 LYS B CA 1
ATOM 5285 C C . LYS B 1 355 ? -28.973 -6.034 -64.005 1.000 33.145 355 LYS B C 1
ATOM 5286 O O . LYS B 1 355 ? -29.269 -5.183 -64.845 1.000 31.803 355 LYS B O 1
ATOM 5292 N N . VAL B 1 356 ? -27.926 -6.856 -64.085 1.000 36.041 356 VAL B N 1
ATOM 5293 C CA . VAL B 1 356 ? -27.056 -7.005 -65.291 1.000 43.087 356 VAL B CA 1
ATOM 5294 C C . VAL B 1 356 ? -27.162 -8.440 -65.834 1.000 46.603 356 VAL B C 1
ATOM 5295 O O . VAL B 1 356 ? -26.736 -8.648 -66.984 1.000 46.990 356 VAL B O 1
ATOM 5299 N N . VAL B 1 357 ? -27.755 -9.362 -65.059 1.000 51.452 357 VAL B N 1
ATOM 5300 C CA . VAL B 1 357 ? -27.817 -10.839 -65.304 1.000 56.809 357 VAL B CA 1
ATOM 5301 C C . VAL B 1 357 ? -26.800 -11.220 -66.386 1.000 59.477 357 VAL B C 1
ATOM 5302 O O . VAL B 1 357 ? -26.005 -12.142 -66.204 1.000 64.806 357 VAL B O 1
#

Nearest PDB structures (foldseek):
  8har-assembly1_B  TM=9.718E-01  e=1.427E-67  Streptomyces sp. KO-3988
  8rdn-assembly2_D  TM=7.355E-01  e=3.378E-21  Xenorhabdus doucetiae FRM16 = DSM 17909
  7clf-assembly1_B  TM=8.096E-01  e=5.502E-20  Serratia marcescens
  7clu-assembly1_A  TM=8.013E-01  e=3.113E-20  Serratia marcescens
  7phe-assembly1_B  TM=7.961E-01  e=3.815E-19  Streptomyces peucetius

Secondary structure (DSSP, 8-state):
--HHHHHHHHHHHHTHHHHHHHHHHHHHTTHHHHHHHSTTB-HHHHHHHHTS-HHHHHHHHHHHHHTTSEEE-TTT--EEESGGGGS-HHHHHHHHHHHHHHIIIIITGGGGHHHHHHHTS-HHHHHHH---SS-HHHHTTT-HHHHHHHHHHHHHHHHHHHHHHHTTS---TT-EEEEET-TTTHHHHHHHHHH--TT-EEEEEE-GGGHHHHHHHHHHHT-TTTEEEEE--GGG---S--SEEEEES-GGGS-HHHHHHHHHHHHHTS-TT-EEEEEEEEE-SSTT-TT--GGGTHHHHIIIII-SS---EEHHHHHHHHHHTTEEEEEEEE--GGGS-TT----EEEEEEEE--/--HHHHHHHHHHHHTHHHHHHHHHHHHHTTHHHHHHHSTTB-HHHHHHHHTS-HHHHHHHHHHHHHHTSEEE-TTT--EEESTTTTS-HHHHHHHHHHHHHHIIIIITGGGGHHHHHHHTS-HHHHHHH---SS-HHHHGGG-HHHIIIIIHHHHHHHHHHHHHHHTTS---TT-EEEEET-TTTHHHHHHHHHH--TT-EEEEEE-GGGHHHHHHHHHHTT-TTTEEEEE--GGG-PPSS-SEEEEES-GGGS-HHHHHHHHHHHHHHSPTT-EEEEEEEEE-SSTT-SS--HHHHHHHHIIIII-SS---EEHHHHHHHHHHTTEEEEEEEE--GGGS-TT----EEEEEEEE--

Sequence (714 aa):
MTSEATLARFREYMVGPSRFMTLLSCFELGLVDQIRDNPGLTAAELGEAIGAKADAVEQLLLLLVKEGFVAHDEASGAYVLDGLADVAAGDLKRALAYMNMIKVVALRQLFHLTESAQTGTLVGLKELYGVTEGTLYGAVAEHRDLRDAWSNLMNTVTANIDPWFFGNVDVPAGARVLDLAGNTGLGAIHTVAHKASPGLQVTTFDLPEKEQEALANFKAHGVAESCSFIGGDVFDGVPKGFDIVLIKHFLDMFDKDDVIRILQGVNQALEVGGQVNIMVPVYPEDITDTDNYNVDFFPAFFIGCTMGQGGPQKLSAYQSWLEECGFKVTKAITKNAAEVPPDVIPVQAIISATKVVMTSEATLARFREYMVGPSRFMTLLSCFELGLVDQIRDNPGLTAAELGEAIGAKADAVEQLLLLLVKEGFVAHDEASGAYVLDGLADVAAGDLKRALAYMNMIKVVALRQLFHLTESAQTGTLVGLKELYGVTEGTLYGAVAEHRDLRDAWSNLMNTVTANIDPWFFGNVDVPAGARVLDLAGNTGLGAIHTVAHKASPGLQVTTFDLPEKEQEALANFKAHGVAESCSFIGGDVFDGVPKGFDIVLIKHFLDMFDKDDVIRILQGVNQALEVGGQVNIMVPVYPEDITDTDNYNVDFFPAFFIGCTMGQGGPQKLSAYQSWLEECGFKVTKAITKNAAEVPPDVIPVQAIISATKVV

Foldseek 3Di:
DDPVVVVVVVVVVVCVLVLLCLVLVCVVLCVQVCCAVPFWDALPRSCVVSVHDSVVSVVSCVVCCVVQQWPADPVRNTIHGGVVNPQDPVNVCLLSLVSLLCVQQPSQLLVCLVVLLVPLHAVSCCVPPVDDDFWLQVCCLPPVSNCCSNVVNVLVVCVVCVVVQLVPDDDDALFEEEAEQCQLCVNVLSCCVSHVHPNAAYEYEHAPSSQVSNCVVCVVSVNNVRYYYDHDDLLVADAADGQEYEYEAHLQLADLVVSLSNLLRVLVRHDFFRKYKYKYFEQEPPNPDPLAQQVVPFVSSNCRGTGVHGGHYHLVVVCVSNVVNQKAWPDWAWDDSVPDPVSDRGTIIITMIGHRD/DDPVVVVVVVVVVVCVLVLLVLVLVCVVLCVQVCCAVPFFDALCRSCVVSVHHSVVSVVSCVVCCVVQQWPADPPSNTIHGGVVNPPDPVNVVLLSLVSLLCVQQPSQLLVCLVVLLVPLAQVSCCVPVVPPGFWLLVCLVVDPSNVVSPVVSCVVVCVVCLCVQLVPDDDDALFFEEEEQCQLCVNVLSNCVSHVHHNAAYEYEEAPVSQVSNCVVCVVSVNNVRYHYDHDDLLVADAADGQEYEAEAHLQLADLVVSLSNLLRVLVRHDFFRKYKYKFFAQEPPNPDPLACQVVPFVSCNCRGGHVHGGHYHLVSVCVSNVVSQWAWPDKDWPDSVPDDSSDRTTMIMIMIGRND

Organism: Streptomyces sp. (strain KO-3988) (NCBI:txid285219)

B-factor: mean 41.42, std 9.63, range [24.76, 90.26]

Radius of gyration: 29.16 Å; Cα contacts (8 Å, |Δi|>4): 1398; chains: 2; bounding box: 50×56×96 Å

Solvent-accessible surface area: 26722 Å² total; per-residue (Å²): 116,86,19,84,44,0,0,35,63,0,36,48,5,1,0,5,0,3,22,0,0,1,0,6,0,0,26,66,11,18,0,0,77,50,1,95,106,64,98,34,39,42,18,64,88,0,2,90,54,25,47,15,114,31,38,12,1,75,7,1,0,29,0,0,25,24,25,18,0,1,34,81,72,166,102,71,20,16,6,62,24,61,1,0,67,80,11,58,88,48,43,9,156,38,0,44,18,18,0,58,2,2,22,17,1,2,0,36,0,2,24,26,0,6,64,0,5,79,84,46,66,11,27,0,4,100,110,51,47,55,23,109,90,58,37,0,29,43,16,2,50,154,44,63,73,0,76,95,9,20,17,93,12,39,43,42,22,11,49,89,15,0,68,48,0,3,67,36,5,98,16,84,81,33,5,90,0,0,3,1,26,8,18,10,0,28,3,0,11,26,0,26,74,92,42,80,34,124,59,10,49,2,6,0,9,18,47,74,101,19,82,80,95,0,89,61,31,1,70,88,102,70,10,68,115,29,8,54,22,72,32,20,66,14,88,131,40,11,23,150,52,10,72,4,0,0,1,16,28,20,2,4,16,11,7,79,66,22,0,29,127,2,2,85,16,0,16,126,6,5,140,111,49,8,53,0,4,1,0,0,2,3,6,23,111,82,18,69,53,111,88,8,26,0,3,1,3,12,1,0,12,8,0,1,0,0,16,8,41,3,0,0,33,61,25,55,25,4,61,50,23,0,94,119,10,18,5,112,31,76,72,50,53,73,38,98,20,100,68,21,54,38,5,28,1,7,10,5,0,0,0,4,0,23,26,77,93,100,81,19,113,44,0,7,36,62,0,29,48,3,1,0,6,0,4,21,0,0,2,0,6,0,0,24,63,12,18,0,2,78,50,1,95,105,63,90,36,38,42,15,64,87,0,3,153,58,28,48,15,103,36,44,12,1,69,6,0,0,31,0,2,22,24,27,18,1,1,35,82,68,102,103,70,18,19,5,61,24,60,1,1,57,124,11,55,92,49,38,11,142,62,0,45,40,32,0,56,2,1,21,15,1,2,0,27,4,0,30,29,0,5,66,0,4,79,82,44,60,7,13,0,5,102,61,61,39,62,20,84,157,52,34,2,73,56,16,24,87,88,48,172,70,0,93,80,8,42,31,54,21,38,100,97,64,29,54,106,22,4,71,38,0,2,64,36,5,106,17,84,72,38,4,64,0,0,5,2,28,8,75,38,0,52,8,0,12,53,0,18,78,87,47,80,35,114,63,14,42,1,10,0,8,18,84,81,136,50,66,134,48,0,79,58,50,1,65,92,123,67,22,66,115,38,6,54,18,64,35,20,63,14,82,128,38,12,26,155,55,31,71,3,0,0,0,34,73,20,2,8,22,21,9,81,92,30,1,17,134,0,0,95,16,0,21,62,8,4,147,110,45,7,61,0,6,0,1,0,6,5,6,20,100,81,20,71,56,104,109,8,22,0,1,1,2,13,0,0,7,10,1,0,4,1,17,6,50,2,1,0,31,69,27,54,23,2,60,60,22,0,91,116,8,21,6,116,31,89,70,45,48,75,47,104,85,99,64,46,40,32,4,39,3,25,48,25,0,0,0,12,2,25,24,78,93

InterPro domains:
  IPR001077 O-methyltransferase, C-terminal domain [PF00891] (147-348)
  IPR012967 Caffeic acid 3-O-methyltransferase-like, dimerisation domain [PF08100] (34-105)
  IPR016461 O-methyltransferase-like [PIRSF005739] (29-356)
  IPR016461 O-methyltransferase-like [PS51683] (32-370)
  IPR016461 O-methyltransferase-like [PTHR11746] (41-349)
  IPR029063 S-adenosyl-L-methionine-dependent methyltransferase superfamily [G3DSA:3.40.50.150] (181-355)
  IPR029063 S-adenosyl-L-methionine-dependent methyltransferase superfamily [SSF53335] (127-354)
  IPR036388 Winged helix-like DNA-binding domain superfamily [G3DSA:1.10.10.10] (12-108)
  IPR036390 Winged helix DNA-binding domain superfamily [SSF46785] (31-106)